Protein AF-A0A6L8G7M4-F1 (afdb_monomer_lite)

Structure (mmCIF, N/CA/C/O backbone):
data_AF-A0A6L8G7M4-F1
#
_entry.id   AF-A0A6L8G7M4-F1
#
loop_
_atom_site.group_PDB
_atom_site.id
_atom_site.type_symbol
_atom_site.label_atom_id
_atom_site.label_alt_id
_atom_site.label_comp_id
_atom_site.label_asym_id
_atom_site.label_entity_id
_atom_site.label_seq_id
_atom_site.pdbx_PDB_ins_code
_atom_site.Cartn_x
_atom_site.Cartn_y
_atom_site.Cartn_z
_atom_site.occupancy
_atom_site.B_iso_or_equiv
_atom_site.auth_seq_id
_atom_site.auth_comp_id
_atom_site.auth_asym_id
_atom_site.auth_atom_id
_atom_site.pdbx_PDB_model_num
ATOM 1 N N . LEU A 1 1 ? 16.186 0.133 -11.805 1.00 83.12 1 LEU A N 1
ATOM 2 C CA . LEU A 1 1 ? 17.099 -0.772 -12.534 1.00 83.12 1 LEU A CA 1
ATOM 3 C C . LEU A 1 1 ? 16.312 -1.887 -13.206 1.00 83.12 1 LEU A C 1
ATOM 5 O O . LEU A 1 1 ? 16.261 -1.854 -14.420 1.00 83.12 1 LEU A O 1
ATOM 9 N N . VAL A 1 2 ? 15.602 -2.746 -12.459 1.00 85.19 2 VAL A N 1
ATOM 10 C CA . VAL A 1 2 ? 14.732 -3.825 -12.994 1.00 85.19 2 VAL A CA 1
ATOM 11 C C . VAL A 1 2 ? 13.832 -3.361 -14.150 1.00 85.19 2 VAL A C 1
ATOM 13 O O . VAL A 1 2 ? 13.965 -3.867 -15.256 1.00 85.19 2 VAL A O 1
ATOM 16 N N . LEU A 1 3 ? 13.004 -2.327 -13.940 1.00 80.12 3 LEU A N 1
ATOM 17 C CA . LEU A 1 3 ? 12.127 -1.789 -14.995 1.00 80.12 3 LEU A CA 1
ATOM 18 C C . LEU A 1 3 ? 12.887 -1.280 -16.229 1.00 80.12 3 LEU A C 1
ATOM 20 O O . LEU A 1 3 ? 12.410 -1.422 -17.345 1.00 80.12 3 LEU A O 1
ATOM 24 N N . GLY A 1 4 ? 14.063 -0.683 -16.028 1.00 84.12 4 GLY A N 1
ATOM 25 C CA . GLY A 1 4 ? 14.881 -0.186 -17.131 1.00 84.12 4 GLY A CA 1
ATOM 26 C C . GLY A 1 4 ? 15.543 -1.317 -17.922 1.00 84.12 4 GLY A C 1
ATOM 27 O O . GLY A 1 4 ? 15.613 -1.246 -19.142 1.00 84.12 4 GLY A O 1
ATOM 28 N N . ALA A 1 5 ? 15.986 -2.375 -17.236 1.00 84.88 5 ALA A N 1
ATOM 29 C CA . ALA A 1 5 ? 16.530 -3.574 -17.867 1.00 84.88 5 ALA A CA 1
ATOM 30 C C . ALA A 1 5 ? 15.451 -4.359 -18.631 1.00 84.88 5 ALA A C 1
ATOM 32 O O . ALA A 1 5 ? 15.732 -4.869 -19.710 1.00 84.88 5 ALA A O 1
ATOM 33 N N . ARG A 1 6 ? 14.209 -4.389 -18.123 1.00 84.44 6 ARG A N 1
ATOM 34 C CA . ARG A 1 6 ? 13.042 -4.882 -18.869 1.00 84.44 6 ARG A CA 1
ATOM 35 C C . ARG A 1 6 ? 12.847 -4.107 -20.161 1.00 84.44 6 ARG A C 1
ATOM 37 O O . ARG A 1 6 ? 12.832 -4.709 -21.227 1.00 84.44 6 ARG A O 1
ATOM 44 N N . GLU A 1 7 ? 12.785 -2.783 -20.064 1.00 81.75 7 GLU A N 1
ATOM 45 C CA . GLU A 1 7 ? 12.610 -1.916 -21.229 1.00 81.75 7 GLU A CA 1
ATOM 46 C C . GLU A 1 7 ? 13.728 -2.118 -22.264 1.00 81.75 7 GLU A C 1
ATOM 48 O O . GLU A 1 7 ? 13.454 -2.078 -23.454 1.00 81.75 7 GLU A O 1
ATOM 53 N N . LEU A 1 8 ? 14.969 -2.408 -21.846 1.00 84.69 8 LEU A N 1
ATOM 54 C CA . LEU A 1 8 ? 16.072 -2.661 -22.783 1.00 84.69 8 LEU A CA 1
ATOM 55 C C . LEU A 1 8 ? 15.804 -3.847 -23.725 1.00 84.69 8 LEU A C 1
ATOM 57 O O . LEU A 1 8 ? 16.229 -3.795 -24.875 1.00 84.69 8 LEU A O 1
ATOM 61 N N . SER A 1 9 ? 15.093 -4.882 -23.264 1.00 80.69 9 SER A N 1
ATOM 62 C CA . SER A 1 9 ? 14.755 -6.044 -24.104 1.00 80.69 9 SER A CA 1
ATOM 63 C C . SER A 1 9 ? 13.750 -5.729 -25.217 1.00 80.69 9 SER A C 1
ATOM 65 O O . SER A 1 9 ? 13.619 -6.501 -26.161 1.00 80.69 9 SER A O 1
ATOM 67 N N . GLU A 1 10 ? 13.069 -4.585 -25.129 1.00 78.12 10 GLU A N 1
ATOM 68 C CA . GLU A 1 10 ? 12.019 -4.169 -26.065 1.00 78.12 10 GLU A CA 1
ATOM 69 C C . GLU A 1 10 ? 12.364 -2.831 -26.761 1.00 78.12 10 GLU A C 1
ATOM 71 O O . GLU A 1 10 ? 11.841 -2.516 -27.829 1.00 78.12 10 GLU A O 1
ATOM 76 N N . ASN A 1 11 ? 13.268 -2.036 -26.180 1.00 78.81 11 ASN A N 1
ATOM 77 C CA . ASN A 1 11 ? 13.715 -0.730 -26.651 1.00 78.81 11 ASN A CA 1
ATOM 78 C C . ASN A 1 11 ? 15.223 -0.551 -26.408 1.00 78.81 11 ASN A C 1
ATOM 80 O O . ASN A 1 11 ? 15.674 -0.244 -25.302 1.00 78.81 11 ASN A O 1
ATOM 84 N N . GLU A 1 12 ? 16.011 -0.614 -27.480 1.00 78.81 12 GLU A N 1
ATOM 85 C CA . GLU A 1 12 ? 17.475 -0.477 -27.436 1.00 78.81 12 GLU A CA 1
ATOM 86 C C . GLU A 1 12 ? 17.962 0.872 -26.869 1.00 78.81 12 GLU A C 1
ATOM 88 O O . GLU A 1 12 ? 19.108 0.996 -26.423 1.00 78.81 12 GLU A O 1
ATOM 93 N N . ARG A 1 13 ? 17.101 1.900 -26.866 1.00 80.00 13 ARG A N 1
ATOM 94 C CA . ARG A 1 13 ? 17.403 3.243 -26.343 1.00 80.00 13 ARG A CA 1
ATOM 95 C C . ARG A 1 13 ? 17.012 3.426 -24.876 1.00 80.00 13 ARG A C 1
ATOM 97 O O . ARG A 1 13 ? 17.133 4.540 -24.360 1.00 80.00 13 ARG A O 1
ATOM 104 N N . ALA A 1 14 ? 16.553 2.374 -24.201 1.00 84.44 14 ALA A N 1
ATOM 105 C CA . ALA A 1 14 ? 16.168 2.436 -22.799 1.00 84.44 14 ALA A CA 1
ATOM 106 C C . ALA A 1 14 ? 17.327 2.953 -21.932 1.00 84.44 14 ALA A C 1
ATOM 108 O O . ALA A 1 14 ? 18.413 2.370 -21.875 1.00 84.44 14 ALA A O 1
ATOM 109 N N . THR A 1 15 ? 17.079 4.045 -21.213 1.00 86.75 15 THR A N 1
ATOM 110 C CA . THR A 1 15 ? 18.022 4.642 -20.263 1.00 86.75 15 THR A CA 1
ATOM 111 C C . THR A 1 15 ? 17.308 4.987 -18.962 1.00 86.75 15 THR A C 1
ATOM 113 O O . THR A 1 15 ? 16.088 5.158 -18.914 1.00 86.75 15 THR A O 1
ATOM 116 N N . THR A 1 16 ? 18.059 5.056 -17.865 1.00 86.56 16 THR A N 1
ATOM 117 C CA . THR A 1 16 ? 17.522 5.459 -16.561 1.00 86.56 16 THR A CA 1
ATOM 118 C C . THR A 1 16 ? 18.347 6.601 -15.995 1.00 86.56 16 THR A C 1
ATOM 120 O O . THR A 1 16 ? 19.563 6.501 -15.869 1.00 86.56 16 THR A O 1
ATOM 123 N N . PHE A 1 17 ? 17.682 7.681 -15.601 1.00 87.00 17 PHE A N 1
ATOM 124 C CA . PHE A 1 17 ? 18.334 8.793 -14.930 1.00 87.00 17 PHE A CA 1
ATOM 125 C C . PHE A 1 17 ? 18.335 8.584 -13.410 1.00 87.00 17 PHE A C 1
ATOM 127 O O . PHE A 1 17 ? 17.284 8.387 -12.799 1.00 87.00 17 PHE A O 1
ATOM 134 N N . LEU A 1 18 ? 19.516 8.615 -12.793 1.00 87.50 18 LEU A N 1
ATOM 135 C CA . LEU A 1 18 ? 19.728 8.344 -11.368 1.00 87.50 18 LEU A CA 1
ATOM 136 C C . LEU A 1 18 ? 19.906 9.618 -10.537 1.00 87.50 18 LEU A C 1
ATOM 138 O O . LEU A 1 18 ? 20.339 9.550 -9.385 1.00 87.50 18 LEU A O 1
ATOM 142 N N . GLY A 1 19 ? 19.497 10.763 -11.084 1.00 86.88 19 GLY A N 1
ATOM 143 C CA . GLY A 1 19 ? 19.554 12.060 -10.422 1.00 86.88 19 GLY A CA 1
ATOM 144 C C . GLY A 1 19 ? 20.856 12.808 -10.687 1.00 86.88 19 GLY A C 1
ATOM 145 O O . GLY A 1 19 ? 21.613 12.486 -11.603 1.00 86.88 19 GLY A O 1
ATOM 146 N N . THR A 1 20 ? 21.095 13.816 -9.858 1.00 89.81 20 THR A N 1
ATOM 147 C CA . THR A 1 20 ? 22.233 14.729 -9.971 1.00 89.81 20 THR A CA 1
ATOM 148 C C . THR A 1 20 ? 23.187 14.533 -8.791 1.00 89.81 20 THR A C 1
ATOM 150 O O . THR A 1 20 ? 22.754 14.185 -7.691 1.00 89.81 20 THR A O 1
ATOM 153 N N . THR A 1 21 ? 24.479 14.744 -9.025 1.00 93.50 21 THR A N 1
ATOM 154 C CA . THR A 1 21 ? 25.525 14.880 -8.004 1.00 93.50 21 THR A CA 1
ATOM 155 C C . THR A 1 21 ? 26.241 16.207 -8.207 1.00 93.50 21 THR A C 1
ATOM 157 O O . THR A 1 21 ? 26.554 16.565 -9.344 1.00 93.50 21 THR A O 1
ATOM 160 N N . ILE A 1 22 ? 26.532 16.912 -7.115 1.00 93.38 22 ILE A N 1
ATOM 161 C CA . ILE A 1 22 ? 27.316 18.150 -7.140 1.00 93.38 22 ILE A CA 1
ATOM 162 C C . ILE A 1 22 ? 28.637 17.865 -6.437 1.00 93.38 22 ILE A C 1
ATOM 164 O O . ILE A 1 22 ? 28.649 17.602 -5.233 1.00 93.38 22 ILE A O 1
ATOM 168 N N . LEU A 1 23 ? 29.735 17.885 -7.189 1.00 93.75 23 LEU A N 1
ATOM 169 C CA . LEU A 1 23 ? 31.075 17.584 -6.687 1.00 93.75 23 LEU A CA 1
ATOM 170 C C . LEU A 1 23 ? 32.015 18.749 -6.984 1.00 93.75 23 LEU A C 1
ATOM 172 O O . LEU A 1 23 ? 32.028 19.243 -8.102 1.00 93.75 23 LEU A O 1
ATOM 176 N N . THR A 1 24 ? 32.848 19.157 -6.034 1.00 91.38 24 THR A N 1
ATOM 177 C CA . THR A 1 24 ? 33.900 20.154 -6.284 1.00 91.38 24 THR A CA 1
ATOM 178 C C . THR A 1 24 ? 35.281 19.567 -6.037 1.00 91.38 24 THR A C 1
ATOM 180 O O . THR A 1 24 ? 35.468 18.712 -5.172 1.00 91.38 24 THR A O 1
ATOM 183 N N . THR A 1 25 ? 36.277 20.004 -6.802 1.00 90.06 25 THR A N 1
ATOM 184 C CA . THR A 1 25 ? 37.656 19.545 -6.605 1.00 90.06 25 THR A CA 1
ATOM 185 C C . THR A 1 25 ? 38.268 20.268 -5.407 1.00 90.06 25 THR A C 1
ATOM 187 O O . THR A 1 25 ? 38.317 21.498 -5.383 1.00 90.06 25 THR A O 1
ATOM 190 N N . ALA A 1 26 ? 38.799 19.516 -4.442 1.00 84.50 26 ALA A N 1
ATOM 191 C CA . ALA A 1 26 ? 39.502 20.087 -3.296 1.00 84.50 26 ALA A CA 1
ATOM 192 C C . ALA A 1 26 ? 40.739 20.885 -3.749 1.00 84.50 26 ALA A C 1
ATOM 194 O O . ALA A 1 26 ? 41.601 20.349 -4.452 1.00 84.50 26 ALA A O 1
ATOM 195 N N . ARG A 1 27 ? 40.843 22.154 -3.330 1.00 78.94 27 ARG A N 1
ATOM 196 C CA . ARG A 1 27 ? 41.989 23.029 -3.651 1.00 78.94 27 ARG A CA 1
ATOM 197 C C . ARG A 1 27 ? 43.221 22.701 -2.821 1.00 78.94 27 ARG A C 1
ATOM 199 O O . ARG A 1 27 ? 44.310 22.579 -3.371 1.00 78.94 27 ARG A O 1
ATOM 206 N N . ASP A 1 28 ? 43.027 22.527 -1.516 1.00 77.31 28 ASP A N 1
ATOM 207 C CA . ASP A 1 28 ? 44.066 22.087 -0.592 1.00 77.31 28 ASP A CA 1
ATOM 208 C C . ASP A 1 28 ? 43.648 20.771 0.064 1.00 77.31 28 ASP A C 1
ATOM 210 O O . ASP A 1 28 ? 42.844 20.727 0.999 1.00 77.31 28 ASP A O 1
ATOM 214 N N . LYS A 1 29 ? 44.210 19.671 -0.437 1.00 70.25 29 LYS A N 1
ATOM 215 C CA . LYS A 1 29 ? 43.916 18.325 0.064 1.00 70.25 29 LYS A CA 1
ATOM 216 C C . LYS A 1 29 ? 44.299 18.154 1.531 1.00 70.25 29 LYS A C 1
ATOM 218 O O . LYS A 1 29 ? 43.595 17.442 2.237 1.00 70.25 29 LYS A O 1
ATOM 223 N N . LYS A 1 30 ? 45.380 18.803 1.988 1.00 66.38 30 LYS A N 1
ATOM 224 C CA . LYS A 1 30 ? 45.889 18.680 3.364 1.00 66.38 30 LYS A CA 1
ATOM 225 C C . LYS A 1 30 ? 44.960 19.360 4.366 1.00 66.38 30 LYS A C 1
ATOM 227 O O . LYS A 1 30 ? 44.840 18.883 5.488 1.00 66.38 30 LYS A O 1
ATOM 232 N N . GLN A 1 31 ? 44.278 20.427 3.950 1.00 64.31 31 GLN A N 1
ATOM 233 C CA . GLN A 1 31 ? 43.250 21.084 4.764 1.00 64.31 31 GLN A CA 1
ATOM 234 C C . GLN A 1 31 ? 41.879 20.403 4.664 1.00 64.31 31 GLN A C 1
ATOM 236 O O . GLN A 1 31 ? 41.101 20.463 5.610 1.00 64.31 31 GLN A O 1
ATOM 241 N N . THR A 1 32 ? 41.585 19.744 3.538 1.00 66.75 32 THR A N 1
ATOM 242 C CA . THR A 1 32 ? 40.260 19.152 3.277 1.00 66.75 32 THR A CA 1
ATOM 243 C C . THR A 1 32 ? 40.084 17.776 3.926 1.00 66.75 32 THR A C 1
ATOM 245 O O . THR A 1 32 ? 39.001 17.462 4.412 1.00 66.75 32 THR A O 1
ATOM 248 N N . VAL A 1 33 ? 41.119 16.927 3.913 1.00 69.50 33 VAL A N 1
ATOM 249 C CA . VAL A 1 33 ? 41.033 15.539 4.392 1.00 69.50 33 VAL A CA 1
ATOM 250 C C . VAL A 1 33 ? 42.323 15.139 5.103 1.00 69.50 33 VAL A C 1
ATOM 252 O O . VAL A 1 33 ? 43.423 15.327 4.578 1.00 69.50 33 VAL A O 1
ATOM 255 N N . LYS A 1 34 ? 42.188 14.529 6.284 1.00 67.88 34 LYS A N 1
ATOM 256 C CA . LYS A 1 34 ? 43.316 13.932 7.004 1.00 67.88 34 LYS A CA 1
ATOM 257 C C . LYS A 1 34 ? 43.754 12.635 6.316 1.00 67.88 34 LYS A C 1
ATOM 259 O O . LYS A 1 34 ? 42.926 11.816 5.932 1.00 67.88 34 LYS A O 1
ATOM 264 N N . ALA A 1 35 ? 45.059 12.448 6.182 1.00 69.06 35 ALA A N 1
ATOM 265 C CA . ALA A 1 35 ? 45.677 11.177 5.820 1.00 69.06 35 ALA A CA 1
ATOM 266 C C . ALA A 1 35 ? 46.759 10.874 6.857 1.00 69.06 35 ALA A C 1
ATOM 268 O O . ALA A 1 35 ? 47.333 11.817 7.411 1.00 69.06 35 ALA A O 1
ATOM 269 N N . ASP A 1 36 ? 47.008 9.595 7.129 1.00 67.50 36 ASP A N 1
ATOM 270 C CA . ASP A 1 36 ? 48.063 9.179 8.063 1.00 67.50 36 ASP A CA 1
ATOM 271 C C . ASP A 1 36 ? 49.447 9.657 7.595 1.00 67.50 36 ASP A C 1
ATOM 273 O O . ASP A 1 36 ? 50.241 10.164 8.384 1.00 67.50 36 ASP A O 1
ATOM 277 N N . GLU A 1 37 ? 49.690 9.595 6.287 1.00 75.00 37 GLU A N 1
ATOM 278 C CA . GLU A 1 37 ? 50.894 10.069 5.625 1.00 75.00 37 GLU A CA 1
ATOM 279 C C . GLU A 1 37 ? 50.580 10.726 4.271 1.00 75.00 37 GLU A C 1
ATOM 281 O O . GLU A 1 37 ? 49.578 10.449 3.610 1.00 75.00 37 GLU A O 1
ATOM 286 N N . GLU A 1 38 ? 51.496 11.563 3.774 1.00 75.12 38 GLU A N 1
ATOM 287 C CA . GLU A 1 38 ? 51.362 12.209 2.457 1.00 75.12 38 GLU A CA 1
ATOM 288 C C . GLU A 1 38 ? 51.259 11.192 1.305 1.00 75.12 38 GLU A C 1
ATOM 290 O O . GLU A 1 38 ? 50.609 11.441 0.283 1.00 75.12 38 GLU A O 1
ATOM 295 N N . ARG A 1 39 ? 51.849 10.002 1.484 1.00 81.19 39 ARG A N 1
ATOM 296 C CA . ARG A 1 39 ? 51.773 8.910 0.509 1.00 81.19 39 ARG A CA 1
ATOM 297 C C . ARG A 1 39 ? 50.372 8.315 0.390 1.00 81.19 39 ARG A C 1
ATOM 299 O O . ARG A 1 39 ? 50.032 7.893 -0.717 1.00 81.19 39 ARG A O 1
ATOM 306 N N . ALA A 1 40 ? 49.570 8.348 1.454 1.00 81.12 40 ALA A N 1
ATOM 307 C CA . ALA A 1 40 ? 48.196 7.848 1.473 1.00 81.12 40 ALA A CA 1
ATOM 308 C C . ALA A 1 40 ? 47.186 8.787 0.798 1.00 81.12 40 ALA A C 1
ATOM 310 O O . ALA A 1 40 ? 46.047 8.396 0.549 1.00 81.12 40 ALA A O 1
ATOM 311 N N . GLN A 1 41 ? 47.582 10.021 0.461 1.00 82.00 41 GLN A N 1
ATOM 312 C CA . GLN A 1 41 ? 46.679 10.963 -0.193 1.00 82.00 41 GLN A CA 1
ATOM 313 C C . GLN A 1 41 ? 46.440 10.632 -1.678 1.00 82.00 41 GLN A C 1
ATOM 315 O O . GLN A 1 41 ? 47.401 10.539 -2.455 1.00 82.00 41 GLN A O 1
ATOM 320 N N . PRO A 1 42 ? 45.168 10.566 -2.124 1.00 85.25 42 PRO A N 1
ATOM 321 C CA . PRO A 1 42 ? 44.824 10.418 -3.534 1.00 85.25 42 PRO A CA 1
ATOM 322 C C . PRO A 1 42 ? 45.299 11.565 -4.439 1.00 85.25 42 PRO A C 1
ATOM 324 O O . PRO A 1 42 ? 45.458 12.728 -4.042 1.00 85.25 42 PRO A O 1
ATOM 327 N N . THR A 1 43 ? 45.440 11.261 -5.732 1.00 83.38 43 THR A N 1
ATOM 328 C CA . THR A 1 43 ? 45.841 12.230 -6.769 1.00 83.38 43 THR A CA 1
ATOM 329 C C . THR A 1 43 ? 44.825 13.353 -6.969 1.00 83.38 43 THR A C 1
ATOM 331 O O . THR A 1 43 ? 45.219 14.476 -7.276 1.00 83.38 43 THR A O 1
ATOM 334 N N . ALA A 1 44 ? 43.542 13.103 -6.734 1.00 86.31 44 ALA A N 1
ATOM 335 C CA . ALA A 1 44 ? 42.504 14.125 -6.728 1.00 86.31 44 ALA A CA 1
ATOM 336 C C . ALA A 1 44 ? 41.458 13.761 -5.675 1.00 86.31 44 ALA A C 1
ATOM 338 O O . ALA A 1 44 ? 41.120 12.588 -5.528 1.00 86.31 44 ALA A O 1
ATOM 339 N N . VAL A 1 45 ? 40.950 14.764 -4.963 1.00 88.62 45 VAL A N 1
ATOM 340 C CA . VAL A 1 45 ? 39.868 14.596 -3.990 1.00 88.62 45 VAL A CA 1
ATOM 341 C C . VAL A 1 45 ? 38.687 15.423 -4.473 1.00 88.62 45 VAL A C 1
ATOM 343 O O . VAL A 1 45 ? 38.839 16.607 -4.776 1.00 88.62 45 VAL A O 1
ATOM 346 N N . GLN A 1 46 ? 37.534 14.773 -4.592 1.00 91.06 46 GLN A N 1
ATOM 347 C CA . GLN A 1 46 ? 36.265 15.412 -4.920 1.00 91.06 46 GLN A CA 1
ATOM 348 C C . GLN A 1 46 ? 35.446 15.527 -3.634 1.00 91.06 46 GLN A C 1
ATOM 350 O O . GLN A 1 46 ? 35.181 14.520 -2.979 1.00 91.06 46 GLN A O 1
ATOM 355 N N . ILE A 1 47 ? 35.069 16.747 -3.273 1.00 90.25 47 ILE A N 1
ATOM 356 C CA . ILE A 1 47 ? 34.174 17.049 -2.160 1.00 90.25 47 ILE A CA 1
ATOM 357 C C . ILE A 1 47 ? 32.746 16.909 -2.674 1.00 90.25 47 ILE A C 1
ATOM 359 O O . ILE A 1 47 ? 32.386 17.510 -3.687 1.00 90.25 47 ILE A O 1
ATOM 363 N N . VAL A 1 48 ? 31.937 16.108 -1.985 1.00 92.12 48 VAL A N 1
ATOM 364 C CA . VAL A 1 48 ? 30.528 15.907 -2.327 1.00 92.12 48 VAL A CA 1
ATOM 365 C C . VAL A 1 48 ? 29.693 16.988 -1.649 1.00 92.12 48 VAL A C 1
ATOM 367 O O . VAL A 1 48 ? 29.555 16.971 -0.430 1.00 92.12 48 VAL A O 1
ATOM 370 N N . ILE A 1 49 ? 29.124 17.900 -2.435 1.00 89.44 49 ILE A N 1
ATOM 371 C CA . ILE A 1 49 ? 28.200 18.936 -1.948 1.00 89.44 49 ILE A CA 1
ATOM 372 C C . ILE A 1 49 ? 26.776 18.372 -1.899 1.00 89.44 49 ILE A C 1
ATOM 374 O O . ILE A 1 49 ? 26.073 18.540 -0.908 1.00 89.44 49 ILE A O 1
ATOM 378 N N . ASP A 1 50 ? 26.373 17.636 -2.941 1.00 91.12 50 ASP A N 1
ATOM 379 C CA . ASP A 1 50 ? 25.086 16.938 -3.002 1.00 91.12 50 ASP A CA 1
ATOM 380 C C . ASP A 1 50 ? 25.199 15.577 -3.705 1.00 91.12 50 ASP A C 1
ATOM 382 O O . ASP A 1 50 ? 26.057 15.351 -4.563 1.00 91.12 50 ASP A O 1
ATOM 386 N N . GLY A 1 51 ? 24.306 14.656 -3.342 1.00 90.31 51 GLY A N 1
ATOM 387 C CA . GLY A 1 51 ? 24.249 13.305 -3.894 1.00 90.31 51 GLY A CA 1
ATOM 388 C C . GLY A 1 51 ? 25.019 12.254 -3.091 1.00 90.31 51 GLY A C 1
ATOM 389 O O . GLY A 1 51 ? 25.138 11.118 -3.548 1.00 90.31 51 GLY A O 1
ATOM 390 N N . GLN A 1 52 ? 25.475 12.575 -1.874 1.00 90.00 52 GLN A N 1
ATOM 391 C CA . GLN A 1 52 ? 26.210 11.657 -0.985 1.00 90.00 52 GLN A CA 1
ATOM 392 C C . GLN A 1 52 ? 25.539 10.279 -0.843 1.00 90.00 52 GLN A C 1
ATOM 394 O O . GLN A 1 52 ? 26.166 9.249 -1.079 1.00 90.00 52 GLN A O 1
ATOM 399 N N . GLN A 1 53 ? 24.229 10.247 -0.573 1.00 90.50 53 GLN A N 1
ATOM 400 C CA . GLN A 1 53 ? 23.479 8.999 -0.397 1.00 90.50 53 GLN A CA 1
ATOM 401 C C . GLN A 1 53 ? 23.416 8.182 -1.690 1.00 90.50 53 GLN A C 1
ATOM 403 O O . GLN A 1 53 ? 23.449 6.951 -1.645 1.00 90.50 53 GLN A O 1
ATOM 408 N N . ARG A 1 54 ? 23.354 8.852 -2.851 1.00 91.50 54 ARG A N 1
ATOM 409 C CA . ARG A 1 54 ? 23.364 8.185 -4.156 1.00 91.50 54 ARG A CA 1
ATOM 410 C C . ARG A 1 54 ? 24.705 7.497 -4.348 1.00 91.50 54 ARG A C 1
ATOM 412 O O . ARG A 1 54 ? 24.718 6.293 -4.571 1.00 91.50 54 ARG A O 1
ATOM 419 N N . ILE A 1 55 ? 25.814 8.221 -4.202 1.00 93.50 55 ILE A N 1
ATOM 420 C CA . ILE A 1 55 ? 27.166 7.681 -4.407 1.00 93.50 55 ILE A CA 1
ATOM 421 C C . ILE A 1 55 ? 27.420 6.496 -3.459 1.00 93.50 55 ILE A C 1
ATOM 423 O O . ILE A 1 55 ? 27.820 5.428 -3.921 1.00 93.50 55 ILE A O 1
ATOM 427 N N . SER A 1 56 ? 27.084 6.625 -2.169 1.00 94.69 56 SER A N 1
ATOM 428 C CA . SER A 1 56 ? 27.207 5.521 -1.206 1.00 94.69 56 SER A CA 1
ATOM 429 C C . SER A 1 56 ? 26.371 4.302 -1.602 1.00 94.69 56 SER A C 1
ATOM 431 O O . SER A 1 56 ? 26.869 3.182 -1.562 1.00 94.69 56 SER A O 1
ATOM 433 N N . THR A 1 57 ? 25.124 4.496 -2.043 1.00 94.88 57 THR A N 1
ATOM 434 C CA . THR A 1 57 ? 24.253 3.384 -2.463 1.00 94.88 57 THR A CA 1
ATOM 435 C C . THR A 1 57 ? 24.811 2.650 -3.685 1.00 9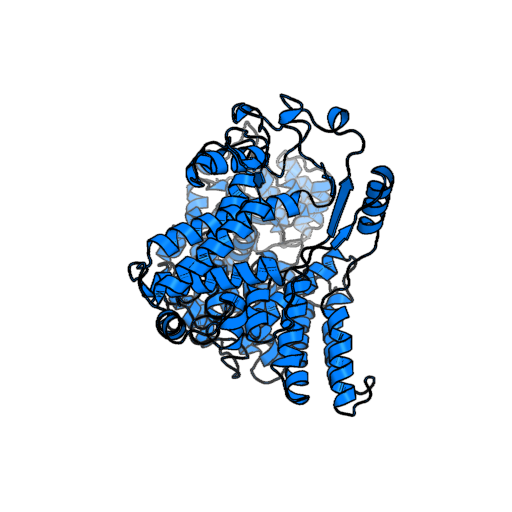4.88 57 THR A C 1
ATOM 437 O O . THR A 1 57 ? 24.740 1.427 -3.731 1.00 94.88 57 THR A O 1
ATOM 440 N N . HIS A 1 58 ? 25.412 3.357 -4.650 1.00 94.06 58 HIS A N 1
ATOM 441 C CA . HIS A 1 58 ? 26.050 2.720 -5.811 1.00 94.06 58 HIS A CA 1
ATOM 442 C C . HIS A 1 58 ? 27.281 1.901 -5.419 1.00 94.06 58 HIS A C 1
ATOM 444 O O . HIS A 1 58 ? 27.477 0.812 -5.954 1.00 94.06 58 HIS A O 1
ATOM 450 N N . ALA A 1 59 ? 28.084 2.392 -4.471 1.00 95.94 59 ALA A N 1
ATOM 451 C CA . ALA A 1 59 ? 29.216 1.638 -3.944 1.00 95.94 59 ALA A CA 1
ATOM 452 C C . ALA A 1 59 ? 28.750 0.347 -3.251 1.00 95.94 59 ALA A C 1
ATOM 454 O O . ALA A 1 59 ? 29.235 -0.731 -3.592 1.00 95.94 59 ALA A O 1
ATOM 455 N N . LEU A 1 60 ? 27.750 0.433 -2.367 1.00 96.94 60 LEU A N 1
ATOM 456 C CA . LEU A 1 60 ? 27.173 -0.740 -1.700 1.00 96.94 60 LEU A CA 1
ATOM 457 C C . LEU A 1 60 ? 26.565 -1.731 -2.703 1.00 96.94 60 LEU A C 1
ATOM 459 O O . LEU A 1 60 ? 26.840 -2.925 -2.624 1.00 96.94 60 LEU A O 1
ATOM 463 N N . LEU A 1 61 ? 25.804 -1.235 -3.685 1.00 97.12 61 LEU A N 1
ATOM 464 C CA . LEU A 1 61 ? 25.231 -2.054 -4.755 1.00 97.12 61 LEU A CA 1
ATOM 465 C C . LEU A 1 61 ? 26.319 -2.780 -5.552 1.00 97.12 61 LEU A C 1
ATOM 467 O O . LEU A 1 61 ? 26.167 -3.961 -5.841 1.00 97.12 61 LEU A O 1
ATOM 471 N N . SER A 1 62 ? 27.426 -2.103 -5.872 1.00 97.19 62 SER A N 1
ATOM 472 C CA . SER A 1 62 ? 28.531 -2.723 -6.609 1.00 97.19 62 SER A CA 1
ATOM 473 C C . SER A 1 62 ? 29.165 -3.890 -5.849 1.00 97.19 62 SER A C 1
ATOM 475 O O . SER A 1 62 ? 29.452 -4.912 -6.463 1.00 97.19 62 SER A O 1
ATOM 477 N N . ILE A 1 63 ? 29.307 -3.774 -4.522 1.00 97.88 63 ILE A N 1
ATOM 478 C CA . ILE A 1 63 ? 29.816 -4.855 -3.668 1.00 97.88 63 ILE A CA 1
ATOM 479 C C . ILE A 1 63 ? 28.850 -6.041 -3.684 1.00 97.88 63 ILE A C 1
ATOM 481 O O . ILE A 1 63 ? 29.280 -7.162 -3.930 1.00 97.88 63 ILE A O 1
ATOM 485 N N . GLN A 1 64 ? 27.547 -5.807 -3.492 1.00 97.75 64 GLN A N 1
ATOM 486 C CA . GLN A 1 64 ? 26.575 -6.909 -3.467 1.00 97.75 64 GLN A CA 1
ATOM 487 C C . GLN A 1 64 ? 26.477 -7.629 -4.819 1.00 97.75 64 GLN A C 1
ATOM 489 O O . GLN A 1 64 ? 26.387 -8.853 -4.855 1.00 97.75 64 GLN A O 1
ATOM 494 N N . ILE A 1 65 ? 26.566 -6.897 -5.937 1.00 98.12 65 ILE A N 1
ATOM 495 C CA . ILE A 1 65 ? 26.619 -7.517 -7.269 1.00 98.12 65 ILE A CA 1
ATOM 496 C C . ILE A 1 65 ? 27.877 -8.384 -7.411 1.00 98.12 65 ILE A C 1
ATOM 498 O O . ILE A 1 65 ? 27.773 -9.503 -7.902 1.00 98.12 65 ILE A O 1
ATOM 502 N N . ILE A 1 66 ? 29.048 -7.906 -6.968 1.00 98.00 66 ILE A N 1
ATOM 503 C CA . ILE A 1 66 ? 30.294 -8.692 -7.005 1.00 98.00 66 ILE A CA 1
ATOM 504 C C . ILE A 1 66 ? 30.145 -9.986 -6.205 1.00 98.00 66 ILE A C 1
ATOM 506 O O . ILE A 1 66 ? 30.522 -11.043 -6.699 1.00 98.00 66 ILE A O 1
ATOM 510 N N . VAL A 1 67 ? 29.582 -9.913 -4.998 1.00 97.00 67 VAL A N 1
ATOM 511 C CA . VAL A 1 67 ? 29.371 -11.082 -4.132 1.00 97.00 67 VAL A CA 1
ATOM 512 C C . VAL A 1 67 ? 28.473 -12.107 -4.821 1.00 97.00 67 VAL A C 1
ATOM 514 O O . VAL A 1 67 ? 28.859 -13.267 -4.940 1.00 97.00 67 VAL A O 1
ATOM 517 N N . LYS A 1 68 ? 27.315 -11.683 -5.344 1.00 96.69 68 LYS A N 1
ATOM 518 C CA . LYS A 1 68 ? 26.388 -12.586 -6.043 1.00 96.69 68 LYS A CA 1
ATOM 519 C C . LYS A 1 68 ? 27.004 -13.169 -7.313 1.00 96.69 68 LYS A C 1
ATOM 521 O O . LYS A 1 68 ? 26.865 -14.364 -7.545 1.00 96.69 68 LYS A O 1
ATOM 526 N N . LEU A 1 69 ? 27.724 -12.366 -8.103 1.00 97.19 69 LEU A N 1
ATOM 527 C CA . LEU A 1 69 ? 28.436 -12.865 -9.281 1.00 97.19 69 LEU A CA 1
ATOM 528 C C . LEU A 1 69 ? 29.477 -13.917 -8.894 1.00 97.19 69 LEU A C 1
ATOM 530 O O . LEU A 1 69 ? 29.501 -14.967 -9.516 1.00 97.19 69 LEU A O 1
ATOM 534 N N . ARG A 1 70 ? 30.299 -13.689 -7.863 1.00 96.31 70 ARG A N 1
ATOM 535 C CA . ARG A 1 70 ? 31.305 -14.672 -7.422 1.00 96.31 70 ARG A CA 1
ATOM 536 C C . ARG A 1 70 ? 30.671 -16.016 -7.065 1.00 96.31 70 ARG A C 1
ATOM 538 O O . ARG A 1 70 ? 31.097 -17.029 -7.604 1.00 96.31 70 ARG A O 1
ATOM 545 N N . VAL A 1 71 ? 29.607 -16.003 -6.260 1.00 95.12 71 VAL A N 1
ATOM 546 C CA . VAL A 1 71 ? 28.873 -17.221 -5.871 1.00 95.12 71 VAL A CA 1
ATOM 547 C C . VAL A 1 71 ? 28.310 -17.955 -7.091 1.00 95.12 71 VAL A C 1
ATOM 549 O O . VAL A 1 71 ? 28.466 -19.166 -7.214 1.00 95.12 71 VAL A O 1
ATOM 552 N N . LEU A 1 72 ? 27.673 -17.232 -8.016 1.00 96.44 72 LEU A N 1
ATOM 553 C CA . LEU A 1 72 ? 27.089 -17.845 -9.211 1.00 96.44 72 LEU A CA 1
ATOM 554 C C . LEU A 1 72 ? 28.156 -18.417 -10.152 1.00 96.44 72 LEU A C 1
ATOM 556 O O . LEU A 1 72 ? 27.966 -19.501 -10.693 1.00 96.44 72 LEU A O 1
ATOM 560 N N . LEU A 1 73 ? 29.283 -17.719 -10.322 1.00 96.38 73 LEU A N 1
ATOM 561 C CA . LEU A 1 73 ? 30.392 -18.169 -11.164 1.00 96.38 73 LEU A CA 1
ATOM 562 C C . LEU A 1 73 ? 31.098 -19.392 -10.562 1.00 96.38 73 LEU A C 1
ATOM 564 O O . LEU A 1 73 ? 31.454 -20.300 -11.304 1.00 96.38 73 LEU A O 1
ATOM 568 N N . GLU A 1 74 ? 31.262 -19.470 -9.238 1.00 94.56 74 GLU A N 1
ATOM 569 C CA . GLU A 1 74 ? 31.768 -20.679 -8.561 1.00 94.56 74 GLU A CA 1
ATOM 570 C C . GLU A 1 74 ? 30.873 -21.902 -8.814 1.00 94.56 74 GLU A C 1
ATOM 572 O O . GLU A 1 74 ? 31.372 -23.020 -8.945 1.00 94.56 74 GLU A O 1
ATOM 577 N N . GLY A 1 75 ? 29.562 -21.686 -8.955 1.00 92.75 75 GLY A N 1
ATOM 578 C CA . GLY A 1 75 ? 28.593 -22.711 -9.343 1.00 92.75 75 GLY A CA 1
ATOM 579 C C . GLY A 1 75 ? 28.639 -23.123 -10.821 1.00 92.75 75 GLY A C 1
ATOM 580 O O . GLY A 1 75 ? 27.858 -23.983 -11.224 1.00 92.75 75 GLY A O 1
ATOM 581 N N . LEU A 1 76 ? 29.511 -22.530 -11.647 1.00 94.81 76 LEU A N 1
ATOM 582 C CA . LEU A 1 76 ? 29.619 -22.820 -13.078 1.00 94.81 76 LEU A CA 1
ATOM 583 C C . LEU A 1 76 ? 30.893 -23.604 -13.431 1.00 94.81 76 LEU A C 1
ATOM 585 O O . LEU A 1 76 ? 31.990 -23.221 -13.018 1.00 94.81 76 LEU A O 1
ATOM 589 N N . PRO A 1 77 ? 30.808 -24.632 -14.300 1.00 94.25 77 PRO A N 1
ATOM 590 C CA . PRO A 1 77 ? 31.993 -25.298 -14.837 1.00 94.25 77 PRO A CA 1
ATOM 591 C C . PRO A 1 77 ? 32.938 -24.326 -15.567 1.00 94.25 77 PRO A C 1
ATOM 593 O O . PRO A 1 77 ? 32.497 -23.435 -16.279 1.00 94.25 77 PRO A O 1
ATOM 596 N N . HIS A 1 78 ? 34.253 -24.551 -15.507 1.00 92.81 78 HIS A N 1
ATOM 597 C CA . HIS A 1 78 ? 35.239 -23.720 -16.229 1.00 92.81 78 HIS A CA 1
ATOM 598 C C . HIS A 1 78 ? 35.393 -24.049 -17.730 1.00 92.81 78 HIS A C 1
ATOM 600 O O . HIS A 1 78 ? 36.296 -23.542 -18.391 1.00 92.81 78 HIS A O 1
ATOM 606 N N . LYS A 1 79 ? 34.547 -24.925 -18.281 1.00 92.69 79 LYS A N 1
ATOM 607 C CA . LYS A 1 79 ? 34.597 -25.371 -19.684 1.00 92.69 79 LYS A CA 1
ATOM 608 C C . LYS A 1 79 ? 33.468 -24.748 -20.501 1.00 92.69 79 LYS A C 1
ATOM 610 O O . LYS A 1 79 ? 32.441 -24.371 -19.942 1.00 92.69 79 LYS A O 1
ATOM 615 N N . ALA A 1 80 ? 33.626 -24.720 -21.822 1.00 88.75 80 ALA A N 1
ATOM 616 C CA . ALA A 1 80 ? 32.564 -24.295 -22.729 1.00 88.75 80 ALA A CA 1
ATOM 617 C C . ALA A 1 80 ? 31.264 -25.100 -22.491 1.00 88.75 80 ALA A C 1
ATOM 619 O O . ALA A 1 80 ? 31.341 -26.307 -22.219 1.00 88.75 80 ALA A O 1
ATOM 620 N N . PRO A 1 81 ? 30.079 -24.469 -22.586 1.00 88.75 81 PRO A N 1
ATOM 621 C CA . PRO A 1 81 ? 29.842 -23.056 -22.932 1.00 88.75 81 PRO A CA 1
ATOM 622 C C . PRO A 1 81 ? 29.892 -22.069 -21.742 1.00 88.75 81 PRO A C 1
ATOM 624 O O . PRO A 1 81 ? 29.635 -20.884 -21.899 1.00 88.75 81 PRO A O 1
ATOM 627 N N . TYR A 1 82 ? 30.221 -22.523 -20.531 1.00 93.62 82 TYR A N 1
ATOM 628 C CA . TYR A 1 82 ? 30.194 -21.690 -19.319 1.00 93.62 82 TYR A CA 1
ATOM 629 C C . TYR A 1 82 ? 31.435 -20.793 -19.150 1.00 93.62 82 TYR A C 1
ATOM 631 O O . TYR A 1 82 ? 31.407 -19.825 -18.389 1.00 93.62 82 TYR A O 1
ATOM 639 N N . SER A 1 83 ? 32.528 -21.095 -19.858 1.00 92.12 83 SER A N 1
ATOM 640 C CA . SER A 1 83 ? 33.778 -20.321 -19.823 1.00 92.12 83 SER A CA 1
ATOM 641 C C . SER A 1 83 ? 33.591 -18.849 -20.198 1.00 92.12 83 SER A C 1
ATOM 643 O O . SER A 1 83 ? 34.259 -17.982 -19.636 1.00 92.12 83 SER A O 1
ATOM 645 N N . ASP A 1 84 ? 32.661 -18.544 -21.099 1.00 91.75 84 ASP A N 1
ATOM 646 C CA . ASP A 1 84 ? 32.405 -17.175 -21.550 1.00 91.75 84 ASP A CA 1
ATOM 647 C C . ASP A 1 84 ? 31.657 -16.349 -20.499 1.00 91.75 84 ASP A C 1
ATOM 649 O O . ASP A 1 84 ? 31.965 -15.172 -20.295 1.00 91.75 84 ASP A O 1
ATOM 653 N N . LEU A 1 85 ? 30.772 -16.990 -19.725 1.00 94.50 85 LEU A N 1
ATOM 654 C CA . LEU A 1 85 ? 30.155 -16.380 -18.544 1.00 94.50 85 LEU A CA 1
ATOM 655 C C . LEU A 1 85 ? 31.195 -16.084 -17.456 1.00 94.50 85 LEU A C 1
ATOM 657 O O . LEU A 1 85 ? 31.141 -15.018 -16.844 1.00 94.50 85 LEU A O 1
ATOM 661 N N . HIS A 1 86 ? 32.174 -16.976 -17.263 1.00 94.81 86 HIS A N 1
ATOM 662 C CA . HIS A 1 86 ? 33.332 -16.740 -16.389 1.00 94.81 86 HIS A CA 1
ATOM 663 C C . HIS A 1 86 ? 34.124 -15.506 -16.813 1.00 94.81 86 HIS A C 1
ATOM 665 O O . HIS A 1 86 ? 34.290 -14.577 -16.020 1.00 94.81 86 HIS A O 1
ATOM 671 N N . ASN A 1 87 ? 34.555 -15.456 -18.072 1.00 92.69 87 ASN A N 1
ATOM 672 C CA . ASN A 1 87 ? 35.345 -14.345 -18.600 1.00 92.69 87 ASN A CA 1
ATOM 673 C C . ASN A 1 87 ? 34.598 -13.008 -18.483 1.00 92.69 87 ASN A C 1
ATOM 675 O O . ASN A 1 87 ? 35.153 -12.016 -17.997 1.00 92.69 87 ASN A O 1
ATOM 679 N N . MET A 1 88 ? 33.323 -12.982 -18.880 1.00 94.00 88 MET A N 1
ATOM 680 C CA . MET A 1 88 ? 32.521 -11.763 -18.824 1.00 94.00 88 MET A CA 1
ATOM 681 C C . MET A 1 88 ? 32.213 -11.347 -17.381 1.00 94.00 88 MET A C 1
ATOM 683 O O . MET A 1 88 ? 32.301 -10.164 -17.043 1.00 94.00 88 MET A O 1
ATOM 687 N N . GLY A 1 89 ? 31.911 -12.311 -16.510 1.00 95.31 89 GLY A N 1
ATOM 688 C CA . GLY A 1 89 ? 31.695 -12.090 -15.084 1.00 95.31 89 GLY A CA 1
ATOM 689 C C . GLY A 1 89 ? 32.893 -11.432 -14.407 1.00 95.31 89 GLY A C 1
ATOM 690 O O . GLY A 1 89 ? 32.727 -10.408 -13.741 1.00 95.31 89 GLY A O 1
ATOM 691 N N . GLN A 1 90 ? 34.105 -11.937 -14.654 1.00 95.25 90 GLN A N 1
ATOM 692 C CA . GLN A 1 90 ? 35.331 -11.332 -14.120 1.00 95.25 90 GLN A CA 1
ATOM 693 C C . GLN A 1 90 ? 35.555 -9.910 -14.653 1.00 95.25 90 GLN A C 1
ATOM 695 O O . GLN A 1 90 ? 35.838 -8.999 -13.872 1.00 95.25 90 GLN A O 1
ATOM 700 N N . ASN A 1 91 ? 35.317 -9.664 -15.947 1.00 94.88 91 ASN A N 1
ATOM 701 C CA . ASN A 1 91 ? 35.406 -8.314 -16.518 1.00 94.88 91 ASN A CA 1
ATOM 702 C C . ASN A 1 91 ? 34.463 -7.317 -15.817 1.00 94.88 91 ASN A C 1
ATOM 704 O O . ASN A 1 91 ? 34.842 -6.181 -15.512 1.00 94.88 91 ASN A O 1
ATOM 708 N N . PHE A 1 92 ? 33.223 -7.728 -15.538 1.00 95.62 92 PHE A N 1
ATOM 709 C CA . PHE A 1 92 ? 32.277 -6.888 -14.807 1.00 95.62 92 PHE A CA 1
ATOM 710 C C . PHE A 1 92 ? 32.681 -6.679 -13.348 1.00 95.62 92 PHE A C 1
ATOM 712 O O . PHE A 1 92 ? 32.555 -5.550 -12.868 1.00 95.62 92 PHE A O 1
ATOM 719 N N . ILE A 1 93 ? 33.203 -7.703 -12.665 1.00 96.44 93 ILE A N 1
ATOM 720 C CA . ILE A 1 93 ? 33.714 -7.589 -11.291 1.00 96.44 93 ILE A CA 1
ATOM 721 C C . ILE A 1 93 ? 34.804 -6.511 -11.212 1.00 96.44 93 ILE A C 1
ATOM 723 O O . ILE A 1 93 ? 34.690 -5.591 -10.400 1.00 96.44 93 ILE A O 1
ATOM 727 N N . GLU A 1 94 ? 35.791 -6.530 -12.111 1.00 95.06 94 GLU A N 1
ATOM 728 C CA . GLU A 1 94 ? 36.856 -5.515 -12.157 1.00 95.06 94 GLU A CA 1
ATOM 729 C C . GLU A 1 94 ? 36.313 -4.095 -12.388 1.00 95.06 94 GLU A C 1
ATOM 731 O O . GLU A 1 94 ? 36.794 -3.107 -11.821 1.00 95.06 94 GLU A O 1
ATOM 736 N N . ARG A 1 95 ? 35.289 -3.957 -13.238 1.00 95.62 95 ARG A N 1
ATOM 737 C CA . ARG A 1 95 ? 34.642 -2.664 -13.508 1.00 95.62 95 ARG A CA 1
ATOM 738 C C . ARG A 1 95 ? 33.839 -2.166 -12.309 1.00 95.62 95 ARG A C 1
ATOM 740 O O . ARG A 1 95 ? 33.876 -0.969 -12.024 1.00 95.62 95 ARG A O 1
ATOM 747 N N . LEU A 1 96 ? 33.132 -3.057 -11.617 1.00 96.62 96 LEU A N 1
ATOM 748 C CA . LEU A 1 96 ? 32.366 -2.752 -10.409 1.00 96.62 96 LEU A CA 1
ATOM 749 C C . LEU A 1 96 ? 33.279 -2.376 -9.241 1.00 96.62 96 LEU A C 1
ATOM 751 O O . LEU A 1 96 ? 32.943 -1.466 -8.484 1.00 96.62 96 LEU A O 1
ATOM 755 N N . GLN A 1 97 ? 34.455 -2.997 -9.132 1.00 95.69 97 GLN A N 1
ATOM 756 C CA . GLN A 1 97 ? 35.428 -2.695 -8.082 1.00 95.69 97 GLN A CA 1
ATOM 757 C C . GLN A 1 97 ? 35.814 -1.208 -8.072 1.00 95.69 97 GLN A C 1
ATOM 759 O O . GLN A 1 97 ? 35.822 -0.559 -7.026 1.00 95.69 97 GLN A O 1
ATOM 764 N N . LYS A 1 98 ? 35.976 -0.613 -9.261 1.00 94.19 98 LYS A N 1
ATOM 765 C CA . LYS A 1 98 ? 36.293 0.816 -9.449 1.00 94.19 98 LYS A CA 1
ATOM 766 C C . LYS A 1 98 ? 35.216 1.778 -8.921 1.00 94.19 98 LYS A C 1
ATOM 768 O O . LYS A 1 98 ? 35.476 2.986 -8.829 1.00 94.19 98 LYS A O 1
ATOM 773 N N . LEU A 1 99 ? 34.005 1.299 -8.618 1.00 94.44 99 LEU A N 1
ATOM 774 C CA . LEU A 1 99 ? 32.929 2.121 -8.057 1.00 94.44 99 LEU A CA 1
ATOM 775 C C . LEU A 1 99 ? 33.088 2.359 -6.554 1.00 94.44 99 LEU A C 1
ATOM 777 O O . LEU A 1 99 ? 32.698 3.427 -6.085 1.00 94.44 99 LEU A O 1
ATOM 781 N N . HIS A 1 100 ? 33.678 1.416 -5.818 1.00 95.44 100 HIS A N 1
ATOM 782 C CA . HIS A 1 100 ? 33.815 1.505 -4.362 1.00 95.44 100 HIS A CA 1
ATOM 783 C C . HIS A 1 100 ? 35.269 1.561 -3.880 1.00 95.44 100 HIS A C 1
ATOM 785 O O . HIS A 1 100 ? 35.494 1.985 -2.746 1.00 95.44 100 HIS A O 1
ATOM 791 N N . THR A 1 101 ? 36.255 1.227 -4.721 1.00 94.75 101 THR A N 1
ATOM 792 C CA . THR A 1 101 ? 37.679 1.304 -4.365 1.00 94.75 101 THR A CA 1
ATOM 793 C C . THR A 1 101 ? 38.447 2.380 -5.133 1.00 94.75 101 THR A C 1
ATOM 795 O O . THR A 1 101 ? 38.067 2.822 -6.223 1.00 94.75 101 THR A O 1
ATOM 798 N N . ILE A 1 102 ? 39.556 2.808 -4.537 1.00 92.12 102 ILE A N 1
ATOM 799 C CA . ILE A 1 102 ? 40.640 3.535 -5.190 1.00 92.12 102 ILE A CA 1
ATOM 800 C C . ILE A 1 102 ? 41.945 2.772 -4.960 1.00 92.12 102 ILE A C 1
ATOM 802 O O . ILE A 1 102 ? 42.205 2.303 -3.857 1.00 92.12 102 ILE A O 1
ATOM 806 N N . GLU A 1 103 ? 42.760 2.640 -6.000 1.00 89.12 103 GLU A N 1
ATOM 807 C CA . GLU A 1 103 ? 44.093 2.050 -5.895 1.00 89.12 103 GLU A CA 1
ATOM 808 C C . GLU A 1 103 ? 45.124 3.152 -5.627 1.00 89.12 103 GLU A C 1
ATOM 810 O O . GLU A 1 103 ? 45.283 4.086 -6.425 1.00 89.12 103 GLU A O 1
ATOM 815 N N . LEU A 1 104 ? 45.850 3.046 -4.514 1.00 83.50 104 LEU A N 1
ATOM 816 C CA . LEU A 1 104 ? 46.985 3.920 -4.241 1.00 83.50 104 LEU A CA 1
ATOM 817 C C . LEU A 1 104 ? 48.220 3.301 -4.907 1.00 83.50 104 LEU A C 1
ATOM 819 O O . LEU A 1 104 ? 48.866 2.413 -4.357 1.00 83.50 104 LEU A O 1
ATOM 823 N N . ARG A 1 105 ? 48.556 3.774 -6.115 1.00 75.06 105 ARG A N 1
ATOM 824 C CA . ARG A 1 105 ? 49.665 3.285 -6.974 1.00 75.06 105 ARG A CA 1
ATOM 825 C C . ARG A 1 105 ? 51.068 3.599 -6.440 1.00 75.06 105 ARG A C 1
ATOM 827 O O . ARG A 1 105 ? 51.918 4.140 -7.144 1.00 75.06 105 ARG A O 1
ATOM 834 N N . ARG A 1 106 ? 51.278 3.362 -5.154 1.00 80.88 106 ARG A N 1
ATOM 835 C CA . ARG A 1 106 ? 52.493 3.695 -4.414 1.00 80.88 106 ARG A CA 1
ATOM 836 C C . ARG A 1 106 ? 53.006 2.520 -3.586 1.00 80.88 106 ARG A C 1
ATOM 838 O O . ARG A 1 106 ? 54.093 2.650 -3.054 1.00 80.88 106 ARG A O 1
ATOM 845 N N . GLY A 1 107 ? 52.292 1.387 -3.562 1.00 78.31 107 GLY A N 1
ATOM 846 C CA . GLY A 1 107 ? 52.671 0.186 -2.809 1.00 78.31 107 GLY A CA 1
ATOM 847 C C . GLY A 1 107 ? 52.065 0.126 -1.406 1.00 78.31 107 GLY A C 1
ATOM 848 O O . GLY A 1 107 ? 52.724 -0.360 -0.496 1.00 78.31 107 GLY A O 1
ATOM 849 N N . SER A 1 108 ? 50.854 0.665 -1.224 1.00 82.38 108 SER A N 1
ATOM 850 C CA . SER A 1 108 ? 50.124 0.619 0.048 1.00 82.38 108 SER A CA 1
ATOM 851 C C . SER A 1 108 ? 49.607 -0.784 0.359 1.00 82.38 108 SER A C 1
ATOM 853 O O . SER A 1 108 ? 49.253 -1.531 -0.558 1.00 82.38 108 SER A O 1
ATOM 855 N N . THR A 1 109 ? 49.437 -1.096 1.641 1.00 83.31 109 THR A N 1
ATOM 856 C CA . THR A 1 109 ? 48.826 -2.346 2.104 1.00 83.31 109 THR A CA 1
ATOM 857 C C . THR A 1 109 ? 47.532 -2.056 2.880 1.00 83.31 109 THR A C 1
ATOM 859 O O . THR A 1 109 ? 47.564 -1.353 3.887 1.00 83.31 109 THR A O 1
ATOM 862 N N . PRO A 1 110 ? 46.355 -2.558 2.453 1.00 86.31 110 PRO A N 1
ATOM 863 C CA . PRO A 1 110 ? 46.069 -3.167 1.149 1.00 86.31 110 PRO A CA 1
ATOM 864 C C . PRO A 1 110 ? 46.243 -2.180 -0.033 1.00 86.31 110 PRO A C 1
ATOM 866 O O . PRO A 1 110 ? 46.180 -0.966 0.171 1.00 86.31 110 PRO A O 1
ATOM 869 N N . PRO A 1 111 ? 46.425 -2.658 -1.282 1.00 86.62 111 PRO A N 1
ATOM 870 C CA . PRO A 1 111 ? 46.583 -1.788 -2.463 1.00 86.62 111 PRO A CA 1
ATOM 871 C C . PRO A 1 111 ? 45.349 -0.930 -2.774 1.00 86.62 111 PRO A C 1
ATOM 873 O O . PRO A 1 111 ? 45.450 0.199 -3.261 1.00 86.62 111 PRO A O 1
ATOM 876 N N . HIS A 1 112 ? 44.172 -1.477 -2.475 1.00 91.19 112 HIS A N 1
ATOM 877 C CA . HIS A 1 112 ? 42.888 -0.814 -2.638 1.00 91.19 112 HIS A CA 1
ATOM 878 C C . HIS A 1 112 ? 42.434 -0.209 -1.314 1.00 91.19 112 HIS A C 1
ATOM 880 O O . HIS A 1 112 ? 42.571 -0.825 -0.261 1.00 91.19 112 HIS A O 1
ATOM 886 N N . LYS A 1 113 ? 41.844 0.983 -1.376 1.00 92.25 113 LYS A N 1
ATOM 887 C CA . LYS A 1 113 ? 41.254 1.682 -0.231 1.00 92.25 113 LYS A CA 1
ATOM 888 C C . LYS A 1 113 ? 39.812 2.091 -0.547 1.00 92.25 113 LYS A C 1
ATOM 890 O O . LYS A 1 113 ? 39.459 2.183 -1.730 1.00 92.25 113 LYS A O 1
ATOM 895 N N . PRO A 1 114 ? 38.968 2.363 0.463 1.00 94.12 114 PRO A N 1
ATOM 896 C CA . PRO A 1 114 ? 37.633 2.905 0.238 1.00 94.12 114 PRO A CA 1
ATOM 897 C C . PRO A 1 114 ? 37.683 4.189 -0.588 1.00 94.12 114 PRO A C 1
ATOM 899 O O . PRO A 1 114 ? 38.412 5.126 -0.270 1.00 94.12 114 PRO A O 1
ATOM 902 N N . LYS A 1 115 ? 36.897 4.253 -1.663 1.00 93.56 115 LYS A N 1
ATOM 903 C CA . LYS A 1 115 ? 36.820 5.441 -2.528 1.00 93.56 115 LYS A CA 1
ATOM 904 C C . LYS A 1 115 ? 36.026 6.583 -1.894 1.00 93.56 115 LYS A C 1
ATOM 906 O O . LYS A 1 115 ? 36.240 7.743 -2.232 1.00 93.56 115 LYS A O 1
ATOM 911 N N . ILE A 1 116 ? 35.084 6.239 -1.018 1.00 92.75 116 ILE A N 1
ATOM 912 C CA . ILE A 1 116 ? 34.165 7.164 -0.357 1.00 92.75 116 ILE A CA 1
ATOM 913 C C . ILE A 1 116 ? 34.490 7.146 1.128 1.00 92.75 116 ILE A C 1
ATOM 915 O O . ILE A 1 116 ? 34.420 6.090 1.754 1.00 92.75 116 ILE A O 1
ATOM 919 N N . ILE A 1 117 ? 34.807 8.316 1.669 1.00 91.88 117 ILE A N 1
ATOM 920 C CA . ILE A 1 117 ? 35.088 8.518 3.087 1.00 91.88 117 ILE A CA 1
ATOM 921 C C . ILE A 1 117 ? 34.387 9.787 3.579 1.00 91.88 117 ILE A C 1
ATOM 923 O O . ILE A 1 117 ? 34.080 10.687 2.791 1.00 91.88 117 ILE A O 1
ATOM 927 N N . ARG A 1 118 ? 34.152 9.880 4.884 1.00 88.81 118 ARG A N 1
ATOM 928 C CA . ARG A 1 118 ? 33.658 11.072 5.568 1.00 88.81 118 ARG A CA 1
ATOM 929 C C . ARG A 1 118 ? 34.817 11.746 6.289 1.00 88.81 118 ARG A C 1
ATOM 931 O O . ARG A 1 118 ? 35.230 11.292 7.342 1.00 88.81 118 ARG A O 1
ATOM 938 N N . ALA A 1 119 ? 35.291 12.874 5.764 1.00 82.25 119 ALA A N 1
ATOM 939 C CA . ALA A 1 119 ? 36.511 13.549 6.232 1.00 82.25 119 ALA A CA 1
ATOM 940 C C . ALA A 1 119 ? 36.565 13.895 7.740 1.00 82.25 119 ALA A C 1
ATOM 942 O O . ALA A 1 119 ? 37.648 14.111 8.276 1.00 82.25 119 ALA A O 1
ATOM 943 N N . GLN A 1 120 ? 35.411 13.980 8.414 1.00 83.69 120 GLN A N 1
ATOM 944 C CA . GLN A 1 120 ? 35.324 14.206 9.864 1.00 83.69 120 GLN A CA 1
ATOM 945 C C . GLN A 1 120 ? 35.676 12.958 10.685 1.00 83.69 120 GLN A C 1
ATOM 947 O O . GLN A 1 120 ? 36.248 13.089 11.764 1.00 83.69 120 GLN A O 1
ATOM 952 N N . ASP A 1 121 ? 35.337 11.780 10.161 1.00 85.69 121 ASP A N 1
ATOM 953 C CA . ASP A 1 121 ? 35.376 10.501 10.877 1.00 85.69 121 ASP A CA 1
ATOM 954 C C . ASP A 1 121 ? 36.446 9.553 10.308 1.00 85.69 121 ASP A C 1
ATOM 956 O O . ASP A 1 121 ? 36.878 8.630 10.992 1.00 85.69 121 ASP A O 1
ATOM 960 N N . ASP A 1 122 ? 36.870 9.781 9.062 1.00 90.50 122 ASP A N 1
ATOM 961 C CA . ASP A 1 122 ? 37.677 8.854 8.277 1.00 90.50 122 ASP A CA 1
ATOM 962 C C . ASP A 1 122 ? 38.959 9.498 7.733 1.00 90.50 122 ASP A C 1
ATOM 964 O O . ASP A 1 122 ? 39.012 10.697 7.440 1.00 90.50 122 ASP A O 1
ATOM 968 N N . SER A 1 123 ? 39.968 8.665 7.482 1.00 88.56 123 SER A N 1
ATOM 969 C CA . SER A 1 123 ? 41.202 9.044 6.790 1.00 88.56 123 SER A CA 1
ATOM 970 C C . SER A 1 123 ? 41.719 7.907 5.912 1.00 88.56 123 SER A C 1
ATOM 972 O O . SER A 1 123 ? 41.572 6.734 6.248 1.00 88.56 123 SER A O 1
ATOM 974 N N . TRP A 1 124 ? 42.332 8.242 4.773 1.00 88.88 124 TRP A N 1
ATOM 975 C CA . TRP A 1 124 ? 43.053 7.235 3.993 1.00 88.88 124 TRP A CA 1
ATOM 976 C C . TRP A 1 124 ? 44.355 6.872 4.688 1.00 88.88 124 TRP A C 1
ATOM 978 O O . TRP A 1 124 ? 45.093 7.762 5.116 1.00 88.88 124 TRP A O 1
ATOM 988 N N . THR A 1 125 ? 44.627 5.571 4.737 1.00 87.50 125 THR A N 1
ATOM 989 C CA . THR A 1 125 ? 45.847 5.022 5.325 1.00 87.50 125 THR A CA 1
ATOM 990 C C . THR A 1 125 ? 46.776 4.444 4.273 1.00 87.50 125 THR A C 1
ATOM 992 O O . THR A 1 125 ? 46.303 3.891 3.277 1.00 87.50 125 THR A O 1
ATOM 995 N N . TYR A 1 126 ? 48.090 4.526 4.481 1.00 84.94 126 TYR A N 1
ATOM 996 C CA . TYR A 1 126 ? 49.066 3.863 3.615 1.00 84.94 126 TYR A CA 1
ATOM 997 C C . TYR A 1 126 ? 49.169 2.374 3.988 1.00 84.94 126 TYR A C 1
ATOM 999 O O . TYR A 1 126 ? 48.692 1.533 3.228 1.00 84.94 126 TYR A O 1
ATOM 1007 N N . ASP A 1 127 ? 49.636 2.065 5.201 1.00 83.88 127 ASP A N 1
ATOM 1008 C CA . ASP A 1 127 ? 49.719 0.700 5.763 1.00 83.88 127 ASP A CA 1
ATOM 1009 C C . ASP A 1 127 ? 48.932 0.550 7.088 1.00 83.88 127 ASP A C 1
ATOM 1011 O O . ASP A 1 127 ? 49.121 -0.407 7.839 1.00 83.88 127 ASP A O 1
ATOM 1015 N N . GLY A 1 128 ? 48.064 1.518 7.406 1.00 71.19 128 GLY A N 1
ATOM 1016 C CA . GLY A 1 128 ? 47.282 1.551 8.649 1.00 71.19 128 GLY A CA 1
ATOM 1017 C C . GLY A 1 128 ? 46.073 0.606 8.675 1.00 71.19 128 GLY A C 1
ATOM 1018 O O . GLY A 1 128 ? 45.613 0.119 7.638 1.00 71.19 128 GLY A O 1
ATOM 1019 N N . ASP A 1 129 ? 45.538 0.365 9.875 1.00 77.50 129 ASP A N 1
ATOM 1020 C CA . ASP A 1 129 ? 44.382 -0.511 10.091 1.00 77.50 129 ASP A CA 1
ATOM 1021 C C . ASP A 1 129 ? 43.030 0.114 9.660 1.00 77.50 129 ASP A C 1
ATOM 1023 O O . ASP A 1 129 ? 42.950 1.280 9.266 1.00 77.50 129 ASP A O 1
ATOM 1027 N N . ASP A 1 130 ? 41.949 -0.676 9.727 1.00 80.88 130 ASP A N 1
ATOM 1028 C CA . ASP A 1 130 ? 40.608 -0.228 9.318 1.00 80.88 130 ASP A CA 1
ATOM 1029 C C . ASP A 1 130 ? 39.923 0.673 10.365 1.00 80.88 130 ASP A C 1
ATOM 1031 O O . ASP A 1 130 ? 38.830 1.176 10.105 1.00 80.88 130 ASP A O 1
ATOM 1035 N N . SER A 1 131 ? 40.542 0.930 11.527 1.00 83.94 131 SER A N 1
ATOM 1036 C CA . SER A 1 131 ? 40.012 1.881 12.519 1.00 83.94 131 SER A CA 1
ATOM 1037 C C . SER A 1 131 ? 40.013 3.319 12.001 1.00 83.94 131 SER A C 1
ATOM 1039 O O . SER A 1 131 ? 39.241 4.148 12.477 1.00 83.94 131 SER A O 1
ATOM 1041 N N . ALA A 1 132 ? 40.815 3.595 10.968 1.00 87.31 132 ALA A N 1
ATOM 1042 C CA . ALA A 1 132 ? 40.819 4.856 10.240 1.00 87.31 132 ALA A CA 1
ATOM 1043 C C . ALA A 1 132 ? 39.548 5.102 9.405 1.00 87.31 132 ALA A C 1
ATOM 1045 O O . ALA A 1 132 ? 39.388 6.202 8.877 1.00 87.31 132 ALA A O 1
ATOM 1046 N N . TYR A 1 133 ? 38.660 4.110 9.278 1.00 91.69 133 TYR A N 1
ATOM 1047 C CA . TYR A 1 133 ? 37.361 4.217 8.614 1.00 91.69 133 TYR A CA 1
ATOM 1048 C C . TYR A 1 133 ? 36.248 3.990 9.644 1.00 91.69 133 TYR A C 1
ATOM 1050 O O . TYR A 1 133 ? 35.721 2.884 9.780 1.00 91.69 133 TYR A O 1
ATOM 1058 N N . GLY A 1 134 ? 35.918 5.035 10.404 1.00 89.00 134 GLY A N 1
ATOM 1059 C CA . GLY A 1 134 ? 34.883 5.004 11.438 1.00 89.00 134 GLY A CA 1
ATOM 1060 C C . GLY A 1 134 ? 33.462 5.174 10.897 1.00 89.00 134 GLY A C 1
ATOM 1061 O O . GLY A 1 134 ? 32.498 4.740 11.531 1.00 89.00 134 GLY A O 1
ATOM 1062 N N . SER A 1 135 ? 33.291 5.785 9.722 1.00 92.44 135 SER A N 1
ATOM 1063 C CA . SER A 1 135 ? 31.968 5.967 9.135 1.00 92.44 135 SER A CA 1
ATOM 1064 C C . SER A 1 135 ? 31.410 4.638 8.602 1.00 92.44 135 SER A C 1
ATOM 1066 O O . SER A 1 135 ? 32.139 3.867 7.972 1.00 92.44 135 SER A O 1
ATOM 1068 N N . PRO A 1 136 ? 30.102 4.351 8.768 1.00 94.00 136 PRO A N 1
ATOM 1069 C CA . PRO A 1 136 ? 29.550 3.031 8.448 1.00 94.00 136 PRO A CA 1
ATOM 1070 C C . PRO A 1 136 ? 29.773 2.559 7.003 1.00 94.00 136 PRO A C 1
ATOM 1072 O O . PRO A 1 136 ? 29.952 1.370 6.757 1.00 94.00 136 PRO A O 1
ATOM 1075 N N . VAL A 1 137 ? 29.754 3.477 6.029 1.00 94.94 137 VAL A N 1
ATOM 1076 C CA . VAL A 1 137 ? 29.969 3.132 4.612 1.00 94.94 137 VAL A CA 1
ATOM 1077 C C . VAL A 1 137 ? 31.445 2.855 4.338 1.00 94.94 137 VAL A C 1
ATOM 1079 O O . VAL A 1 137 ? 31.754 1.846 3.709 1.00 94.94 137 VAL A O 1
ATOM 1082 N N . ALA A 1 138 ? 32.349 3.721 4.807 1.00 94.88 138 ALA A N 1
ATOM 1083 C CA . ALA A 1 138 ? 33.782 3.536 4.602 1.00 94.88 138 ALA A CA 1
ATOM 1084 C C . ALA A 1 138 ? 34.281 2.276 5.318 1.00 94.88 138 ALA A C 1
ATOM 1086 O O . ALA A 1 138 ? 35.011 1.494 4.713 1.00 94.88 138 ALA A O 1
ATOM 1087 N N . HIS A 1 139 ? 33.806 2.034 6.545 1.00 95.25 139 HIS A N 1
ATOM 1088 C CA . HIS A 1 139 ? 34.106 0.835 7.322 1.00 95.25 139 HIS A CA 1
ATOM 1089 C C . HIS A 1 139 ? 33.681 -0.439 6.590 1.00 95.25 139 HIS A C 1
ATOM 1091 O O . HIS A 1 139 ? 34.481 -1.353 6.416 1.00 95.25 139 HIS A O 1
ATOM 1097 N N . TYR A 1 140 ? 32.435 -0.484 6.102 1.00 95.94 140 TYR A N 1
ATOM 1098 C CA . TYR A 1 140 ? 31.926 -1.629 5.349 1.00 95.94 140 TYR A CA 1
ATOM 1099 C C . TYR A 1 140 ? 32.779 -1.923 4.109 1.00 95.94 140 TYR A C 1
ATOM 1101 O O . TYR A 1 140 ? 33.142 -3.070 3.854 1.00 95.94 140 TYR A O 1
ATOM 1109 N N . ILE A 1 141 ? 33.138 -0.879 3.353 1.00 95.94 141 ILE A N 1
ATOM 1110 C CA . ILE A 1 141 ? 33.983 -1.011 2.163 1.00 95.94 141 ILE A CA 1
ATOM 1111 C C . ILE A 1 141 ? 35.391 -1.489 2.545 1.00 95.94 141 ILE A C 1
ATOM 1113 O O . ILE A 1 141 ? 35.910 -2.388 1.892 1.00 95.94 141 ILE A O 1
ATOM 1117 N N . ALA A 1 142 ? 36.009 -0.916 3.581 1.00 94.56 142 ALA A N 1
ATOM 1118 C CA . ALA A 1 142 ? 37.350 -1.290 4.035 1.00 94.56 142 ALA A CA 1
ATOM 1119 C C . ALA A 1 142 ? 37.405 -2.757 4.475 1.00 94.56 142 ALA A C 1
ATOM 1121 O O . ALA A 1 142 ? 38.236 -3.524 3.986 1.00 94.56 142 ALA A O 1
ATOM 1122 N N . MET A 1 143 ? 36.443 -3.166 5.304 1.00 94.44 143 MET A N 1
ATOM 1123 C CA . MET A 1 143 ? 36.321 -4.541 5.773 1.00 94.44 143 MET A CA 1
ATOM 1124 C C . MET A 1 143 ? 36.084 -5.512 4.619 1.00 94.44 143 MET A C 1
ATOM 1126 O O . MET A 1 143 ? 36.699 -6.579 4.588 1.00 94.44 143 MET A O 1
ATOM 1130 N N . PHE A 1 144 ? 35.256 -5.146 3.635 1.00 95.31 144 PHE A N 1
ATOM 1131 C CA . PHE A 1 144 ? 35.071 -5.960 2.435 1.00 95.31 144 PHE A CA 1
ATOM 1132 C C . PHE A 1 144 ? 36.352 -6.053 1.595 1.00 95.31 144 PHE A C 1
ATOM 1134 O O . PHE A 1 144 ? 36.714 -7.147 1.186 1.00 95.31 144 PHE A O 1
ATOM 1141 N N . ILE A 1 145 ? 37.085 -4.952 1.384 1.00 93.38 145 ILE A N 1
ATOM 1142 C CA . ILE A 1 145 ? 38.376 -4.972 0.669 1.00 93.38 145 ILE A CA 1
ATOM 1143 C C . ILE A 1 145 ? 39.370 -5.918 1.353 1.00 93.38 145 ILE A C 1
ATOM 1145 O O . ILE A 1 145 ? 40.117 -6.618 0.677 1.00 93.38 145 ILE A O 1
ATOM 1149 N N . ARG A 1 146 ? 39.397 -5.927 2.689 1.00 90.31 146 ARG A N 1
ATOM 1150 C CA . ARG A 1 146 ? 40.331 -6.740 3.474 1.00 90.31 146 ARG A CA 1
ATOM 1151 C C . ARG A 1 146 ? 39.972 -8.222 3.478 1.00 90.31 146 ARG A C 1
ATOM 1153 O O . ARG A 1 146 ? 40.862 -9.065 3.441 1.00 90.31 146 ARG A O 1
ATOM 1160 N N . THR A 1 147 ? 38.689 -8.529 3.628 1.00 91.75 147 THR A N 1
ATOM 1161 C CA . THR A 1 147 ? 38.217 -9.899 3.886 1.00 91.75 147 THR A CA 1
ATOM 1162 C C . THR A 1 147 ? 37.675 -10.595 2.649 1.00 91.75 147 THR A C 1
ATOM 1164 O O . THR A 1 147 ? 37.543 -11.814 2.662 1.00 91.75 147 THR A O 1
ATOM 1167 N N . GLU A 1 148 ? 37.324 -9.824 1.620 1.00 90.44 148 GLU A N 1
ATOM 1168 C CA . GLU A 1 148 ? 36.534 -10.255 0.467 1.00 90.44 148 GLU A CA 1
ATOM 1169 C C . GLU A 1 148 ? 35.194 -10.919 0.842 1.00 90.44 148 GLU A C 1
ATOM 1171 O O . GLU A 1 148 ? 34.582 -11.613 0.031 1.00 90.44 148 GLU A O 1
ATOM 1176 N N . ASP A 1 149 ? 34.710 -10.661 2.062 1.00 91.94 149 ASP A N 1
ATOM 1177 C CA . ASP A 1 149 ? 33.546 -11.296 2.670 1.00 91.94 149 ASP A CA 1
ATOM 1178 C C . ASP A 1 149 ? 32.552 -10.224 3.139 1.00 91.94 149 ASP A C 1
ATOM 1180 O O . ASP A 1 149 ? 32.772 -9.477 4.099 1.00 91.94 149 ASP A O 1
ATOM 1184 N N . ALA A 1 150 ? 31.434 -10.129 2.421 1.00 92.00 150 ALA A N 1
ATOM 1185 C CA . ALA A 1 150 ? 30.409 -9.128 2.682 1.00 92.00 150 ALA A CA 1
ATOM 1186 C C . ALA A 1 150 ? 29.623 -9.379 3.975 1.00 92.00 150 ALA A C 1
ATOM 1188 O O . ALA A 1 150 ? 29.132 -8.413 4.564 1.00 92.00 150 ALA A O 1
ATOM 1189 N N . GLU A 1 151 ? 29.512 -10.628 4.433 1.00 92.25 151 GLU A N 1
ATOM 1190 C CA . GLU A 1 151 ? 28.822 -10.965 5.679 1.00 92.25 151 GLU A CA 1
ATOM 1191 C C . GLU A 1 151 ? 29.689 -10.588 6.881 1.00 92.25 151 GLU A C 1
ATOM 1193 O O . GLU A 1 151 ? 29.212 -9.932 7.816 1.00 92.25 151 GLU A O 1
ATOM 1198 N N . LYS A 1 152 ? 30.993 -10.887 6.824 1.00 93.38 152 LYS A N 1
ATOM 1199 C CA . LYS A 1 152 ? 31.960 -10.402 7.821 1.00 93.38 152 LYS A CA 1
ATOM 1200 C C . LYS A 1 152 ? 32.001 -8.876 7.869 1.00 93.38 152 LYS A C 1
ATOM 1202 O O . LYS A 1 152 ? 31.972 -8.300 8.953 1.00 93.38 152 LYS A O 1
ATOM 1207 N N . ALA A 1 153 ? 31.982 -8.208 6.715 1.00 92.94 153 ALA A N 1
ATOM 1208 C CA . ALA A 1 153 ? 31.910 -6.748 6.661 1.00 92.94 153 ALA A CA 1
ATOM 1209 C C . ALA A 1 153 ? 30.595 -6.189 7.245 1.00 92.94 153 ALA A C 1
ATOM 1211 O O . ALA A 1 153 ? 30.581 -5.120 7.847 1.00 92.94 153 ALA A O 1
ATOM 1212 N N . LEU A 1 154 ? 29.467 -6.892 7.092 1.00 92.88 154 LEU A N 1
ATOM 1213 C CA . LEU A 1 154 ? 28.164 -6.457 7.616 1.00 92.88 154 LEU A CA 1
ATOM 1214 C C . LEU A 1 154 ? 28.016 -6.701 9.127 1.00 92.88 154 LEU A C 1
ATOM 1216 O O . LEU A 1 154 ? 27.294 -5.968 9.819 1.00 92.88 154 LEU A O 1
ATOM 1220 N N . THR A 1 155 ? 28.648 -7.758 9.634 1.00 93.31 155 THR A N 1
ATOM 1221 C CA . THR A 1 155 ? 28.655 -8.130 11.056 1.00 93.31 155 THR A CA 1
ATOM 1222 C C . THR A 1 155 ? 29.647 -7.314 11.874 1.00 93.31 155 THR A C 1
ATOM 1224 O O . THR A 1 155 ? 29.399 -7.124 13.062 1.00 93.31 155 THR A O 1
ATOM 1227 N N . SER A 1 156 ? 30.689 -6.749 11.254 1.00 91.19 156 SER A N 1
ATOM 1228 C CA . SER A 1 156 ? 31.602 -5.814 11.924 1.00 91.19 156 SER A CA 1
ATOM 1229 C C . SER A 1 156 ? 30.968 -4.452 12.236 1.00 91.19 156 SER A C 1
ATOM 1231 O O . SER A 1 156 ? 31.457 -3.728 13.099 1.00 91.19 156 SER A O 1
ATOM 1233 N N . LEU A 1 157 ? 29.871 -4.093 11.559 1.00 91.38 157 LEU A N 1
ATOM 1234 C CA . LEU A 1 157 ? 29.156 -2.840 11.795 1.00 91.38 157 LEU A CA 1
ATOM 1235 C C . LEU A 1 157 ? 28.349 -2.873 13.097 1.00 91.38 157 LEU A C 1
ATOM 1237 O O . LEU A 1 157 ? 27.538 -3.777 13.317 1.00 91.38 157 LEU A O 1
ATOM 1241 N N . ASP A 1 158 ? 28.463 -1.805 13.889 1.00 87.50 158 ASP A N 1
ATOM 1242 C CA . ASP A 1 158 ? 27.656 -1.617 15.095 1.00 87.50 158 ASP A CA 1
ATOM 1243 C C . ASP A 1 158 ? 26.140 -1.589 14.764 1.00 87.50 158 ASP A C 1
ATOM 1245 O O . ASP A 1 158 ? 25.686 -0.741 13.980 1.00 87.50 158 ASP A O 1
ATOM 1249 N N . PRO A 1 159 ? 25.319 -2.487 15.348 1.00 85.19 159 PRO A N 1
ATOM 1250 C CA . PRO A 1 159 ? 23.900 -2.606 15.013 1.00 85.19 159 PRO A CA 1
ATOM 1251 C C . PRO A 1 159 ? 23.068 -1.343 15.270 1.00 85.19 159 PRO A C 1
ATOM 1253 O O . PRO A 1 159 ? 22.081 -1.120 14.563 1.00 85.19 159 PRO A O 1
ATOM 1256 N N . GLY A 1 160 ? 23.440 -0.532 16.266 1.00 84.56 160 GLY A N 1
ATOM 1257 C CA . GLY A 1 160 ? 22.704 0.672 16.647 1.00 84.56 160 GLY A CA 1
ATOM 1258 C C . GLY A 1 160 ? 22.970 1.831 15.691 1.00 84.56 160 GLY A C 1
ATOM 1259 O O . GLY A 1 160 ? 22.066 2.311 15.001 1.00 84.56 160 GLY A O 1
ATOM 1260 N N . SER A 1 161 ? 24.227 2.256 15.615 1.00 82.44 161 SER A N 1
ATOM 1261 C CA . SER A 1 161 ? 24.677 3.409 14.827 1.00 82.44 161 SER A CA 1
ATOM 1262 C C . SER A 1 161 ? 24.647 3.164 13.314 1.00 82.44 161 SER A C 1
ATOM 1264 O O . SER A 1 161 ? 24.427 4.101 12.545 1.00 82.44 161 SER A O 1
ATOM 1266 N N . SER A 1 162 ? 24.772 1.908 12.864 1.00 89.12 162 SER A N 1
ATOM 1267 C CA . SER A 1 162 ? 24.849 1.551 11.437 1.00 89.12 162 SER A CA 1
ATOM 1268 C C . SER A 1 162 ? 23.564 0.941 10.868 1.00 89.12 162 SER A C 1
ATOM 1270 O O . SER A 1 162 ? 23.567 0.424 9.746 1.00 89.12 162 SER A O 1
ATOM 1272 N N . ARG A 1 163 ? 22.432 1.035 11.586 1.00 90.25 163 ARG A N 1
ATOM 1273 C CA . ARG A 1 163 ? 21.140 0.429 11.197 1.00 90.25 163 ARG A CA 1
ATOM 1274 C C . ARG A 1 163 ? 20.731 0.719 9.747 1.00 90.25 163 ARG A C 1
ATOM 1276 O O . ARG A 1 163 ? 20.208 -0.164 9.072 1.00 90.25 163 ARG A O 1
ATOM 1283 N N . ARG A 1 164 ? 20.979 1.939 9.254 1.00 89.44 164 ARG A N 1
ATOM 1284 C CA . ARG A 1 164 ? 20.628 2.344 7.878 1.00 89.44 164 ARG A CA 1
ATOM 1285 C C . ARG A 1 164 ? 21.462 1.630 6.817 1.00 89.44 164 ARG A C 1
ATOM 1287 O O . ARG A 1 164 ? 20.899 1.158 5.838 1.00 89.44 164 ARG A O 1
ATOM 1294 N N . VAL A 1 165 ? 22.780 1.538 7.006 1.00 93.12 165 VAL A N 1
ATOM 1295 C CA . VAL A 1 165 ? 23.660 0.837 6.057 1.00 93.12 165 VAL A CA 1
ATOM 1296 C C . VAL A 1 165 ? 23.326 -0.648 6.046 1.00 93.12 165 VAL A C 1
ATOM 1298 O O . VAL A 1 165 ? 23.144 -1.206 4.969 1.00 93.12 165 VAL A O 1
ATOM 1301 N N . ARG A 1 166 ? 23.123 -1.255 7.224 1.00 93.62 166 ARG A N 1
ATOM 1302 C CA . ARG A 1 166 ? 22.743 -2.671 7.325 1.00 93.62 166 ARG A CA 1
ATOM 1303 C C . ARG A 1 166 ? 21.423 -2.960 6.613 1.00 93.62 166 ARG A C 1
ATOM 1305 O O . ARG A 1 166 ? 21.370 -3.851 5.771 1.00 93.62 166 ARG A O 1
ATOM 1312 N N . GLY A 1 167 ? 20.395 -2.151 6.879 1.00 92.75 167 GLY A N 1
ATOM 1313 C CA . GLY A 1 167 ? 19.100 -2.277 6.209 1.00 92.75 167 GLY A CA 1
ATOM 1314 C C . GLY A 1 167 ? 19.184 -2.079 4.693 1.00 92.75 167 GLY A C 1
ATOM 1315 O O . GLY A 1 167 ? 18.532 -2.804 3.949 1.00 92.75 167 GLY A O 1
ATOM 1316 N N . ASN A 1 168 ? 20.018 -1.148 4.217 1.00 94.44 168 ASN A N 1
ATOM 1317 C CA . ASN A 1 168 ? 20.221 -0.934 2.783 1.00 94.44 168 ASN A CA 1
ATOM 1318 C C . ASN A 1 168 ? 20.941 -2.109 2.113 1.00 94.44 168 ASN A C 1
ATOM 1320 O O . ASN A 1 168 ? 20.520 -2.516 1.036 1.00 94.44 168 ASN A O 1
ATOM 1324 N N . VAL A 1 169 ? 21.992 -2.660 2.730 1.00 95.94 169 VAL A N 1
ATOM 1325 C CA . VAL A 1 169 ? 22.708 -3.838 2.209 1.00 95.94 169 VAL A CA 1
ATOM 1326 C C . VAL A 1 169 ? 21.758 -5.030 2.107 1.00 95.94 169 VAL A C 1
ATOM 1328 O O . VAL A 1 169 ? 21.640 -5.612 1.036 1.00 95.94 169 VAL A O 1
ATOM 1331 N N . GLN A 1 170 ? 20.995 -5.314 3.166 1.00 94.94 170 GLN A N 1
ATOM 1332 C CA . GLN A 1 170 ? 19.997 -6.392 3.176 1.00 94.94 170 GLN A CA 1
ATOM 1333 C C . GLN A 1 170 ? 18.900 -6.190 2.123 1.00 94.94 170 GLN A C 1
ATOM 1335 O O . GLN A 1 170 ? 18.473 -7.137 1.467 1.00 94.94 170 GLN A O 1
ATOM 1340 N N . LEU A 1 171 ? 18.435 -4.950 1.940 1.00 94.75 171 LEU A N 1
ATOM 1341 C CA . LEU A 1 171 ? 17.435 -4.635 0.924 1.00 94.75 171 LEU A CA 1
ATOM 1342 C C . LEU A 1 171 ? 17.990 -4.814 -0.493 1.00 94.75 171 LEU A C 1
ATOM 1344 O O . LEU A 1 171 ? 17.278 -5.321 -1.356 1.00 94.75 171 LEU A O 1
ATOM 1348 N N . ILE A 1 172 ? 19.233 -4.388 -0.739 1.00 96.81 172 ILE A N 1
ATOM 1349 C CA . ILE A 1 172 ? 19.915 -4.607 -2.018 1.00 96.81 172 ILE A CA 1
ATOM 1350 C C . ILE A 1 172 ? 20.028 -6.106 -2.287 1.00 96.81 172 ILE A C 1
ATOM 1352 O O . ILE A 1 172 ? 19.656 -6.533 -3.376 1.00 96.81 172 ILE A O 1
ATOM 1356 N N . ASP A 1 173 ? 20.477 -6.882 -1.300 1.00 95.75 173 ASP A N 1
ATOM 1357 C CA . ASP A 1 173 ? 20.661 -8.328 -1.431 1.00 95.75 173 ASP A CA 1
ATOM 1358 C C . ASP A 1 173 ? 19.360 -9.025 -1.835 1.00 95.75 173 ASP A C 1
ATOM 1360 O O . ASP A 1 173 ? 19.307 -9.693 -2.865 1.00 95.75 173 ASP A O 1
ATOM 1364 N N . LYS A 1 174 ? 18.264 -8.709 -1.131 1.00 95.81 174 LYS A N 1
ATOM 1365 C CA . LYS A 1 174 ? 16.922 -9.204 -1.458 1.00 95.81 174 LYS A CA 1
ATOM 1366 C C . LYS A 1 174 ? 16.515 -8.898 -2.904 1.00 95.81 174 LYS A C 1
ATOM 1368 O O . LYS A 1 174 ? 15.923 -9.740 -3.572 1.00 95.81 174 LYS A O 1
ATOM 1373 N N . TRP A 1 175 ? 16.785 -7.688 -3.398 1.00 95.38 175 TRP A N 1
ATOM 1374 C CA . TRP A 1 175 ? 16.453 -7.329 -4.781 1.00 95.38 175 TRP A CA 1
ATOM 1375 C C . TRP A 1 175 ? 17.340 -8.040 -5.806 1.00 95.38 175 TRP A C 1
ATOM 1377 O O . TRP A 1 175 ? 16.860 -8.339 -6.898 1.00 95.38 175 TRP A O 1
ATOM 1387 N N . LEU A 1 176 ? 18.611 -8.296 -5.488 1.00 97.38 176 LEU A N 1
ATOM 1388 C CA . LEU A 1 176 ? 19.498 -9.068 -6.357 1.00 97.38 176 LEU A CA 1
ATOM 1389 C C . LEU A 1 176 ? 19.096 -10.543 -6.395 1.00 97.38 176 LEU A C 1
ATOM 1391 O O . LEU A 1 176 ? 19.095 -11.113 -7.482 1.00 97.38 176 LEU A O 1
ATOM 1395 N N . ASP A 1 177 ? 18.667 -11.120 -5.271 1.00 96.06 177 ASP A N 1
ATOM 1396 C CA . ASP A 1 177 ? 18.086 -12.468 -5.230 1.00 96.06 177 ASP A CA 1
ATOM 1397 C C . ASP A 1 177 ? 16.855 -12.554 -6.126 1.00 96.06 177 ASP A C 1
ATOM 1399 O O . ASP A 1 177 ? 16.760 -13.440 -6.969 1.00 96.06 177 ASP A O 1
ATOM 1403 N N . MET A 1 178 ? 15.962 -11.563 -6.038 1.00 95.38 178 MET A N 1
ATOM 1404 C CA . MET A 1 178 ? 14.802 -11.487 -6.923 1.00 95.38 178 MET A CA 1
ATOM 1405 C C . MET A 1 178 ? 15.197 -11.442 -8.407 1.00 95.38 178 MET A C 1
ATOM 1407 O O . MET A 1 178 ? 14.526 -12.058 -9.226 1.00 95.38 178 MET A O 1
ATOM 1411 N N . VAL A 1 179 ? 16.284 -10.744 -8.761 1.00 96.56 179 VAL A N 1
ATOM 1412 C CA . VAL A 1 179 ? 16.804 -10.700 -10.141 1.00 96.56 179 VAL A CA 1
ATOM 1413 C C . VAL A 1 179 ? 17.428 -12.021 -10.568 1.00 96.56 179 VAL A C 1
ATOM 1415 O O . VAL A 1 179 ? 17.221 -12.412 -11.713 1.00 96.56 179 VAL A O 1
ATOM 1418 N N . CYS A 1 180 ? 18.166 -12.709 -9.698 1.00 96.38 180 CYS A N 1
ATOM 1419 C CA . CYS A 1 180 ? 18.741 -14.024 -9.999 1.00 96.38 180 CYS A CA 1
ATOM 1420 C C . CYS A 1 180 ? 17.636 -15.064 -10.226 1.00 96.38 180 CYS A C 1
ATOM 1422 O O . CYS A 1 180 ? 17.681 -15.820 -11.193 1.00 96.38 180 CYS A O 1
ATOM 1424 N N . ASP A 1 181 ? 16.590 -14.998 -9.409 1.00 96.06 181 ASP A N 1
ATOM 1425 C CA . ASP A 1 181 ? 15.439 -15.898 -9.421 1.00 96.06 181 ASP A CA 1
ATOM 1426 C C . ASP A 1 181 ? 14.334 -15.453 -10.399 1.00 96.06 181 ASP A C 1
ATOM 1428 O O . ASP A 1 181 ? 13.236 -15.998 -10.374 1.00 96.06 181 ASP A O 1
ATOM 1432 N N . ALA A 1 182 ? 14.563 -14.454 -11.259 1.00 94.00 182 ALA A N 1
ATOM 1433 C CA . ALA A 1 182 ? 13.495 -13.896 -12.096 1.00 94.00 182 ALA A CA 1
ATOM 1434 C C . ALA A 1 182 ? 12.859 -14.914 -13.066 1.00 94.00 182 ALA A C 1
ATOM 1436 O O . ALA A 1 182 ? 11.719 -14.726 -13.497 1.00 94.00 182 ALA A O 1
ATOM 1437 N N . HIS A 1 183 ? 13.577 -15.984 -13.420 1.00 93.19 183 HIS A N 1
ATOM 1438 C CA . HIS A 1 183 ? 13.062 -17.071 -14.257 1.00 93.19 183 HIS A CA 1
ATOM 1439 C C . HIS A 1 183 ? 12.196 -18.076 -13.478 1.00 93.19 183 HIS A C 1
ATOM 1441 O O . HIS A 1 183 ? 11.476 -18.848 -14.103 1.00 93.19 183 HIS A O 1
ATOM 1447 N N . ILE A 1 184 ? 12.206 -18.030 -12.142 1.00 92.06 184 ILE A N 1
ATOM 1448 C CA . ILE A 1 184 ? 11.414 -18.903 -11.271 1.00 92.06 184 ILE A CA 1
ATOM 1449 C C . ILE A 1 184 ? 9.968 -18.371 -11.188 1.00 92.06 184 ILE A C 1
ATOM 1451 O O . ILE A 1 184 ? 9.792 -17.199 -10.840 1.00 92.06 184 ILE A O 1
ATOM 1455 N N . PRO A 1 185 ? 8.933 -19.182 -11.488 1.00 83.19 185 PRO A N 1
ATOM 1456 C CA . PRO A 1 185 ? 7.532 -18.743 -11.511 1.00 83.19 185 PRO A CA 1
ATOM 1457 C C . PRO A 1 185 ? 7.019 -18.105 -10.213 1.00 83.19 185 PRO A C 1
ATOM 1459 O O . PRO A 1 185 ? 6.251 -17.145 -10.255 1.00 83.19 185 PRO A O 1
ATOM 1462 N N . GLU A 1 186 ? 7.465 -18.592 -9.055 1.00 80.88 186 GLU A N 1
ATOM 1463 C CA . GLU A 1 186 ? 7.048 -18.114 -7.731 1.00 80.88 186 GLU A CA 1
ATOM 1464 C C . GLU A 1 186 ? 7.654 -16.749 -7.363 1.00 80.88 186 GLU A C 1
ATOM 1466 O O . GLU A 1 186 ? 7.320 -16.170 -6.327 1.00 80.88 186 GLU A O 1
ATOM 1471 N N . ASN A 1 187 ? 8.565 -16.224 -8.184 1.00 85.44 187 ASN A N 1
ATOM 1472 C CA . ASN A 1 187 ? 9.258 -14.982 -7.904 1.00 85.44 187 ASN A CA 1
ATOM 1473 C C . ASN A 1 187 ? 8.370 -13.744 -8.134 1.00 85.44 187 ASN A C 1
ATOM 1475 O O . ASN A 1 187 ? 7.708 -13.595 -9.159 1.00 85.44 187 ASN A O 1
ATOM 1479 N N . ASP A 1 188 ? 8.445 -12.773 -7.221 1.00 77.81 188 ASP A N 1
ATOM 1480 C CA . ASP A 1 188 ? 7.682 -11.516 -7.276 1.00 77.81 188 ASP A CA 1
ATOM 1481 C C . ASP A 1 188 ? 7.861 -10.714 -8.582 1.00 77.81 188 ASP A C 1
ATOM 1483 O O . ASP A 1 188 ? 6.958 -9.957 -8.973 1.00 77.81 188 ASP A O 1
ATOM 1487 N N . ILE A 1 189 ? 9.022 -10.833 -9.242 1.00 81.94 189 ILE A N 1
ATOM 1488 C CA . ILE A 1 189 ? 9.326 -10.173 -10.522 1.00 81.94 189 ILE A CA 1
ATOM 1489 C C . ILE A 1 189 ? 9.320 -11.129 -11.719 1.00 81.94 189 ILE A C 1
ATOM 1491 O O . ILE A 1 189 ? 9.716 -10.716 -12.815 1.00 81.94 189 ILE A O 1
ATOM 1495 N N . HIS A 1 190 ? 8.816 -12.355 -11.555 1.00 82.00 190 HIS A N 1
ATOM 1496 C CA . HIS A 1 190 ? 8.558 -13.248 -12.677 1.00 82.00 190 HIS A CA 1
ATOM 1497 C C . HIS A 1 190 ? 7.640 -12.567 -13.703 1.00 82.00 190 HIS A C 1
ATOM 1499 O O . HIS A 1 190 ? 6.696 -11.849 -13.352 1.00 82.00 190 HIS A O 1
ATOM 1505 N N . GLY A 1 191 ? 7.987 -12.697 -14.985 1.00 76.12 191 GLY A N 1
ATOM 1506 C CA . GLY A 1 191 ? 7.322 -11.998 -16.091 1.00 76.12 191 GLY A CA 1
ATOM 1507 C C . GLY A 1 191 ? 7.551 -10.476 -16.151 1.00 76.12 191 GLY A C 1
ATOM 1508 O O . GLY A 1 191 ? 7.182 -9.846 -17.140 1.00 76.12 191 GLY A O 1
ATOM 1509 N N . GLN A 1 192 ? 8.178 -9.862 -15.138 1.00 79.75 192 GLN A N 1
ATOM 1510 C CA . GLN A 1 192 ? 8.497 -8.427 -15.110 1.00 79.75 192 GLN A CA 1
ATOM 1511 C C . GLN A 1 192 ? 9.959 -8.129 -15.445 1.00 79.75 192 GLN A C 1
ATOM 1513 O O . GLN A 1 192 ? 10.263 -7.016 -15.866 1.00 79.75 192 GLN A O 1
ATOM 1518 N N . PHE A 1 193 ? 10.866 -9.080 -15.249 1.00 88.06 193 PHE A N 1
ATOM 1519 C CA . PHE A 1 193 ? 12.246 -8.997 -15.719 1.00 88.06 193 PHE A CA 1
ATOM 1520 C C . PHE A 1 193 ? 12.430 -9.978 -16.888 1.00 88.06 193 PHE A C 1
ATOM 1522 O O . PHE A 1 193 ? 11.863 -11.071 -16.847 1.00 88.06 193 PHE A O 1
ATOM 1529 N N . PRO A 1 194 ? 13.149 -9.601 -17.958 1.00 88.75 194 PRO A N 1
ATOM 1530 C CA . PRO A 1 194 ? 13.285 -10.452 -19.129 1.00 88.75 194 PRO A CA 1
ATOM 1531 C C . PRO A 1 194 ? 14.209 -11.631 -18.797 1.00 88.75 194 PRO A C 1
ATOM 1533 O O . PRO A 1 194 ? 15.222 -11.463 -18.120 1.00 88.75 194 PRO A O 1
ATOM 1536 N N . VAL A 1 195 ? 13.847 -12.827 -19.265 1.00 93.25 195 VAL A N 1
ATOM 1537 C CA . VAL A 1 195 ? 14.539 -14.095 -18.966 1.00 93.25 195 VAL A CA 1
ATOM 1538 C C . VAL A 1 195 ? 14.611 -14.995 -20.200 1.00 93.25 195 VAL A C 1
ATOM 1540 O O . VAL A 1 195 ? 13.909 -14.751 -21.188 1.00 93.25 195 VAL A O 1
ATOM 1543 N N . GLY A 1 196 ? 15.460 -16.027 -20.144 1.00 91.56 196 GLY A N 1
ATOM 1544 C CA . GLY A 1 196 ? 15.609 -17.038 -21.195 1.00 91.56 196 GLY A CA 1
ATOM 1545 C C . GLY A 1 196 ? 15.820 -16.423 -22.581 1.00 91.56 196 GLY A C 1
ATOM 1546 O O . GLY A 1 196 ? 16.637 -15.517 -22.750 1.00 91.56 196 GLY A O 1
ATOM 1547 N N . ALA A 1 197 ? 15.015 -16.852 -23.556 1.00 91.44 197 ALA A N 1
ATOM 1548 C CA . ALA A 1 197 ? 15.127 -16.423 -24.955 1.00 91.44 197 ALA A CA 1
ATOM 1549 C C . ALA A 1 197 ? 15.032 -14.898 -25.162 1.00 91.44 197 ALA A C 1
ATOM 1551 O O . ALA A 1 197 ? 15.579 -14.356 -26.123 1.00 91.44 197 ALA A O 1
ATOM 1552 N N . LYS A 1 198 ? 14.363 -14.172 -24.252 1.00 90.00 198 LYS A N 1
ATOM 1553 C CA . LYS A 1 198 ? 14.223 -12.708 -24.348 1.00 90.00 198 LYS A CA 1
ATOM 1554 C C . LYS A 1 198 ? 15.526 -11.962 -24.063 1.00 90.00 198 LYS A C 1
ATOM 1556 O O . LYS A 1 198 ? 15.673 -10.824 -24.499 1.00 90.00 198 LYS A O 1
ATOM 1561 N N . ILE A 1 199 ? 16.457 -12.569 -23.326 1.00 91.69 199 ILE A N 1
ATOM 1562 C CA . ILE A 1 199 ? 17.741 -11.943 -22.972 1.00 91.69 199 ILE A CA 1
ATOM 1563 C C . ILE A 1 199 ? 18.923 -12.518 -23.751 1.00 91.69 199 ILE A C 1
ATOM 1565 O O . ILE A 1 199 ? 20.012 -11.959 -23.687 1.00 91.69 199 ILE A O 1
ATOM 1569 N N . THR A 1 200 ? 18.712 -13.571 -24.535 1.00 93.12 200 THR A N 1
ATOM 1570 C CA . THR A 1 200 ? 19.732 -14.234 -25.362 1.00 93.12 200 THR A CA 1
ATOM 1571 C C . THR A 1 200 ? 19.570 -13.951 -26.857 1.00 93.12 200 THR A C 1
ATOM 1573 O O . THR A 1 200 ? 20.177 -14.628 -27.691 1.00 93.12 200 THR A O 1
ATOM 1576 N N . THR A 1 201 ? 18.784 -12.940 -27.242 1.00 92.81 201 THR A N 1
ATOM 1577 C CA . THR A 1 201 ? 18.755 -12.475 -28.637 1.00 92.81 201 THR A CA 1
ATOM 1578 C C . THR A 1 201 ? 20.154 -12.008 -29.066 1.00 92.81 201 THR A C 1
ATOM 1580 O O . THR A 1 201 ? 20.919 -11.553 -28.213 1.00 92.81 201 THR A O 1
ATOM 1583 N N . PRO A 1 202 ? 20.518 -12.064 -30.362 1.00 92.81 202 PRO A N 1
ATOM 1584 C CA . PRO A 1 202 ? 21.839 -11.620 -30.817 1.00 92.81 202 PRO A CA 1
ATOM 1585 C C . PRO A 1 202 ? 22.208 -10.207 -30.339 1.00 92.81 202 PRO A C 1
ATOM 1587 O O . PRO A 1 202 ? 23.327 -9.967 -29.901 1.00 92.81 202 PRO A O 1
ATOM 1590 N N . GLN A 1 203 ? 21.237 -9.290 -30.338 1.00 89.31 203 GLN A N 1
ATOM 1591 C CA . GLN A 1 203 ? 21.406 -7.918 -29.848 1.00 89.31 203 GLN A CA 1
ATOM 1592 C C . GLN A 1 203 ? 21.677 -7.868 -28.340 1.00 89.31 203 GLN A C 1
ATOM 1594 O O . GLN A 1 203 ? 22.533 -7.117 -27.878 1.00 89.31 203 GLN A O 1
ATOM 1599 N N . MET A 1 204 ? 20.950 -8.665 -27.555 1.00 90.81 204 MET A N 1
ATOM 1600 C CA . MET A 1 204 ? 21.124 -8.704 -26.105 1.00 90.81 204 MET A CA 1
ATOM 1601 C C . MET A 1 204 ? 22.438 -9.379 -25.714 1.00 90.81 204 MET A C 1
ATOM 1603 O O . MET A 1 204 ? 23.098 -8.911 -24.789 1.00 90.81 204 MET A O 1
ATOM 1607 N N . GLN A 1 205 ? 22.859 -10.410 -26.447 1.00 93.44 205 GLN A N 1
ATOM 1608 C CA . GLN A 1 205 ? 24.183 -11.009 -26.289 1.00 93.44 205 GLN A CA 1
ATOM 1609 C C . GLN A 1 205 ? 25.289 -10.004 -26.617 1.00 93.44 205 GLN A C 1
ATOM 1611 O O . GLN A 1 205 ? 26.209 -9.841 -25.823 1.00 93.44 205 GLN A O 1
ATOM 1616 N N . GLU A 1 206 ? 25.149 -9.216 -27.683 1.00 91.06 206 GLU A N 1
ATOM 1617 C CA . GLU A 1 206 ? 26.084 -8.125 -27.975 1.00 91.06 206 GLU A CA 1
ATOM 1618 C C . GLU A 1 206 ? 26.126 -7.084 -26.840 1.00 91.06 206 GLU A C 1
ATOM 1620 O O . GLU A 1 206 ? 27.189 -6.592 -26.468 1.00 91.06 206 GLU A O 1
ATOM 1625 N N . PHE A 1 207 ? 24.988 -6.768 -26.213 1.00 87.88 207 PHE A N 1
ATOM 1626 C CA . PHE A 1 207 ? 24.979 -5.862 -25.063 1.00 87.88 207 PHE A CA 1
ATOM 1627 C C . PHE A 1 207 ? 25.642 -6.452 -23.818 1.00 87.88 207 PHE A C 1
ATOM 1629 O O . PHE A 1 207 ? 26.297 -5.704 -23.090 1.00 87.88 207 PHE A O 1
ATOM 1636 N N . VAL A 1 208 ? 25.431 -7.736 -23.527 1.00 89.56 208 VAL A N 1
ATOM 1637 C CA . VAL A 1 208 ? 25.869 -8.377 -22.278 1.00 89.56 208 VAL A CA 1
ATOM 1638 C C . VAL A 1 208 ? 27.288 -8.937 -22.389 1.00 89.56 208 VAL A C 1
ATOM 1640 O O . VAL A 1 208 ? 28.100 -8.686 -21.499 1.00 89.56 208 VAL A O 1
ATOM 1643 N N . LEU A 1 209 ? 27.577 -9.662 -23.467 1.00 90.19 209 LEU A N 1
ATOM 1644 C CA . LEU A 1 209 ? 28.832 -10.371 -23.731 1.00 90.19 209 LEU A CA 1
ATOM 1645 C C . LEU A 1 209 ? 29.763 -9.602 -24.683 1.00 90.19 209 LEU A C 1
ATOM 1647 O O . LEU A 1 209 ? 30.978 -9.761 -24.608 1.00 90.19 209 LEU A O 1
ATOM 1651 N N . GLY A 1 210 ? 29.217 -8.754 -25.564 1.00 89.31 210 GLY A N 1
ATOM 1652 C CA . GLY A 1 210 ? 29.986 -8.092 -26.631 1.00 89.31 210 GLY A CA 1
ATOM 1653 C C . GLY A 1 210 ? 30.236 -8.968 -27.863 1.00 89.31 210 GLY A C 1
ATOM 1654 O O . GLY A 1 210 ? 31.104 -8.641 -28.667 1.00 89.31 210 GLY A O 1
ATOM 1655 N N . PHE A 1 211 ? 29.548 -10.108 -27.949 1.00 91.62 211 PHE A N 1
ATOM 1656 C CA . PHE A 1 211 ? 29.534 -11.030 -29.082 1.00 91.62 211 PHE A CA 1
ATOM 1657 C C . PHE A 1 211 ? 28.332 -11.979 -28.955 1.00 91.62 211 PHE A C 1
ATOM 1659 O O . PHE A 1 211 ? 27.661 -12.014 -27.922 1.00 91.62 211 PHE A O 1
ATOM 1666 N N . THR A 1 212 ? 28.069 -12.771 -29.996 1.00 94.06 212 THR A N 1
ATOM 1667 C CA . THR A 1 212 ? 27.042 -13.824 -29.998 1.00 94.06 212 THR A CA 1
ATOM 1668 C C . THR A 1 212 ? 27.643 -15.204 -29.734 1.00 94.06 212 THR A C 1
ATOM 1670 O O . THR A 1 212 ? 28.640 -15.561 -30.362 1.00 94.06 212 THR A O 1
ATOM 1673 N N . ASP A 1 213 ? 26.993 -16.002 -28.890 1.00 93.25 213 ASP A N 1
ATOM 1674 C CA . ASP A 1 213 ? 27.384 -17.355 -28.496 1.00 93.25 213 ASP A CA 1
ATOM 1675 C C . ASP A 1 213 ? 26.151 -18.277 -28.374 1.00 93.25 213 ASP A C 1
ATOM 1677 O O . ASP A 1 213 ? 25.338 -18.175 -27.449 1.00 93.25 213 ASP A O 1
ATOM 1681 N N . ASP A 1 214 ? 26.010 -19.213 -29.318 1.00 93.50 214 ASP A N 1
ATOM 1682 C CA . ASP A 1 214 ? 24.897 -20.171 -29.334 1.00 93.50 214 ASP A CA 1
ATOM 1683 C C . ASP A 1 214 ? 24.955 -21.189 -28.181 1.00 93.50 214 ASP A C 1
ATOM 1685 O O . ASP A 1 214 ? 23.920 -21.709 -27.754 1.00 93.50 214 ASP A O 1
ATOM 1689 N N . GLY A 1 215 ? 26.147 -21.464 -27.647 1.00 93.12 215 GLY A N 1
ATOM 1690 C CA . GLY A 1 215 ? 26.336 -22.335 -26.494 1.00 93.12 215 GLY A CA 1
ATOM 1691 C C . GLY A 1 215 ? 25.802 -21.692 -25.218 1.00 93.12 215 GLY A C 1
ATOM 1692 O O . GLY A 1 215 ? 25.023 -22.323 -24.499 1.00 93.12 215 GLY A O 1
ATOM 1693 N N . VAL A 1 216 ? 26.165 -20.429 -24.965 1.00 93.12 216 VAL A N 1
ATOM 1694 C CA . VAL A 1 216 ? 25.636 -19.637 -23.838 1.00 93.12 216 VAL A CA 1
ATOM 1695 C C . VAL A 1 216 ? 24.129 -19.445 -23.981 1.00 93.12 216 VAL A C 1
ATOM 1697 O O . VAL A 1 216 ? 23.387 -19.641 -23.017 1.00 93.12 216 VAL A O 1
ATOM 1700 N N . LYS A 1 217 ? 23.654 -19.134 -25.192 1.00 95.56 217 LYS A N 1
ATOM 1701 C CA . LYS A 1 217 ? 22.220 -19.058 -25.493 1.00 95.56 217 LYS A CA 1
ATOM 1702 C C . LYS A 1 217 ? 21.494 -20.339 -25.081 1.00 95.56 217 LYS A C 1
ATOM 1704 O O . LYS A 1 217 ? 20.524 -20.266 -24.333 1.00 95.56 217 LYS A O 1
ATOM 1709 N N . GLY A 1 218 ? 21.986 -21.499 -25.515 1.00 94.88 218 GLY A N 1
ATOM 1710 C CA . GLY A 1 218 ? 21.347 -22.787 -25.249 1.00 94.88 218 GLY A CA 1
ATOM 1711 C C . GLY A 1 218 ? 21.246 -23.145 -23.763 1.00 94.88 218 GLY A C 1
ATOM 1712 O O . GLY A 1 218 ? 20.251 -23.739 -23.357 1.00 94.88 218 GLY A O 1
ATOM 1713 N N . ILE A 1 219 ? 22.234 -22.782 -22.936 1.00 95.25 219 ILE A N 1
ATOM 1714 C CA . ILE A 1 219 ? 22.178 -23.038 -21.483 1.00 95.25 219 ILE A CA 1
ATOM 1715 C C . ILE A 1 219 ? 21.284 -22.035 -20.740 1.00 95.25 219 ILE A C 1
ATOM 1717 O O . ILE A 1 219 ? 20.563 -22.434 -19.832 1.00 95.25 219 ILE A O 1
ATOM 1721 N N . VAL A 1 220 ? 21.276 -20.758 -21.138 1.00 94.94 220 VAL A N 1
ATOM 1722 C CA . VAL A 1 220 ? 20.467 -19.711 -20.486 1.00 94.94 220 VAL A CA 1
ATOM 1723 C C . VAL A 1 220 ? 18.984 -19.856 -20.836 1.00 94.94 220 VAL A C 1
ATOM 1725 O O . VAL A 1 220 ? 18.124 -19.628 -19.987 1.00 94.94 220 VAL A O 1
ATOM 1728 N N . GLU A 1 221 ? 18.660 -20.270 -22.065 1.00 95.25 221 GLU A N 1
ATOM 1729 C CA . GLU A 1 221 ? 17.275 -20.461 -22.520 1.00 95.25 221 GLU A CA 1
ATOM 1730 C C . GLU A 1 221 ? 16.539 -21.591 -21.801 1.00 95.25 221 GLU A C 1
ATOM 1732 O O . GLU A 1 221 ? 15.312 -21.546 -21.731 1.00 95.25 221 GLU A O 1
ATOM 1737 N N . LYS A 1 222 ? 17.263 -22.558 -21.222 1.00 91.94 222 LYS A N 1
ATOM 1738 C CA . LYS A 1 222 ? 16.660 -23.620 -20.406 1.00 91.94 222 LYS A CA 1
ATOM 1739 C C . LYS A 1 222 ? 15.940 -23.083 -19.175 1.00 91.94 222 LYS A C 1
ATOM 1741 O O . LYS A 1 222 ? 14.975 -23.708 -18.754 1.00 91.94 222 LYS A O 1
ATOM 1746 N N . ALA A 1 223 ? 16.403 -21.955 -18.624 1.00 88.12 223 ALA A N 1
ATOM 1747 C CA . ALA A 1 223 ? 15.787 -21.298 -17.473 1.00 88.12 223 ALA A CA 1
ATOM 1748 C C . ALA A 1 223 ? 15.490 -22.271 -16.308 1.00 88.12 223 ALA A C 1
ATOM 1750 O O . ALA A 1 223 ? 14.401 -22.254 -15.738 1.00 88.12 223 ALA A O 1
ATOM 1751 N N . GLU A 1 224 ? 16.456 -23.144 -15.996 1.00 92.56 224 GLU A N 1
ATOM 1752 C CA . GLU A 1 224 ? 16.334 -24.163 -14.948 1.00 92.56 224 GLU A CA 1
ATOM 1753 C C . GLU A 1 224 ? 16.023 -23.529 -13.587 1.00 92.56 224 GLU A C 1
ATOM 1755 O O . GLU A 1 224 ? 16.598 -22.506 -13.234 1.00 92.56 224 GLU A O 1
ATOM 1760 N N . THR A 1 225 ? 15.128 -24.152 -12.822 1.00 91.69 225 THR A N 1
ATOM 1761 C CA . THR A 1 225 ? 14.606 -23.627 -11.550 1.00 91.69 225 THR A CA 1
ATOM 1762 C C . THR A 1 225 ? 15.253 -24.273 -10.325 1.00 91.69 225 THR A C 1
ATOM 1764 O O . THR A 1 225 ? 15.244 -23.686 -9.240 1.00 91.69 225 THR A O 1
ATOM 1767 N N . ASP A 1 226 ? 15.852 -25.458 -10.479 1.00 91.44 226 ASP A N 1
ATOM 1768 C CA . ASP A 1 226 ? 16.619 -26.107 -9.417 1.00 91.44 226 ASP A CA 1
ATOM 1769 C C . ASP A 1 226 ? 17.970 -25.403 -9.218 1.00 91.44 226 ASP A C 1
ATOM 1771 O O . ASP A 1 226 ? 18.889 -25.514 -10.033 1.00 91.44 226 ASP A O 1
ATOM 1775 N N . LYS A 1 227 ? 18.106 -24.719 -8.073 1.00 92.19 227 LYS A N 1
ATOM 1776 C CA . LYS A 1 227 ? 19.296 -23.932 -7.714 1.00 92.19 227 LYS A CA 1
ATOM 1777 C C . LYS A 1 227 ? 20.589 -24.740 -7.611 1.00 92.19 227 LYS A C 1
ATOM 1779 O O . LYS A 1 227 ? 21.666 -24.152 -7.552 1.00 92.19 227 LYS A O 1
ATOM 1784 N N . THR A 1 228 ? 20.497 -26.067 -7.551 1.00 89.94 228 THR A N 1
ATOM 1785 C CA . THR A 1 228 ? 21.664 -26.955 -7.506 1.00 89.94 228 THR A CA 1
ATOM 1786 C C . THR A 1 228 ? 22.242 -27.258 -8.890 1.00 89.94 228 THR A C 1
ATOM 1788 O O . THR A 1 228 ? 23.351 -27.783 -8.987 1.00 89.94 228 THR A O 1
ATOM 1791 N N . GLN A 1 229 ? 21.526 -26.912 -9.963 1.00 93.56 229 GLN A N 1
ATOM 1792 C CA . GLN A 1 229 ? 21.943 -27.180 -11.335 1.00 93.56 229 GLN A CA 1
ATOM 1793 C C . GLN A 1 229 ? 22.831 -26.065 -11.897 1.00 93.56 229 GLN A C 1
ATOM 1795 O O . GLN A 1 229 ? 22.590 -24.873 -11.700 1.00 93.56 229 GLN A O 1
ATOM 1800 N N . ASN A 1 230 ? 23.809 -26.447 -12.720 1.00 93.50 230 ASN A N 1
ATOM 1801 C CA . ASN A 1 230 ? 24.681 -25.487 -13.410 1.00 93.50 230 ASN A CA 1
ATOM 1802 C C . ASN A 1 230 ? 23.894 -24.559 -14.354 1.00 93.50 230 ASN A C 1
ATOM 1804 O O . ASN A 1 230 ? 24.262 -23.400 -14.537 1.00 93.50 230 ASN A O 1
ATOM 1808 N N . ASP A 1 231 ? 22.816 -25.062 -14.960 1.00 92.75 231 ASP A N 1
ATOM 1809 C CA . ASP A 1 231 ? 21.996 -24.292 -15.900 1.00 92.75 231 ASP A CA 1
ATOM 1810 C C . ASP A 1 231 ? 21.183 -23.198 -15.181 1.00 92.75 231 ASP A C 1
ATOM 1812 O O . ASP A 1 231 ? 21.006 -22.113 -15.739 1.00 92.75 231 ASP A O 1
ATOM 1816 N N . TYR A 1 232 ? 20.802 -23.414 -13.913 1.00 95.81 232 TYR A N 1
ATOM 1817 C CA . TYR A 1 232 ? 20.250 -22.355 -13.059 1.00 95.81 232 TYR A CA 1
ATOM 1818 C C . TYR A 1 232 ? 21.299 -21.263 -12.833 1.00 95.81 232 TYR A C 1
ATOM 1820 O O . TYR A 1 232 ? 21.043 -20.082 -13.084 1.00 95.81 232 TYR A O 1
ATOM 1828 N N . CYS A 1 233 ? 22.514 -21.653 -12.422 1.00 96.12 233 CYS A N 1
ATOM 1829 C CA . CYS A 1 233 ? 23.614 -20.713 -12.207 1.00 96.12 233 CYS A CA 1
ATOM 1830 C C . CYS A 1 233 ? 23.916 -19.911 -13.480 1.00 96.12 233 CYS A C 1
ATOM 1832 O O . CYS A 1 233 ? 24.204 -18.717 -13.396 1.00 96.12 233 CYS A O 1
ATOM 1834 N N . ALA A 1 234 ? 23.794 -20.521 -14.662 1.00 96.44 234 ALA A N 1
ATOM 1835 C CA . ALA A 1 234 ? 23.999 -19.847 -15.939 1.00 96.44 234 ALA A CA 1
ATOM 1836 C C . ALA A 1 234 ? 22.914 -18.800 -16.219 1.00 96.44 234 ALA A C 1
ATOM 1838 O O . ALA A 1 234 ? 23.244 -17.651 -16.529 1.00 96.44 234 ALA A O 1
ATOM 1839 N N . ALA A 1 235 ? 21.636 -19.162 -16.063 1.00 96.69 235 ALA A N 1
ATOM 1840 C CA . ALA A 1 235 ? 20.513 -18.243 -16.241 1.00 96.69 235 ALA A CA 1
ATOM 1841 C C . ALA A 1 235 ? 20.585 -17.062 -15.256 1.00 96.69 235 ALA A C 1
ATOM 1843 O O . ALA A 1 235 ? 20.547 -15.898 -15.668 1.00 96.69 235 ALA A O 1
ATOM 1844 N N . ALA A 1 236 ? 20.798 -17.350 -13.969 1.00 97.44 236 ALA A N 1
ATOM 1845 C CA . ALA A 1 236 ? 20.957 -16.345 -12.921 1.00 97.44 236 ALA A CA 1
ATOM 1846 C C . ALA A 1 236 ? 22.169 -15.429 -13.172 1.00 97.44 236 ALA A C 1
ATOM 1848 O O . ALA A 1 236 ? 22.052 -14.206 -13.044 1.00 97.44 236 ALA A O 1
ATOM 1849 N N . THR A 1 237 ? 23.311 -15.990 -13.595 1.00 97.62 237 THR A N 1
ATOM 1850 C CA . THR A 1 237 ? 24.504 -15.207 -13.961 1.00 97.62 237 THR A CA 1
ATOM 1851 C C . THR A 1 237 ? 24.171 -14.244 -15.086 1.00 97.62 237 THR A C 1
ATOM 1853 O O . THR A 1 237 ? 24.393 -13.044 -14.950 1.00 97.62 237 THR A O 1
ATOM 1856 N N . TYR A 1 238 ? 23.586 -14.731 -16.180 1.00 97.00 238 TYR A N 1
ATOM 1857 C CA . TYR A 1 238 ? 23.278 -13.898 -17.338 1.00 97.00 238 TYR A CA 1
ATOM 1858 C C . TYR A 1 238 ? 22.276 -12.779 -16.995 1.00 97.00 238 TYR A C 1
ATOM 1860 O O . TYR A 1 238 ? 22.472 -11.626 -17.386 1.00 97.00 238 TYR A O 1
ATOM 1868 N N . GLN A 1 239 ? 21.241 -13.075 -16.202 1.00 96.69 239 GLN A N 1
ATOM 1869 C CA . GLN A 1 239 ? 20.292 -12.074 -15.691 1.00 96.69 239 GLN A CA 1
ATOM 1870 C C . GLN A 1 239 ? 20.997 -10.975 -14.882 1.00 96.69 239 GLN A C 1
ATOM 1872 O O . GLN A 1 239 ? 20.728 -9.781 -15.068 1.00 96.69 239 GLN A O 1
ATOM 1877 N N . LEU A 1 240 ? 21.935 -11.359 -14.014 1.00 97.31 240 LEU A N 1
ATOM 1878 C CA . LEU A 1 240 ? 22.707 -10.416 -13.214 1.00 97.31 240 LEU A CA 1
ATOM 1879 C C . LEU A 1 240 ? 23.696 -9.609 -14.069 1.00 97.31 240 LEU A C 1
ATOM 1881 O O . LEU A 1 240 ? 23.835 -8.400 -13.858 1.00 97.31 240 LEU A O 1
ATOM 1885 N N . LEU A 1 241 ? 24.329 -10.220 -15.075 1.00 96.25 241 LEU A N 1
ATOM 1886 C CA . LEU A 1 241 ? 25.182 -9.526 -16.046 1.00 96.25 241 LEU A CA 1
ATOM 1887 C C . LEU A 1 241 ? 24.388 -8.495 -16.853 1.00 96.25 241 LEU A C 1
ATOM 1889 O O . LEU A 1 241 ? 24.857 -7.370 -17.027 1.00 96.25 241 LEU A O 1
ATOM 1893 N N . LEU A 1 242 ? 23.160 -8.817 -17.266 1.00 95.00 242 LEU A N 1
ATOM 1894 C CA . LEU A 1 242 ? 22.271 -7.874 -17.942 1.00 95.00 242 LEU A CA 1
ATOM 1895 C C . LEU A 1 242 ? 21.966 -6.653 -17.065 1.00 95.00 242 LEU A C 1
ATOM 1897 O O . LEU A 1 242 ? 22.133 -5.511 -17.507 1.00 95.00 242 LEU A O 1
ATOM 1901 N N . LEU A 1 243 ? 21.563 -6.875 -15.810 1.00 95.81 243 LEU A N 1
ATOM 1902 C CA . LEU A 1 243 ? 21.314 -5.796 -14.851 1.00 95.81 243 LEU A CA 1
ATOM 1903 C C . LEU A 1 243 ? 22.570 -4.936 -14.644 1.00 95.81 243 LEU A C 1
ATOM 1905 O O . LEU A 1 243 ? 22.493 -3.704 -14.621 1.00 95.81 243 LEU A O 1
ATOM 1909 N N . THR A 1 244 ? 23.725 -5.586 -14.511 1.00 96.00 244 THR A N 1
ATOM 1910 C CA . THR A 1 244 ? 25.023 -4.946 -14.278 1.00 96.00 244 THR A CA 1
ATOM 1911 C C . THR A 1 244 ? 25.449 -4.101 -15.471 1.00 96.00 244 THR A C 1
ATOM 1913 O O . THR A 1 244 ? 25.848 -2.945 -15.312 1.00 96.00 244 THR A O 1
ATOM 1916 N N . ASN A 1 245 ? 25.309 -4.627 -16.686 1.00 94.19 245 ASN A N 1
ATOM 1917 C CA . ASN A 1 245 ? 25.578 -3.876 -17.900 1.00 94.19 245 ASN A CA 1
ATOM 1918 C C . ASN A 1 245 ? 24.650 -2.664 -18.023 1.00 94.19 245 ASN A C 1
ATOM 1920 O O . ASN A 1 245 ? 25.117 -1.554 -18.288 1.00 94.19 245 ASN A O 1
ATOM 1924 N N . TYR A 1 246 ? 23.355 -2.843 -17.746 1.00 93.81 246 TYR A N 1
ATOM 1925 C CA . TYR A 1 246 ? 22.385 -1.751 -17.742 1.00 93.81 246 TYR A CA 1
ATOM 1926 C C . TYR A 1 246 ? 22.764 -0.655 -16.734 1.00 93.81 246 TYR A C 1
ATOM 1928 O O . TYR A 1 246 ? 22.761 0.531 -17.073 1.00 93.81 246 TYR A O 1
ATOM 1936 N N . LEU A 1 247 ? 23.159 -1.033 -15.514 1.00 94.50 247 LEU A N 1
ATOM 1937 C CA . LEU A 1 247 ? 23.648 -0.100 -14.497 1.00 94.50 247 LEU A CA 1
ATOM 1938 C C . LEU A 1 247 ? 24.864 0.695 -14.993 1.00 94.50 247 LEU A C 1
ATOM 1940 O O . LEU A 1 247 ? 24.897 1.912 -14.851 1.00 94.50 247 LEU A O 1
ATOM 1944 N N . LEU A 1 248 ? 25.855 0.027 -15.586 1.00 93.31 248 LEU A N 1
ATOM 1945 C CA . LEU A 1 248 ? 27.124 0.660 -15.957 1.00 93.31 248 LEU A CA 1
ATOM 1946 C C . LEU A 1 248 ? 27.087 1.432 -17.284 1.00 93.31 248 LEU A C 1
ATOM 1948 O O . LEU A 1 248 ? 27.961 2.269 -17.509 1.00 93.31 248 LEU A O 1
ATOM 1952 N N . LYS A 1 249 ? 26.155 1.117 -18.192 1.00 91.38 249 LYS A N 1
ATOM 1953 C CA . LYS A 1 249 ? 26.134 1.664 -19.564 1.00 91.38 249 LYS A CA 1
ATOM 1954 C C . LYS A 1 249 ? 24.863 2.431 -19.926 1.00 91.38 249 LYS A C 1
ATOM 1956 O O . LYS A 1 249 ? 24.898 3.223 -20.865 1.00 91.38 249 LYS A O 1
ATOM 1961 N N . ARG A 1 250 ? 23.744 2.191 -19.237 1.00 91.25 250 ARG A N 1
ATOM 1962 C CA . ARG A 1 250 ? 22.427 2.776 -19.562 1.00 91.25 250 ARG A CA 1
ATOM 1963 C C . ARG A 1 250 ? 21.850 3.638 -18.444 1.00 91.25 250 ARG A C 1
ATOM 1965 O O . ARG A 1 250 ? 20.841 4.313 -18.655 1.00 91.25 250 ARG A O 1
ATOM 1972 N N . CYS A 1 251 ? 22.483 3.655 -17.275 1.00 92.56 251 CYS A N 1
ATOM 1973 C CA . CYS A 1 251 ? 22.119 4.576 -16.212 1.00 92.56 251 CYS A CA 1
ATOM 1974 C C . CYS A 1 251 ? 22.987 5.837 -16.251 1.00 92.56 251 CYS A C 1
ATOM 1976 O O . CYS A 1 251 ? 24.212 5.757 -16.215 1.00 92.56 251 CYS A O 1
ATOM 1978 N N . GLY A 1 252 ? 22.343 7.002 -16.317 1.00 90.25 252 GLY A N 1
ATOM 1979 C CA . GLY A 1 252 ? 22.998 8.308 -16.325 1.00 90.25 252 GLY A CA 1
ATOM 1980 C C . GLY A 1 252 ? 22.879 9.018 -14.979 1.00 90.25 252 GLY A C 1
ATOM 1981 O O . GLY A 1 252 ? 21.835 8.952 -14.329 1.00 90.25 252 GLY A O 1
ATOM 1982 N N . VAL A 1 253 ? 23.932 9.731 -14.584 1.00 90.12 253 VAL A N 1
ATOM 1983 C CA . VAL A 1 253 ? 23.943 10.667 -13.450 1.00 90.12 253 VAL A CA 1
ATOM 1984 C C . VAL A 1 253 ? 24.367 12.027 -13.991 1.00 90.12 253 VAL A C 1
ATOM 1986 O O . VAL A 1 253 ? 25.379 12.113 -14.686 1.00 90.12 253 VAL A O 1
ATOM 1989 N N . ASN A 1 254 ? 23.618 13.087 -13.680 1.00 90.00 254 ASN A N 1
ATOM 1990 C CA . ASN A 1 254 ? 24.070 14.440 -14.001 1.00 90.00 254 ASN A CA 1
ATOM 1991 C C . ASN A 1 254 ? 25.149 14.833 -13.000 1.00 90.00 254 ASN A C 1
ATOM 1993 O O . ASN A 1 254 ? 24.883 14.952 -11.807 1.00 90.00 254 ASN A O 1
ATOM 1997 N N . HIS A 1 255 ? 26.363 15.038 -13.488 1.00 90.44 255 HIS A N 1
ATOM 1998 C CA . HIS A 1 255 ? 27.486 15.477 -12.674 1.00 90.44 255 HIS A CA 1
ATOM 1999 C C . HIS A 1 255 ? 27.700 16.974 -12.875 1.00 90.44 255 HIS A C 1
ATOM 2001 O O . HIS A 1 255 ? 28.054 17.414 -13.969 1.00 90.44 255 HIS A O 1
ATOM 2007 N N . LEU A 1 256 ? 27.458 17.750 -11.822 1.00 91.75 256 LEU A N 1
ATOM 2008 C CA . LEU A 1 256 ? 27.705 19.185 -11.789 1.00 91.75 256 LEU A CA 1
ATOM 2009 C C . LEU A 1 256 ? 28.999 19.435 -11.022 1.00 91.75 256 LEU A C 1
ATOM 2011 O O . LEU A 1 256 ? 29.121 19.041 -9.861 1.00 91.75 256 LEU A O 1
ATOM 2015 N N . GLN A 1 257 ? 29.952 20.094 -11.678 1.00 92.69 257 GLN A N 1
ATOM 2016 C CA . GLN A 1 257 ? 31.272 20.354 -11.114 1.00 92.69 257 GLN A CA 1
ATOM 2017 C C . GLN A 1 257 ? 31.553 21.854 -11.018 1.00 92.69 257 GLN A C 1
ATOM 2019 O O . GLN A 1 257 ? 32.202 22.414 -11.905 1.00 92.69 257 GLN A O 1
ATOM 2024 N N . PRO A 1 258 ? 31.044 22.534 -9.976 1.00 90.75 258 PRO A N 1
ATOM 2025 C CA . PRO A 1 258 ? 31.364 23.934 -9.747 1.00 90.75 258 PRO A CA 1
ATOM 2026 C C . PRO A 1 258 ? 32.858 24.109 -9.447 1.00 90.75 258 PRO A C 1
ATOM 2028 O O . PRO A 1 258 ? 33.509 23.252 -8.850 1.00 90.75 258 PRO A O 1
ATOM 2031 N N . THR A 1 259 ? 33.409 25.257 -9.842 1.00 87.44 259 THR A N 1
ATOM 2032 C CA . THR A 1 259 ? 34.822 25.602 -9.603 1.00 87.44 259 THR A CA 1
ATOM 2033 C C . THR A 1 259 ? 35.108 25.971 -8.140 1.00 87.44 259 THR A C 1
ATOM 2035 O O . THR A 1 259 ? 36.254 25.891 -7.686 1.00 87.44 259 THR A O 1
ATOM 2038 N N . TYR A 1 260 ? 34.072 26.391 -7.409 1.00 82.94 260 TYR A N 1
ATOM 2039 C CA . TYR A 1 260 ? 34.123 26.815 -6.010 1.00 82.94 260 TYR A CA 1
ATOM 2040 C C . TYR A 1 260 ? 33.020 26.112 -5.220 1.00 82.94 260 TYR A C 1
ATOM 2042 O O . TYR A 1 260 ? 31.948 25.838 -5.757 1.00 82.94 260 TYR A O 1
ATOM 2050 N N . GLU A 1 261 ? 33.284 25.824 -3.949 1.00 82.56 261 GLU A N 1
ATOM 2051 C CA . GLU A 1 261 ? 32.320 25.162 -3.066 1.00 82.56 261 GLU A CA 1
ATOM 2052 C C . GLU A 1 261 ? 31.064 26.018 -2.840 1.00 82.56 261 GLU A C 1
ATOM 2054 O O . GLU A 1 261 ? 29.954 25.513 -2.969 1.00 82.56 261 GLU A O 1
ATOM 2059 N N . GLU A 1 262 ? 31.235 27.328 -2.631 1.00 84.06 262 GLU A N 1
ATOM 2060 C CA . GLU A 1 262 ? 30.142 28.302 -2.469 1.00 84.06 262 GLU A CA 1
ATOM 2061 C C . GLU A 1 262 ? 29.151 28.259 -3.641 1.00 84.06 262 GLU A C 1
ATOM 2063 O O . GLU A 1 262 ? 27.947 28.143 -3.434 1.00 84.06 262 GLU A O 1
ATOM 2068 N N . TRP A 1 263 ? 29.654 28.223 -4.881 1.00 87.50 263 TRP A N 1
ATOM 2069 C CA . TRP A 1 263 ? 28.799 28.105 -6.068 1.00 87.50 263 TRP A CA 1
ATOM 2070 C C . TRP A 1 263 ? 28.038 26.782 -6.094 1.00 87.50 263 TRP A C 1
ATOM 2072 O O . TRP A 1 263 ? 26.907 26.723 -6.566 1.00 87.50 263 TRP A O 1
ATOM 2082 N N . GLY A 1 264 ? 28.644 25.709 -5.586 1.00 85.81 264 GLY A N 1
ATOM 2083 C CA . GLY A 1 264 ? 27.958 24.434 -5.448 1.00 85.81 264 GLY A CA 1
ATOM 2084 C C . GLY A 1 264 ? 26.811 24.482 -4.444 1.00 85.81 264 GLY A C 1
ATOM 2085 O O . GLY A 1 264 ? 25.767 23.886 -4.710 1.00 85.81 264 GLY A O 1
ATOM 2086 N N . PHE A 1 265 ? 26.960 25.217 -3.339 1.00 80.88 265 PHE A N 1
ATOM 2087 C CA . PHE A 1 265 ? 25.870 25.443 -2.387 1.00 80.88 265 PHE A CA 1
ATOM 2088 C C . PHE A 1 265 ? 24.749 26.301 -2.982 1.00 80.88 265 PHE A C 1
ATOM 2090 O O . PHE A 1 265 ? 23.580 25.946 -2.824 1.00 80.88 265 PHE A O 1
ATOM 2097 N N . ASP A 1 266 ? 25.075 27.357 -3.729 1.00 84.31 266 ASP A N 1
ATOM 2098 C CA . ASP A 1 266 ? 24.073 28.174 -4.428 1.00 84.31 266 ASP A CA 1
ATOM 2099 C C . ASP A 1 266 ? 23.295 27.341 -5.460 1.00 84.31 266 ASP A C 1
ATOM 2101 O O . ASP A 1 266 ? 22.063 27.381 -5.521 1.00 84.31 266 ASP A O 1
ATOM 2105 N N . MET A 1 267 ? 24.002 26.509 -6.234 1.00 84.31 267 MET A N 1
ATOM 2106 C CA . MET A 1 267 ? 23.389 25.574 -7.182 1.00 84.31 267 MET A CA 1
ATOM 2107 C C . MET A 1 267 ? 22.495 24.547 -6.478 1.00 84.31 267 MET A C 1
ATOM 2109 O O . MET A 1 267 ? 21.402 24.251 -6.965 1.00 84.31 267 MET A O 1
ATOM 2113 N N . PHE A 1 268 ? 22.927 24.017 -5.330 1.00 81.75 268 PHE A N 1
ATOM 2114 C CA . PHE A 1 268 ? 22.126 23.103 -4.517 1.00 81.75 268 PHE A CA 1
ATOM 2115 C C . PHE A 1 268 ? 20.825 23.759 -4.040 1.00 81.75 268 PHE A C 1
ATOM 2117 O O . PHE A 1 268 ? 19.757 23.152 -4.144 1.00 81.75 268 PHE A O 1
ATOM 2124 N N . GLN A 1 269 ? 20.879 25.000 -3.552 1.00 78.31 269 GLN A N 1
ATOM 2125 C CA . GLN A 1 269 ? 19.682 25.727 -3.124 1.00 78.31 269 GLN A CA 1
ATOM 2126 C C . GLN A 1 269 ? 18.731 25.986 -4.296 1.00 78.31 269 GLN A C 1
ATOM 2128 O O . GLN A 1 269 ? 17.535 25.724 -4.178 1.00 78.31 269 GLN A O 1
ATOM 2133 N N . ALA A 1 270 ? 19.256 26.424 -5.443 1.00 80.31 270 ALA A N 1
ATOM 2134 C CA . ALA A 1 270 ? 18.454 26.694 -6.633 1.00 80.31 270 ALA A CA 1
ATOM 2135 C C . ALA A 1 270 ? 17.723 25.439 -7.144 1.00 80.31 270 ALA A C 1
ATOM 2137 O O . ALA A 1 270 ? 16.519 25.491 -7.385 1.00 80.31 270 ALA A O 1
ATOM 2138 N N . LEU A 1 271 ? 18.416 24.298 -7.244 1.00 76.69 271 LEU A N 1
ATOM 2139 C CA . LEU A 1 271 ? 17.827 23.030 -7.703 1.00 76.69 271 LEU A CA 1
ATOM 2140 C C . LEU A 1 271 ? 16.731 22.500 -6.769 1.00 76.69 271 LEU A C 1
ATOM 2142 O O . LEU A 1 271 ? 15.802 21.841 -7.230 1.00 76.69 271 LEU A O 1
ATOM 2146 N N . ASN A 1 272 ? 16.825 22.790 -5.470 1.00 69.56 272 ASN A N 1
ATOM 2147 C CA . ASN A 1 272 ? 15.804 22.407 -4.494 1.00 69.56 272 ASN A CA 1
ATOM 2148 C C . ASN A 1 272 ? 14.657 23.426 -4.381 1.00 69.56 272 ASN A C 1
ATOM 2150 O O . ASN A 1 272 ? 13.590 23.082 -3.876 1.00 69.56 272 ASN A O 1
ATOM 2154 N N . ALA A 1 273 ? 14.849 24.662 -4.852 1.00 60.91 273 ALA A N 1
ATOM 2155 C CA . ALA A 1 273 ? 13.829 25.710 -4.848 1.00 60.91 273 ALA A CA 1
ATOM 2156 C C . ALA A 1 273 ? 12.895 25.653 -6.073 1.00 60.91 273 ALA A C 1
ATOM 2158 O O . ALA A 1 273 ? 11.780 26.179 -6.029 1.00 60.91 273 ALA A O 1
ATOM 2159 N N . THR A 1 274 ? 13.310 25.014 -7.174 1.00 56.38 274 THR A N 1
ATOM 2160 C CA . THR A 1 274 ? 12.516 24.939 -8.408 1.00 56.38 274 THR A CA 1
ATOM 2161 C C . THR A 1 274 ? 11.394 23.902 -8.326 1.00 56.38 274 THR A C 1
ATOM 2163 O O . THR A 1 274 ? 11.546 22.775 -8.781 1.00 56.38 274 THR A O 1
ATOM 2166 N N . GLY A 1 275 ? 10.237 24.342 -7.831 1.00 54.84 275 GLY A N 1
ATOM 2167 C CA . GLY A 1 275 ? 8.932 24.012 -8.409 1.00 54.84 275 GLY A CA 1
ATOM 2168 C C . GLY A 1 275 ? 8.340 22.627 -8.133 1.00 54.84 275 GLY A C 1
ATOM 2169 O O . GLY A 1 275 ? 9.007 21.607 -8.002 1.00 54.84 275 GLY A O 1
ATOM 2170 N N . THR A 1 276 ? 7.011 22.601 -8.073 1.00 55.41 276 THR A N 1
ATOM 2171 C CA . THR A 1 276 ? 6.234 21.367 -7.948 1.00 55.41 276 THR A CA 1
ATOM 2172 C C . THR A 1 276 ? 6.391 20.526 -9.219 1.00 55.41 276 THR A C 1
ATOM 2174 O O . THR A 1 276 ? 6.112 21.040 -10.303 1.00 55.41 276 THR A O 1
ATOM 2177 N N . PRO A 1 277 ? 6.819 19.255 -9.130 1.00 66.25 277 PRO A N 1
ATOM 2178 C CA . PRO A 1 277 ? 6.915 18.395 -10.301 1.00 66.25 277 PRO A CA 1
ATOM 2179 C C . PRO A 1 277 ? 5.524 18.165 -10.906 1.00 66.25 277 PRO A C 1
ATOM 2181 O O . PRO A 1 277 ? 4.553 17.969 -10.175 1.00 66.25 277 PRO A O 1
ATOM 2184 N N . LEU A 1 278 ? 5.439 18.177 -12.240 1.00 78.06 278 LEU A N 1
ATOM 2185 C CA . LEU A 1 278 ? 4.225 17.779 -12.955 1.00 78.06 278 LEU A CA 1
ATOM 2186 C C . LEU A 1 278 ? 3.833 16.353 -12.558 1.00 78.06 278 LEU A C 1
ATOM 2188 O O . LEU A 1 278 ? 4.682 15.471 -12.411 1.00 78.06 278 LEU A O 1
ATOM 2192 N N . THR A 1 279 ? 2.536 16.121 -12.422 1.00 84.69 279 THR A N 1
ATOM 2193 C CA . THR A 1 279 ? 1.972 14.788 -12.215 1.00 84.69 279 THR A CA 1
ATOM 2194 C C . THR A 1 279 ? 2.051 13.962 -13.492 1.00 84.69 279 THR A C 1
ATOM 2196 O O . THR A 1 279 ? 2.165 14.483 -14.606 1.00 84.69 279 THR A O 1
ATOM 2199 N N . VAL A 1 280 ? 1.948 12.642 -13.346 1.00 88.12 280 VAL A N 1
ATOM 2200 C CA . VAL A 1 280 ? 1.956 11.730 -14.496 1.00 88.12 280 VAL A CA 1
ATOM 2201 C C . VAL A 1 280 ? 0.822 12.067 -15.461 1.00 88.12 280 VAL A C 1
ATOM 2203 O O . VAL A 1 280 ? 1.084 12.154 -16.658 1.00 88.12 280 VAL A O 1
ATOM 2206 N N . MET A 1 281 ? -0.380 12.372 -14.951 1.00 88.38 281 MET A N 1
ATOM 2207 C CA . MET A 1 281 ? -1.519 12.808 -15.772 1.00 88.38 281 MET A CA 1
ATOM 2208 C C . MET A 1 281 ? -1.192 14.022 -16.644 1.00 88.38 281 MET A C 1
ATOM 2210 O O . MET A 1 281 ? -1.498 14.026 -17.834 1.00 88.38 281 MET A O 1
ATOM 2214 N N . GLU A 1 282 ? -0.549 15.044 -16.076 1.00 86.81 282 GLU A N 1
ATOM 2215 C CA . GLU A 1 282 ? -0.199 16.266 -16.810 1.00 86.81 282 GLU A CA 1
ATOM 2216 C C . GLU A 1 282 ? 0.814 15.994 -17.920 1.00 86.81 282 GLU A C 1
ATOM 2218 O O . GLU A 1 282 ? 0.722 16.575 -18.998 1.00 86.81 282 GLU A O 1
ATOM 2223 N N . THR A 1 283 ? 1.754 15.075 -17.688 1.00 88.12 283 THR A N 1
ATOM 2224 C CA . THR A 1 283 ? 2.733 14.686 -18.713 1.00 88.12 283 THR A CA 1
ATOM 2225 C C . THR A 1 283 ? 2.209 13.678 -19.731 1.00 88.12 283 THR A C 1
ATOM 2227 O O . THR A 1 283 ? 2.808 13.542 -20.794 1.00 88.12 283 THR A O 1
ATOM 2230 N N . PHE A 1 284 ? 1.114 12.987 -19.415 1.00 90.56 284 PHE A N 1
ATOM 2231 C CA . PHE A 1 284 ? 0.473 11.998 -20.278 1.00 90.56 284 PHE A CA 1
ATOM 2232 C C . PHE A 1 284 ? -0.511 12.644 -21.263 1.00 90.56 284 PHE A C 1
ATOM 2234 O O . PHE A 1 284 ? -0.621 12.215 -22.409 1.00 90.56 284 PHE A O 1
ATOM 2241 N N . LEU A 1 285 ? -1.170 13.737 -20.863 1.00 89.69 285 LEU A N 1
ATOM 2242 C CA . LEU A 1 285 ? -2.127 14.468 -21.699 1.00 89.69 285 LEU A CA 1
ATOM 2243 C C . LEU A 1 285 ? -1.607 14.800 -23.118 1.00 89.69 285 LEU A C 1
ATOM 2245 O O . LEU A 1 285 ? -2.329 14.518 -24.078 1.00 89.69 285 LEU A O 1
ATOM 2249 N N . PRO A 1 286 ? -0.381 15.331 -23.310 1.00 88.56 286 PRO A N 1
ATOM 2250 C CA . PRO A 1 286 ? 0.136 15.607 -24.649 1.00 88.56 286 PRO A CA 1
ATOM 2251 C C . PRO A 1 286 ? 0.192 14.376 -25.565 1.00 88.56 286 PRO A C 1
ATOM 2253 O O . PRO A 1 286 ? -0.041 14.513 -26.763 1.00 88.56 286 PRO A O 1
ATOM 2256 N N . GLN A 1 287 ? 0.456 13.181 -25.025 1.00 90.94 287 GLN A N 1
ATOM 2257 C CA . GLN A 1 287 ? 0.516 11.939 -25.809 1.00 90.94 287 GLN A CA 1
ATOM 2258 C C . GLN A 1 287 ? -0.872 11.537 -26.314 1.00 90.94 287 GLN A C 1
ATOM 2260 O O . GLN A 1 287 ? -1.033 11.189 -27.483 1.00 90.94 287 GLN A O 1
ATOM 2265 N N . VAL A 1 288 ? -1.895 11.668 -25.465 1.00 94.44 288 VAL A N 1
ATOM 2266 C CA . VAL A 1 288 ? -3.296 11.416 -25.840 1.00 94.44 288 VAL A CA 1
ATOM 2267 C C . VAL A 1 288 ? -3.763 12.405 -26.910 1.00 94.44 288 VAL A C 1
ATOM 2269 O O . VAL A 1 288 ? -4.382 12.014 -27.899 1.00 94.44 288 VAL A O 1
ATOM 2272 N N . MET A 1 289 ? -3.409 13.687 -26.761 1.00 91.44 289 MET A N 1
ATOM 2273 C CA . MET A 1 289 ? -3.706 14.717 -27.762 1.00 91.44 289 MET A CA 1
ATOM 2274 C C . MET A 1 289 ? -3.071 14.396 -29.117 1.00 91.44 289 MET A C 1
ATOM 2276 O O . MET A 1 289 ? -3.736 14.496 -30.146 1.00 91.44 289 MET A O 1
ATOM 2280 N N . GLN A 1 290 ? -1.793 14.008 -29.124 1.00 90.00 290 GLN A N 1
ATOM 2281 C CA . GLN A 1 290 ? -1.074 13.657 -30.348 1.00 90.00 290 GLN A CA 1
ATOM 2282 C C . GLN A 1 290 ? -1.670 12.426 -31.034 1.00 90.00 290 GLN A C 1
ATOM 2284 O O . GLN A 1 290 ? -1.797 12.436 -32.255 1.00 90.00 290 GLN A O 1
ATOM 2289 N N . ALA A 1 291 ? -2.078 11.406 -30.274 1.00 93.06 291 ALA A N 1
ATOM 2290 C CA . ALA A 1 291 ? -2.722 10.217 -30.827 1.00 93.06 291 ALA A CA 1
ATOM 2291 C C . ALA A 1 291 ? -4.053 10.551 -31.525 1.00 93.06 291 ALA A C 1
ATOM 2293 O O . ALA A 1 291 ? -4.287 10.100 -32.644 1.00 93.06 291 ALA A O 1
ATOM 2294 N N . GLU A 1 292 ? -4.896 11.392 -30.917 1.00 93.12 292 GLU A N 1
ATOM 2295 C CA . GLU A 1 292 ? -6.159 11.830 -31.532 1.00 93.12 292 GLU A CA 1
ATOM 2296 C C . GLU A 1 292 ? -5.935 12.699 -32.778 1.00 93.12 292 GLU A C 1
ATOM 2298 O O . GLU A 1 292 ? -6.634 12.526 -33.776 1.00 93.12 292 GLU A O 1
ATOM 2303 N N . ILE A 1 293 ? -4.939 13.593 -32.755 1.00 90.75 293 ILE A N 1
ATOM 2304 C CA . ILE A 1 293 ? -4.566 14.412 -33.922 1.00 90.75 293 ILE A CA 1
ATOM 2305 C C . ILE A 1 293 ? -4.040 13.532 -35.060 1.00 90.75 293 ILE A C 1
ATOM 2307 O O . ILE A 1 293 ? -4.421 13.732 -36.212 1.00 90.75 293 ILE A O 1
ATOM 2311 N N . ALA A 1 294 ? -3.199 12.541 -34.752 1.00 90.00 294 ALA A N 1
ATOM 2312 C CA . ALA A 1 294 ? -2.693 11.586 -35.736 1.00 90.00 294 ALA A CA 1
ATOM 2313 C C . ALA A 1 294 ? -3.821 10.743 -36.355 1.00 90.00 294 ALA A C 1
ATOM 2315 O O . ALA A 1 294 ? -3.761 10.418 -37.537 1.00 90.00 294 ALA A O 1
ATOM 2316 N N . ALA A 1 295 ? -4.878 10.464 -35.588 1.00 92.12 295 ALA A N 1
ATOM 2317 C CA . ALA A 1 295 ? -6.104 9.829 -36.065 1.00 92.12 295 ALA A CA 1
ATOM 2318 C C . ALA A 1 295 ? -7.060 10.790 -36.812 1.00 92.12 295 ALA A C 1
ATOM 2320 O O . ALA A 1 295 ? -8.189 10.413 -37.123 1.00 92.12 295 ALA A O 1
ATOM 2321 N N . GLY A 1 296 ? -6.639 12.029 -37.093 1.00 90.69 296 GLY A N 1
ATOM 2322 C CA . GLY A 1 296 ? -7.400 13.013 -37.867 1.00 90.69 296 GLY A CA 1
ATOM 2323 C C . GLY A 1 296 ? -8.408 13.844 -37.066 1.00 90.69 296 GLY A C 1
ATOM 2324 O O . GLY A 1 296 ? -9.184 14.589 -37.665 1.00 90.69 296 GLY A O 1
ATOM 2325 N N . ASN A 1 297 ? -8.412 13.759 -35.732 1.00 91.56 297 ASN A N 1
ATOM 2326 C CA . ASN A 1 297 ? -9.365 14.479 -34.885 1.00 91.56 297 ASN A CA 1
ATOM 2327 C C . ASN A 1 297 ? -8.812 15.822 -34.396 1.00 91.56 297 ASN A C 1
ATOM 2329 O O . ASN A 1 297 ? -7.642 15.967 -34.044 1.00 91.56 297 ASN A O 1
ATOM 2333 N N . VAL A 1 298 ? -9.694 16.814 -34.276 1.00 90.12 298 VAL A N 1
ATOM 2334 C CA . VAL A 1 298 ? -9.385 18.061 -33.567 1.00 90.12 298 VAL A CA 1
ATOM 2335 C C . VAL A 1 298 ? -9.566 17.827 -32.069 1.00 90.12 298 VAL A C 1
ATOM 2337 O O . VAL A 1 298 ? -10.638 17.417 -31.633 1.00 90.12 298 VAL A O 1
ATOM 2340 N N . TRP A 1 299 ? -8.549 18.136 -31.257 1.00 90.69 299 TRP A N 1
ATOM 2341 C CA . TRP A 1 299 ? -8.556 17.843 -29.814 1.00 90.69 299 TRP A CA 1
ATOM 2342 C C . TRP A 1 299 ? -9.803 18.347 -29.069 1.00 90.69 299 TRP A C 1
ATOM 2344 O O . TRP A 1 299 ? -10.311 17.672 -28.180 1.00 90.69 299 TRP A O 1
ATOM 2354 N N . ASN A 1 300 ? -10.322 19.524 -29.425 1.00 87.19 300 ASN A N 1
ATOM 2355 C CA . ASN A 1 300 ? -11.497 20.101 -28.764 1.00 87.19 300 ASN A CA 1
ATOM 2356 C C . ASN A 1 300 ? -12.771 19.253 -28.923 1.00 87.19 300 ASN A C 1
ATOM 2358 O O . ASN A 1 300 ? -13.650 19.341 -28.072 1.00 87.19 300 ASN A O 1
ATOM 2362 N N . THR A 1 301 ? -12.862 18.440 -29.976 1.00 90.19 301 THR A N 1
ATOM 2363 C CA . THR A 1 301 ? -14.009 17.569 -30.272 1.00 90.19 301 THR A CA 1
ATOM 2364 C C . THR A 1 301 ? -13.646 16.084 -30.221 1.00 90.19 301 THR A C 1
ATOM 2366 O O . THR A 1 301 ? -14.477 15.243 -30.552 1.00 90.19 301 THR A O 1
ATOM 2369 N N . ALA A 1 302 ? -12.410 15.747 -29.842 1.00 92.69 302 ALA A N 1
ATOM 2370 C CA . ALA A 1 302 ? -11.924 14.375 -29.829 1.00 92.69 302 ALA A CA 1
ATOM 2371 C C . ALA A 1 302 ? -12.607 13.549 -28.718 1.00 92.69 302 ALA A C 1
ATOM 2373 O O . ALA A 1 302 ? -12.750 14.056 -27.598 1.00 92.69 302 ALA A O 1
ATOM 2374 N N . PRO A 1 303 ? -12.957 12.270 -28.965 1.00 92.25 303 PRO A N 1
ATOM 2375 C CA . PRO A 1 303 ? -13.588 11.408 -27.962 1.00 92.25 303 PRO A CA 1
ATOM 2376 C C . PRO A 1 303 ? -12.783 11.305 -26.660 1.00 92.25 303 PRO A C 1
ATOM 2378 O O . PRO A 1 303 ? -13.343 11.437 -25.569 1.00 92.25 303 PRO A O 1
ATOM 2381 N N . SER A 1 304 ? -11.455 11.173 -26.761 1.00 94.50 304 SER A N 1
ATOM 2382 C CA . SER A 1 304 ? -10.581 11.073 -25.586 1.00 94.50 304 SER A CA 1
ATOM 2383 C C . SER A 1 304 ? -10.600 12.318 -24.696 1.00 94.50 304 SER A C 1
ATOM 2385 O O . SER A 1 304 ? -10.297 12.216 -23.509 1.00 94.50 304 SER A O 1
ATOM 2387 N N . ARG A 1 305 ? -10.981 13.499 -25.208 1.00 93.94 305 ARG A N 1
ATOM 2388 C CA . ARG A 1 305 ? -10.997 14.719 -24.390 1.00 93.94 305 ARG A CA 1
ATOM 2389 C C . ARG A 1 305 ? -12.030 14.659 -23.274 1.00 93.94 305 ARG A C 1
ATOM 2391 O O . ARG A 1 305 ? -11.734 15.087 -22.161 1.00 93.94 305 ARG A O 1
ATOM 2398 N N . LYS A 1 306 ? -13.217 14.114 -23.551 1.00 93.44 306 LYS A N 1
ATOM 2399 C CA . LYS A 1 306 ? -14.258 13.955 -22.530 1.00 93.44 306 LYS A CA 1
ATOM 2400 C C . LYS A 1 306 ? -13.760 13.058 -21.392 1.00 93.44 306 LYS A C 1
ATOM 2402 O O . LYS A 1 306 ? -13.842 13.447 -20.235 1.00 93.44 306 LYS A O 1
ATOM 2407 N N . LEU A 1 307 ? -13.153 11.924 -21.738 1.00 94.94 307 LEU A N 1
ATOM 2408 C CA . LEU A 1 307 ? -12.618 10.954 -20.778 1.00 94.94 307 LEU A CA 1
ATOM 2409 C C . LEU A 1 307 ? -11.457 11.528 -19.944 1.00 94.94 307 LEU A C 1
ATOM 2411 O O . LEU A 1 307 ? -11.364 11.298 -18.738 1.00 94.94 307 LEU A O 1
ATOM 2415 N N . ILE A 1 308 ? -10.585 12.331 -20.561 1.00 94.19 308 ILE A N 1
ATOM 2416 C CA . ILE A 1 308 ? -9.534 13.056 -19.837 1.00 94.19 308 ILE A CA 1
ATOM 2417 C C . ILE A 1 308 ? -10.131 14.067 -18.858 1.00 94.19 308 ILE A C 1
ATOM 2419 O O . ILE A 1 308 ? -9.668 14.137 -17.722 1.00 94.19 308 ILE A O 1
ATOM 2423 N N . ASN A 1 309 ? -11.146 14.832 -19.266 1.00 92.06 309 ASN A N 1
ATOM 2424 C CA . ASN A 1 309 ? -11.801 15.786 -18.373 1.00 92.06 309 ASN A CA 1
ATOM 2425 C C . ASN A 1 309 ? -12.452 15.065 -17.179 1.00 92.06 309 ASN A C 1
ATOM 2427 O O . ASN A 1 309 ? -12.250 15.494 -16.049 1.00 92.06 309 ASN A O 1
ATOM 2431 N N . GLU A 1 310 ? -13.136 13.937 -17.412 1.00 91.19 310 GLU A N 1
ATOM 2432 C CA . GLU A 1 310 ? -13.688 13.079 -16.346 1.00 91.19 310 GLU A CA 1
ATOM 2433 C C . GLU A 1 310 ? -12.585 12.619 -15.374 1.00 91.19 310 GLU A C 1
ATOM 2435 O O . GLU A 1 310 ? -12.741 12.681 -14.157 1.00 91.19 310 GLU A O 1
ATOM 2440 N N . THR A 1 311 ? -11.416 12.237 -15.896 1.00 93.25 311 THR A N 1
ATOM 2441 C CA . THR A 1 311 ? -10.257 11.867 -15.064 1.00 93.25 311 THR A CA 1
ATOM 2442 C C . THR A 1 311 ? -9.743 13.050 -14.231 1.00 93.25 311 THR A C 1
ATOM 2444 O O . THR A 1 311 ? -9.273 12.870 -13.107 1.00 93.25 311 THR A O 1
ATOM 2447 N N . GLN A 1 312 ? -9.816 14.271 -14.768 1.00 91.06 312 GLN A N 1
ATOM 2448 C CA . GLN A 1 312 ? -9.342 15.486 -14.102 1.00 91.06 312 GLN A CA 1
ATOM 2449 C C . GLN A 1 312 ? -10.230 15.929 -12.932 1.00 91.06 312 GLN A C 1
ATOM 2451 O O . GLN A 1 312 ? -9.718 16.577 -12.016 1.00 91.06 312 GLN A O 1
ATOM 2456 N N . GLU A 1 313 ? -11.508 15.538 -12.895 1.00 90.12 313 GLU A N 1
ATOM 2457 C CA . GLU A 1 313 ? -12.419 15.841 -11.778 1.00 90.12 313 GLU A CA 1
ATOM 2458 C C . GLU A 1 313 ? -11.890 15.307 -10.441 1.00 90.12 313 GLU A C 1
ATOM 2460 O O . GLU A 1 313 ? -11.971 15.995 -9.420 1.00 90.12 313 GLU A O 1
ATOM 2465 N N . LEU A 1 314 ? -11.226 14.143 -10.460 1.00 90.75 314 LEU A N 1
ATOM 2466 C CA . LEU A 1 314 ? -10.562 13.579 -9.284 1.00 90.75 314 LEU A CA 1
ATOM 2467 C C . LEU A 1 314 ? -9.527 14.539 -8.681 1.00 90.75 314 LEU A C 1
ATOM 2469 O O . LEU A 1 314 ? -9.292 14.512 -7.476 1.00 90.75 314 LEU A O 1
ATOM 2473 N N . PHE A 1 315 ? -8.888 15.384 -9.486 1.00 89.69 315 PHE A N 1
ATOM 2474 C CA . PHE A 1 315 ? -7.860 16.316 -9.020 1.00 89.69 315 PHE A CA 1
ATOM 2475 C C . PHE A 1 315 ? -8.406 17.721 -8.760 1.00 89.69 315 PHE A C 1
ATOM 2477 O O . PHE A 1 315 ? -7.789 18.470 -8.003 1.00 89.69 315 PHE A O 1
ATOM 2484 N N . ALA A 1 316 ? -9.560 18.073 -9.331 1.00 84.75 316 ALA A N 1
ATOM 2485 C CA . ALA A 1 316 ? -10.149 19.408 -9.229 1.00 84.75 316 ALA A CA 1
ATOM 2486 C C . ALA A 1 316 ? -10.469 19.826 -7.784 1.00 84.75 316 ALA A C 1
ATOM 2488 O O . ALA A 1 316 ? -10.429 21.011 -7.469 1.00 84.75 316 ALA A O 1
ATOM 2489 N N . VAL A 1 317 ? -10.744 18.863 -6.898 1.00 80.19 317 VAL A N 1
ATOM 2490 C CA . VAL A 1 317 ? -11.046 19.125 -5.478 1.00 80.19 317 VAL A CA 1
ATOM 2491 C C . VAL A 1 317 ? -9.808 19.093 -4.566 1.00 80.19 317 VAL A C 1
ATOM 2493 O O . VAL A 1 317 ? -9.924 19.299 -3.361 1.00 80.19 317 VAL A O 1
ATOM 2496 N N . THR A 1 318 ? -8.609 18.842 -5.111 1.00 84.19 318 THR A N 1
ATOM 2497 C CA . THR A 1 318 ? -7.368 18.850 -4.315 1.00 84.19 318 THR A CA 1
ATOM 2498 C C . THR A 1 318 ? -6.912 20.275 -4.005 1.00 84.19 318 THR A C 1
ATOM 2500 O O . THR A 1 318 ? -6.969 21.159 -4.855 1.00 84.19 318 THR A O 1
ATOM 2503 N N . THR A 1 319 ? -6.432 20.501 -2.781 1.00 81.12 319 THR A N 1
ATOM 2504 C CA . THR A 1 319 ? -5.991 21.831 -2.312 1.00 81.12 319 THR A CA 1
ATOM 2505 C C . THR A 1 319 ? -4.474 21.963 -2.235 1.00 81.12 319 THR A C 1
ATOM 2507 O O . THR A 1 319 ? -3.946 23.073 -2.256 1.00 81.12 319 THR A O 1
ATOM 2510 N N . THR A 1 320 ? -3.754 20.838 -2.171 1.00 84.56 320 THR A N 1
ATOM 2511 C CA . THR A 1 320 ? -2.291 20.809 -2.072 1.00 84.56 320 THR A CA 1
ATOM 2512 C C . THR A 1 320 ? -1.664 19.878 -3.107 1.00 84.56 320 THR A C 1
ATOM 2514 O O . THR A 1 320 ? -2.259 18.895 -3.555 1.00 84.56 320 THR A O 1
ATOM 2517 N N . ASN A 1 321 ? -0.404 20.147 -3.448 1.00 81.69 321 ASN A N 1
ATOM 2518 C CA . ASN A 1 321 ? 0.370 19.293 -4.352 1.00 81.69 321 ASN A CA 1
ATOM 2519 C C . ASN A 1 321 ? 0.615 17.894 -3.781 1.00 81.69 321 ASN A C 1
ATOM 2521 O O . ASN A 1 321 ? 0.706 16.924 -4.529 1.00 81.69 321 ASN A O 1
ATOM 2525 N N . GLU A 1 322 ? 0.697 17.776 -2.457 1.00 84.62 322 GLU A N 1
ATOM 2526 C CA . GLU A 1 322 ? 0.827 16.488 -1.782 1.00 84.62 322 GLU A CA 1
ATOM 2527 C C . GLU A 1 322 ? -0.430 15.631 -1.972 1.00 84.62 322 GLU A C 1
ATOM 2529 O O . GLU A 1 322 ? -0.315 14.476 -2.378 1.00 84.62 322 GLU A O 1
ATOM 2534 N N . GLN A 1 323 ? -1.624 16.216 -1.810 1.00 87.75 323 GLN A N 1
ATOM 2535 C CA . GLN A 1 323 ? -2.895 15.539 -2.099 1.00 87.75 323 GLN A CA 1
ATOM 2536 C C . GLN A 1 323 ? -2.983 15.110 -3.567 1.00 87.75 323 GLN A C 1
ATOM 2538 O O . GLN A 1 323 ? -3.341 13.970 -3.869 1.00 87.75 323 GLN A O 1
ATOM 2543 N N . LYS A 1 324 ? -2.608 16.002 -4.492 1.00 87.94 324 LYS A N 1
ATOM 2544 C CA . LYS A 1 324 ? -2.606 15.711 -5.930 1.00 87.94 324 LYS A CA 1
ATOM 2545 C C . LYS A 1 324 ? -1.655 14.559 -6.281 1.00 87.94 324 LYS A C 1
ATOM 2547 O O . LYS A 1 324 ? -2.028 13.655 -7.033 1.00 87.94 324 LYS A O 1
ATOM 2552 N N . ASN A 1 325 ? -0.456 14.544 -5.695 1.00 87.75 325 ASN A N 1
ATOM 2553 C CA . ASN A 1 325 ? 0.514 13.459 -5.860 1.00 87.75 325 ASN A CA 1
ATOM 2554 C C . ASN A 1 325 ? 0.021 12.147 -5.244 1.00 87.75 325 ASN A C 1
ATOM 2556 O O . ASN A 1 325 ? 0.159 11.095 -5.867 1.00 87.75 325 ASN A O 1
ATOM 2560 N N . GLN A 1 326 ? -0.590 12.190 -4.058 1.00 89.88 326 GLN A N 1
ATOM 2561 C CA . GLN A 1 326 ? -1.174 11.008 -3.429 1.00 89.88 326 GLN A CA 1
ATOM 2562 C C . GLN A 1 326 ? -2.250 10.381 -4.323 1.00 89.88 326 GLN A C 1
ATOM 2564 O O . GLN A 1 326 ? -2.177 9.186 -4.604 1.00 89.88 326 GLN A O 1
ATOM 2569 N N . ARG A 1 327 ? -3.200 11.177 -4.829 1.00 91.44 327 ARG A N 1
ATOM 2570 C CA . ARG A 1 327 ? -4.256 10.680 -5.727 1.00 91.44 327 ARG A CA 1
ATOM 2571 C C . ARG A 1 327 ? -3.718 10.151 -7.036 1.00 91.44 327 ARG A C 1
ATOM 2573 O O . ARG A 1 327 ? -4.211 9.143 -7.523 1.00 91.44 327 ARG A O 1
ATOM 2580 N N . THR A 1 328 ? -2.692 10.799 -7.583 1.00 92.94 328 THR A N 1
ATOM 2581 C CA . THR A 1 328 ? -2.013 10.301 -8.782 1.00 92.94 328 THR A CA 1
ATOM 2582 C C . THR A 1 328 ? -1.442 8.911 -8.498 1.00 92.94 328 THR A C 1
ATOM 2584 O O . THR A 1 328 ? -1.717 7.971 -9.234 1.00 92.94 328 THR A O 1
ATOM 2587 N N . ASN A 1 329 ? -0.735 8.733 -7.380 1.00 93.12 329 ASN A N 1
ATOM 2588 C CA . ASN A 1 329 ? -0.172 7.434 -7.017 1.00 93.12 329 ASN A CA 1
ATOM 2589 C C . ASN A 1 329 ? -1.241 6.351 -6.817 1.00 93.12 329 ASN A C 1
ATOM 2591 O O . ASN A 1 329 ? -1.071 5.232 -7.297 1.00 93.12 329 ASN A O 1
ATOM 2595 N N . GLU A 1 330 ? -2.339 6.675 -6.135 1.00 94.50 330 GLU A N 1
ATOM 2596 C CA . GLU A 1 330 ? -3.437 5.733 -5.894 1.00 94.50 330 GLU A CA 1
ATOM 2597 C C . GLU A 1 330 ? -4.186 5.368 -7.180 1.00 94.50 330 GLU A C 1
ATOM 2599 O O . GLU A 1 330 ? -4.426 4.181 -7.415 1.00 94.50 330 GLU A O 1
ATOM 2604 N N . LEU A 1 331 ? -4.481 6.348 -8.042 1.00 96.06 331 LEU A N 1
ATOM 2605 C CA . LEU A 1 331 ? -5.132 6.129 -9.334 1.00 96.06 331 LEU A CA 1
ATOM 2606 C C . LEU A 1 331 ? -4.293 5.209 -10.219 1.00 96.06 331 LEU A C 1
ATOM 2608 O O . LEU A 1 331 ? -4.786 4.184 -10.676 1.00 96.06 331 LEU A O 1
ATOM 2612 N N . PHE A 1 332 ? -3.020 5.542 -10.439 1.00 95.88 332 PHE A N 1
ATOM 2613 C CA . PHE A 1 332 ? -2.156 4.771 -11.334 1.00 95.88 332 PHE A CA 1
ATOM 2614 C C . PHE A 1 332 ? -1.797 3.401 -10.765 1.00 95.88 332 PHE A C 1
ATOM 2616 O O . PHE A 1 332 ? -1.767 2.424 -11.509 1.00 95.88 332 PHE A O 1
ATOM 2623 N N . GLY A 1 333 ? -1.557 3.306 -9.454 1.00 95.12 333 GLY A N 1
ATOM 2624 C CA . GLY A 1 333 ? -1.333 2.023 -8.791 1.00 95.12 333 GLY A CA 1
ATOM 2625 C C . GLY A 1 333 ? -2.539 1.094 -8.918 1.00 95.12 333 GLY A C 1
ATOM 2626 O O . GLY A 1 333 ? -2.377 -0.094 -9.193 1.00 95.12 333 GLY A O 1
ATOM 2627 N N . THR A 1 334 ? -3.745 1.645 -8.774 1.00 96.81 334 THR A N 1
ATOM 2628 C CA . THR A 1 334 ? -4.999 0.904 -8.941 1.00 96.81 334 THR A CA 1
ATOM 2629 C C . THR A 1 334 ? -5.239 0.517 -10.390 1.00 96.81 334 THR A C 1
ATOM 2631 O O . THR A 1 334 ? -5.536 -0.641 -10.678 1.00 96.81 334 THR A O 1
ATOM 2634 N N . PHE A 1 335 ? -5.067 1.466 -11.306 1.00 97.44 335 PHE A N 1
ATOM 2635 C CA . PHE A 1 335 ? -5.302 1.259 -12.724 1.00 97.44 335 PHE A CA 1
ATOM 2636 C C . PHE A 1 335 ? -4.351 0.209 -13.307 1.00 97.44 335 PHE A C 1
ATOM 2638 O O . PHE A 1 335 ? -4.806 -0.697 -13.995 1.00 97.44 335 PHE A O 1
ATOM 2645 N N . ALA A 1 336 ? -3.061 0.247 -12.959 1.00 95.69 336 ALA A N 1
ATOM 2646 C CA . ALA A 1 336 ? -2.094 -0.761 -13.396 1.00 95.69 336 ALA A CA 1
ATOM 2647 C C . ALA A 1 336 ? -2.417 -2.169 -12.882 1.00 95.69 336 ALA A C 1
ATOM 2649 O O . ALA A 1 336 ? -2.254 -3.152 -13.609 1.00 95.69 336 ALA A O 1
ATOM 2650 N N . LEU A 1 337 ? -2.924 -2.269 -11.650 1.00 94.62 337 LEU A N 1
ATOM 2651 C CA . LEU A 1 337 ? -3.355 -3.544 -11.093 1.00 94.62 337 LEU A CA 1
ATOM 2652 C C . LEU A 1 337 ? -4.608 -4.073 -11.809 1.00 94.62 337 LEU A C 1
ATOM 2654 O O . LEU A 1 337 ? -4.630 -5.234 -12.202 1.00 94.62 337 LEU A O 1
ATOM 2658 N N . CYS A 1 338 ? -5.610 -3.220 -12.046 1.00 95.19 338 CYS A N 1
ATOM 2659 C CA . CYS A 1 338 ? -6.828 -3.599 -12.770 1.00 95.19 338 CYS A CA 1
ATOM 2660 C C . CYS A 1 338 ? -6.553 -3.954 -14.234 1.00 95.19 338 CYS A C 1
ATOM 2662 O O . CYS A 1 338 ? -7.214 -4.831 -14.790 1.00 95.19 338 CYS A O 1
ATOM 2664 N N . TYR A 1 339 ? -5.594 -3.270 -14.860 1.00 94.94 339 TYR A N 1
ATOM 2665 C CA . TYR A 1 339 ? -5.285 -3.433 -16.272 1.00 94.94 339 TYR A CA 1
ATOM 2666 C C . TYR A 1 339 ? -4.494 -4.700 -16.560 1.00 94.94 339 TYR A C 1
ATOM 2668 O O . TYR A 1 339 ? -4.907 -5.464 -17.423 1.00 94.94 339 TYR A O 1
ATOM 2676 N N . GLU A 1 340 ? -3.417 -4.969 -15.822 1.00 92.12 340 GLU A N 1
ATOM 2677 C CA . GLU A 1 340 ? -2.548 -6.122 -16.110 1.00 92.12 340 GLU A CA 1
ATOM 2678 C C . GLU A 1 340 ? -1.993 -6.833 -14.863 1.00 92.12 340 GLU A C 1
ATOM 2680 O O . GLU A 1 340 ? -1.035 -7.597 -14.951 1.00 92.12 340 GLU A O 1
ATOM 2685 N N . GLY A 1 341 ? -2.548 -6.579 -13.673 1.00 89.94 341 GLY A N 1
ATOM 2686 C CA . GLY A 1 341 ? -2.072 -7.203 -12.433 1.00 89.94 341 GLY A CA 1
ATOM 2687 C C . GLY A 1 341 ? -0.716 -6.673 -11.944 1.00 89.94 341 GLY A C 1
ATOM 2688 O O . GLY A 1 341 ? -0.055 -7.307 -11.114 1.00 89.94 341 GLY A O 1
ATOM 2689 N N . LEU A 1 342 ? -0.284 -5.499 -12.421 1.00 89.50 342 LEU A N 1
ATOM 2690 C CA . LEU A 1 342 ? 1.027 -4.932 -12.104 1.00 89.50 342 LEU A CA 1
ATOM 2691 C C . LEU A 1 342 ? 1.033 -4.156 -10.777 1.00 89.50 342 LEU A C 1
ATOM 2693 O O . LEU A 1 342 ? 0.246 -3.238 -10.546 1.00 89.50 342 LEU A O 1
ATOM 2697 N N . LYS A 1 343 ? 2.024 -4.445 -9.922 1.00 89.81 343 LYS A N 1
ATOM 2698 C CA . LYS A 1 343 ? 2.379 -3.595 -8.775 1.00 89.81 343 LYS A CA 1
ATOM 2699 C C . LYS A 1 343 ? 3.208 -2.402 -9.251 1.00 89.81 343 LYS A C 1
ATOM 2701 O O . LYS A 1 343 ? 4.436 -2.456 -9.270 1.00 89.81 343 LYS A O 1
ATOM 2706 N N . LEU A 1 344 ? 2.535 -1.316 -9.608 1.00 89.56 344 LEU A N 1
ATOM 2707 C CA . LEU A 1 344 ? 3.210 -0.100 -10.047 1.00 89.56 344 LEU A CA 1
ATOM 2708 C C . LEU A 1 344 ? 3.837 0.663 -8.866 1.00 89.56 344 LEU A C 1
ATOM 2710 O O . LEU A 1 344 ? 3.246 0.779 -7.792 1.00 89.56 344 LEU A O 1
ATOM 2714 N N . GLY A 1 345 ? 5.056 1.172 -9.057 1.00 82.38 345 GLY A N 1
ATOM 2715 C CA . GLY A 1 345 ? 5.746 1.994 -8.062 1.00 82.38 345 GLY A CA 1
ATOM 2716 C C . GLY A 1 345 ? 5.146 3.400 -7.934 1.00 82.38 345 GLY A C 1
ATOM 2717 O O . GLY A 1 345 ? 4.581 3.933 -8.881 1.00 82.38 345 GLY A O 1
ATOM 2718 N N . ASN A 1 346 ? 5.332 4.048 -6.780 1.00 86.00 346 ASN A N 1
ATOM 2719 C CA . ASN A 1 346 ? 4.843 5.419 -6.535 1.00 86.00 346 ASN A CA 1
ATOM 2720 C C . ASN A 1 346 ? 5.745 6.518 -7.125 1.00 86.00 346 ASN A C 1
ATOM 2722 O O . ASN A 1 346 ? 5.517 7.705 -6.903 1.00 86.00 346 ASN A O 1
ATOM 2726 N N . LYS A 1 347 ? 6.833 6.153 -7.811 1.00 81.56 347 LYS A N 1
ATOM 2727 C CA . LYS A 1 347 ? 7.728 7.139 -8.417 1.00 81.56 347 LYS A CA 1
ATOM 2728 C C . LYS A 1 347 ? 7.126 7.610 -9.731 1.00 81.56 347 LYS A C 1
ATOM 2730 O O . LYS A 1 347 ? 6.790 6.787 -10.579 1.00 81.56 347 LYS A O 1
ATOM 2735 N N . PHE A 1 348 ? 7.123 8.925 -9.937 1.00 82.44 348 PHE A N 1
ATOM 2736 C CA . PHE A 1 348 ? 6.714 9.549 -11.196 1.00 82.44 348 PHE A CA 1
ATOM 2737 C C . PHE A 1 348 ? 7.353 8.876 -12.422 1.00 82.44 348 PHE A C 1
ATOM 2739 O O . PHE A 1 348 ? 6.664 8.582 -13.392 1.00 82.44 348 PHE A O 1
ATOM 2746 N N . SER A 1 349 ? 8.657 8.572 -12.367 1.00 76.38 349 SER A N 1
ATOM 2747 C CA . SER A 1 349 ? 9.370 7.914 -13.469 1.00 76.38 349 SER A CA 1
ATOM 2748 C C . SER A 1 349 ? 8.816 6.532 -13.806 1.00 76.38 349 SER A C 1
ATOM 2750 O O . SER A 1 349 ? 8.745 6.183 -14.978 1.00 76.38 349 SER A O 1
ATOM 2752 N N . ASP A 1 350 ? 8.438 5.751 -12.793 1.00 78.44 350 ASP A N 1
ATOM 2753 C CA . ASP A 1 350 ? 7.954 4.383 -12.975 1.00 78.44 350 ASP A CA 1
ATOM 2754 C C . ASP A 1 350 ? 6.538 4.405 -13.562 1.00 78.44 350 ASP A C 1
ATOM 2756 O O . ASP A 1 350 ? 6.261 3.712 -14.537 1.00 78.44 350 ASP A O 1
ATOM 2760 N N . GLN A 1 351 ? 5.675 5.273 -13.031 1.00 88.81 351 GLN A N 1
ATOM 2761 C CA . GLN A 1 351 ? 4.305 5.462 -13.510 1.00 88.81 351 GLN A CA 1
ATOM 2762 C C . GLN A 1 351 ? 4.247 6.034 -14.923 1.00 88.81 351 GLN A C 1
ATOM 2764 O O . GLN A 1 351 ? 3.537 5.500 -15.772 1.00 88.81 351 GLN A O 1
ATOM 2769 N N . ARG A 1 352 ? 5.019 7.095 -15.195 1.00 86.56 352 ARG A N 1
ATOM 2770 C CA . ARG A 1 352 ? 5.096 7.710 -16.524 1.00 86.56 352 ARG A CA 1
ATOM 2771 C C . ARG A 1 352 ? 5.627 6.726 -17.554 1.00 86.56 352 ARG A C 1
ATOM 2773 O O . ARG A 1 352 ? 5.062 6.648 -18.642 1.00 86.56 352 ARG A O 1
ATOM 2780 N N . ARG A 1 353 ? 6.684 5.977 -17.212 1.00 81.62 353 ARG A N 1
ATOM 2781 C CA . ARG A 1 353 ? 7.232 4.929 -18.082 1.00 81.62 353 ARG A CA 1
ATOM 2782 C C . ARG A 1 353 ? 6.156 3.899 -18.409 1.00 81.62 353 ARG A C 1
ATOM 2784 O O . ARG A 1 353 ? 5.938 3.633 -19.581 1.00 81.62 353 ARG A O 1
ATOM 2791 N N . TRP A 1 354 ? 5.473 3.371 -17.395 1.00 90.62 354 TRP A N 1
ATOM 2792 C CA . TRP A 1 354 ? 4.443 2.352 -17.580 1.00 90.62 354 TRP A CA 1
ATOM 2793 C C . TRP A 1 354 ? 3.285 2.827 -18.465 1.00 90.62 354 TRP A C 1
ATOM 2795 O O . TRP A 1 354 ? 3.000 2.187 -19.473 1.00 90.62 354 TRP A O 1
ATOM 2805 N N . ILE A 1 355 ? 2.655 3.964 -18.145 1.00 93.69 355 ILE A N 1
ATOM 2806 C CA . ILE A 1 355 ? 1.487 4.409 -18.918 1.00 93.69 355 ILE A CA 1
ATOM 2807 C C . ILE A 1 355 ? 1.860 4.768 -20.360 1.00 93.69 355 ILE A C 1
ATOM 2809 O O . ILE A 1 355 ? 1.117 4.441 -21.279 1.00 93.69 355 ILE A O 1
ATOM 2813 N N . THR A 1 356 ? 3.032 5.382 -20.564 1.00 88.75 356 THR A N 1
ATOM 2814 C CA . THR A 1 356 ? 3.545 5.683 -21.909 1.00 88.75 356 THR A CA 1
ATOM 2815 C C . THR A 1 356 ? 3.790 4.395 -22.685 1.00 88.75 356 THR A C 1
ATOM 2817 O O . THR A 1 356 ? 3.412 4.302 -23.846 1.00 88.75 356 THR A O 1
ATOM 2820 N N . TRP A 1 357 ? 4.410 3.401 -22.042 1.00 87.06 357 TRP A N 1
ATOM 2821 C CA . TRP A 1 357 ? 4.711 2.114 -22.656 1.00 87.06 357 TRP A CA 1
ATOM 2822 C C . TRP A 1 357 ? 3.443 1.427 -23.155 1.00 87.06 357 TRP A C 1
ATOM 2824 O O . TRP A 1 357 ? 3.328 1.153 -24.346 1.00 87.06 357 TRP A O 1
ATOM 2834 N N . VAL A 1 358 ? 2.466 1.222 -22.269 1.00 90.50 358 VAL A N 1
ATOM 2835 C CA . VAL A 1 358 ? 1.202 0.579 -22.641 1.00 90.50 358 VAL A CA 1
ATOM 2836 C C . VAL A 1 358 ? 0.521 1.375 -23.756 1.00 90.50 358 VAL A C 1
ATOM 2838 O O . VAL A 1 358 ? 0.232 0.830 -24.816 1.00 90.50 358 VAL A O 1
ATOM 2841 N N . TYR A 1 359 ? 0.354 2.687 -23.572 1.00 93.81 359 TYR A N 1
ATOM 2842 C CA . TYR A 1 359 ? -0.409 3.523 -24.498 1.00 93.81 359 TYR A CA 1
ATOM 2843 C C . TYR A 1 359 ? 0.228 3.694 -25.884 1.00 93.81 359 TYR A C 1
ATOM 2845 O O . TYR A 1 359 ? -0.484 3.778 -26.882 1.00 93.81 359 TYR A O 1
ATOM 2853 N N . GLU A 1 360 ? 1.556 3.798 -25.974 1.00 87.69 360 GLU A N 1
ATOM 2854 C CA . GLU A 1 360 ? 2.246 4.041 -27.246 1.00 87.69 360 GLU A CA 1
ATOM 2855 C C . GLU A 1 360 ? 2.745 2.766 -27.928 1.00 87.69 360 GLU A C 1
ATOM 2857 O O . GLU A 1 360 ? 2.881 2.770 -29.152 1.00 87.69 360 GLU A O 1
ATOM 2862 N N . LYS A 1 361 ? 3.083 1.719 -27.165 1.00 84.75 361 LYS A N 1
ATOM 2863 C CA . LYS A 1 361 ? 3.760 0.520 -27.688 1.00 84.75 361 LYS A CA 1
ATOM 2864 C C . LYS A 1 361 ? 2.872 -0.706 -27.745 1.00 84.75 361 LYS A C 1
ATOM 2866 O O . LYS A 1 361 ? 3.024 -1.487 -28.677 1.00 84.75 361 LYS A O 1
ATOM 2871 N N . GLU A 1 362 ? 1.973 -0.880 -26.781 1.00 86.81 362 GLU A N 1
ATOM 2872 C CA . GLU A 1 362 ? 1.104 -2.062 -26.741 1.00 86.81 362 GLU A CA 1
ATOM 2873 C C . GLU A 1 362 ? -0.231 -1.849 -27.460 1.00 86.81 362 GLU A C 1
ATOM 2875 O O . GLU A 1 362 ? -0.845 -2.827 -27.870 1.00 86.81 362 GLU A O 1
ATOM 2880 N N . LEU A 1 363 ? -0.668 -0.596 -27.626 1.00 92.50 363 LEU A N 1
ATOM 2881 C CA . LEU A 1 363 ? -1.941 -0.246 -28.262 1.00 92.50 363 LEU A CA 1
ATOM 2882 C C . LEU A 1 363 ? -1.698 0.343 -29.664 1.00 92.50 363 LEU A C 1
ATOM 2884 O O . LEU A 1 363 ? -1.376 1.535 -29.769 1.00 92.50 363 LEU A O 1
ATOM 2888 N N . PRO A 1 364 ? -1.795 -0.455 -30.744 1.00 87.75 364 PRO A N 1
ATOM 2889 C CA . PRO A 1 364 ? -1.613 0.039 -32.107 1.00 87.75 364 PRO A CA 1
ATOM 2890 C C . PRO A 1 364 ? -2.731 0.989 -32.552 1.00 87.75 364 PRO A C 1
ATOM 2892 O O . PRO A 1 364 ? -2.434 2.035 -33.136 1.00 87.75 364 PRO A O 1
ATOM 2895 N N . GLU A 1 365 ? -3.993 0.675 -32.242 1.00 93.12 365 GLU A N 1
ATOM 2896 C CA . GLU A 1 365 ? -5.146 1.375 -32.815 1.00 93.12 365 GLU A CA 1
ATOM 2897 C C . GLU A 1 365 ? -5.701 2.479 -31.905 1.00 93.12 365 GLU A C 1
ATOM 2899 O O . GLU A 1 365 ? -5.660 2.410 -30.673 1.00 93.12 365 GLU A O 1
ATOM 2904 N N . ILE A 1 366 ? -6.268 3.529 -32.514 1.00 94.50 366 ILE A N 1
ATOM 2905 C CA . ILE A 1 366 ? -6.844 4.655 -31.759 1.00 94.50 366 ILE A CA 1
ATOM 2906 C C . ILE A 1 366 ? -8.029 4.226 -30.885 1.00 94.50 366 ILE A C 1
ATOM 2908 O O . ILE A 1 366 ? -8.215 4.774 -29.800 1.00 94.50 366 ILE A O 1
ATOM 2912 N N . ASP A 1 367 ? -8.807 3.235 -31.314 1.00 95.25 367 ASP A N 1
ATOM 2913 C CA . ASP A 1 367 ? -9.958 2.759 -30.546 1.00 95.25 367 ASP A CA 1
ATOM 2914 C C . ASP A 1 367 ? -9.529 1.956 -29.312 1.00 95.25 367 ASP A C 1
ATOM 2916 O O . ASP A 1 367 ? -10.091 2.150 -28.236 1.00 95.25 367 ASP A O 1
ATOM 2920 N N . GLU A 1 368 ? -8.452 1.172 -29.401 1.00 95.00 368 GLU A N 1
ATOM 2921 C CA . GLU A 1 368 ? -7.845 0.514 -28.236 1.00 95.00 368 GLU A CA 1
ATOM 2922 C C . GLU A 1 368 ? -7.265 1.540 -27.254 1.00 95.00 368 GLU A C 1
ATOM 2924 O O . GLU A 1 368 ? -7.423 1.427 -26.036 1.00 95.00 368 GLU A O 1
ATOM 2929 N N . LYS A 1 369 ? -6.643 2.604 -27.777 1.00 96.25 369 LYS A N 1
ATOM 2930 C CA . LYS A 1 369 ? -6.182 3.741 -26.970 1.00 96.25 369 LYS A CA 1
ATOM 2931 C C . LYS A 1 369 ? -7.339 4.438 -26.266 1.00 96.25 369 LYS A C 1
ATOM 2933 O O . LYS A 1 369 ? -7.228 4.737 -25.080 1.00 96.25 369 LYS A O 1
ATOM 2938 N N . ARG A 1 370 ? -8.452 4.695 -26.955 1.00 96.44 370 ARG A N 1
ATOM 2939 C CA . ARG A 1 370 ? -9.659 5.292 -26.357 1.00 96.44 370 ARG A CA 1
ATOM 2940 C C . ARG A 1 370 ? -10.235 4.403 -25.266 1.00 96.44 370 ARG A C 1
ATOM 2942 O O . ARG A 1 370 ? -10.583 4.909 -24.204 1.00 96.44 370 ARG A O 1
ATOM 2949 N N . GLU A 1 371 ? -10.265 3.098 -25.496 1.00 95.12 371 GLU A N 1
ATOM 2950 C CA . GLU A 1 371 ? -10.710 2.103 -24.527 1.00 95.12 371 GLU A CA 1
ATOM 2951 C C . GLU A 1 371 ? -9.832 2.087 -23.264 1.00 95.12 371 GLU A C 1
ATOM 2953 O O . GLU A 1 371 ? -10.332 2.074 -22.138 1.00 95.12 371 GLU A O 1
ATOM 2958 N N . PHE A 1 372 ? -8.513 2.195 -23.425 1.00 96.44 372 PHE A N 1
ATOM 2959 C CA . PHE A 1 372 ? -7.580 2.344 -22.309 1.00 96.44 372 PHE A CA 1
ATOM 2960 C C . PHE A 1 372 ? -7.843 3.617 -21.490 1.00 96.44 372 PHE A C 1
ATOM 2962 O O . PHE A 1 372 ? -7.906 3.566 -20.258 1.00 96.44 372 PHE A O 1
ATOM 2969 N N . ILE A 1 373 ? -8.059 4.757 -22.158 1.00 97.12 373 ILE A N 1
ATOM 2970 C CA . ILE A 1 373 ? -8.407 6.020 -21.489 1.00 97.12 373 ILE A CA 1
ATOM 2971 C C . ILE A 1 373 ? -9.785 5.934 -20.824 1.00 97.12 373 ILE A C 1
ATOM 2973 O O . ILE A 1 373 ? -9.962 6.489 -19.741 1.00 97.12 373 ILE A O 1
ATOM 2977 N N . ARG A 1 374 ? -10.747 5.214 -21.413 1.00 96.56 374 ARG A N 1
ATOM 2978 C CA . ARG A 1 374 ? -12.067 4.977 -20.813 1.00 96.56 374 ARG A CA 1
ATOM 2979 C C . ARG A 1 374 ? -11.923 4.249 -19.482 1.00 96.56 374 ARG A C 1
ATOM 2981 O O . ARG A 1 374 ? -12.410 4.746 -18.472 1.00 96.56 374 ARG A O 1
ATOM 2988 N N . LYS A 1 375 ? -11.175 3.144 -19.446 1.00 95.94 375 LYS A N 1
ATOM 2989 C CA . LYS A 1 375 ? -10.904 2.382 -18.213 1.00 95.94 375 LYS A CA 1
ATOM 2990 C C . LYS A 1 375 ? -10.177 3.219 -17.150 1.00 95.94 375 LYS A C 1
ATOM 2992 O O . LYS A 1 375 ? -10.514 3.143 -15.964 1.00 95.94 375 LYS A O 1
ATOM 2997 N N . LEU A 1 376 ? -9.228 4.068 -17.558 1.00 97.19 376 LEU A N 1
ATOM 2998 C CA . LEU A 1 376 ? -8.571 5.029 -16.661 1.00 97.19 376 LEU A CA 1
ATOM 2999 C C . LEU A 1 376 ? -9.576 6.036 -16.080 1.00 97.19 376 LEU A C 1
ATOM 3001 O O . LEU A 1 376 ? -9.599 6.249 -14.867 1.00 97.19 376 LEU A O 1
ATOM 3005 N N . ALA A 1 377 ? -10.429 6.613 -16.927 1.00 96.69 377 ALA A N 1
ATOM 3006 C CA . ALA A 1 377 ? -11.452 7.573 -16.526 1.00 96.69 377 ALA A CA 1
ATOM 3007 C C . ALA A 1 377 ? -12.474 6.953 -15.566 1.00 96.69 377 ALA A C 1
ATOM 3009 O O . ALA A 1 377 ? -12.823 7.573 -14.566 1.00 96.69 377 ALA A O 1
ATOM 3010 N N . ARG A 1 378 ? -12.896 5.705 -15.796 1.00 95.12 378 ARG A N 1
ATOM 3011 C CA . ARG A 1 378 ? -13.790 4.969 -14.885 1.00 95.12 378 ARG A CA 1
ATOM 3012 C C . ARG A 1 378 ? -13.155 4.682 -13.537 1.00 95.12 378 ARG A C 1
ATOM 3014 O O . ARG A 1 378 ? -13.791 4.896 -12.507 1.00 95.12 378 ARG A O 1
ATOM 3021 N N . THR A 1 379 ? -11.883 4.295 -13.537 1.00 96.56 379 THR A N 1
ATOM 3022 C CA . THR A 1 379 ? -11.113 4.131 -12.299 1.00 96.56 379 THR A CA 1
ATOM 3023 C C . THR A 1 379 ? -11.056 5.454 -11.528 1.00 96.56 379 THR A C 1
ATOM 3025 O O . THR A 1 379 ? -11.345 5.490 -10.334 1.00 96.56 379 THR A O 1
ATOM 3028 N N . ALA A 1 380 ? -10.748 6.564 -12.205 1.00 95.75 380 ALA A N 1
ATOM 3029 C CA . ALA A 1 380 ? -10.720 7.888 -11.587 1.00 95.75 380 ALA A CA 1
ATOM 3030 C C . ALA A 1 380 ? -12.098 8.332 -11.080 1.00 95.75 380 ALA A C 1
ATOM 3032 O O . ALA A 1 380 ? -12.192 8.897 -9.990 1.00 95.75 380 ALA A O 1
ATOM 3033 N N . ASN A 1 381 ? -13.162 8.024 -11.823 1.00 93.69 381 ASN A N 1
ATOM 3034 C CA . ASN A 1 381 ? -14.531 8.310 -11.424 1.00 93.69 381 ASN A CA 1
ATOM 3035 C C . ASN A 1 381 ? -14.914 7.545 -10.150 1.00 93.69 381 ASN A C 1
ATOM 3037 O O . ASN A 1 381 ? -15.403 8.177 -9.221 1.00 93.69 381 ASN A O 1
ATOM 3041 N N . PHE A 1 382 ? -14.600 6.246 -10.040 1.00 94.75 382 PHE A N 1
ATOM 3042 C CA . PHE A 1 382 ? -14.787 5.485 -8.796 1.00 94.75 382 PHE A CA 1
ATOM 3043 C C . PHE A 1 382 ? -14.074 6.146 -7.610 1.00 94.75 382 PHE A C 1
ATOM 3045 O O . PHE A 1 382 ? -14.657 6.310 -6.535 1.00 94.75 382 PHE A O 1
ATOM 3052 N N . PHE A 1 383 ? -12.817 6.562 -7.800 1.00 94.19 383 PHE A N 1
ATOM 3053 C CA . PHE A 1 383 ? -12.097 7.283 -6.756 1.00 94.19 383 PHE A CA 1
ATOM 3054 C C . PHE A 1 383 ? -12.798 8.584 -6.384 1.00 94.19 383 PHE A C 1
ATOM 3056 O O . PHE A 1 383 ? -12.866 8.910 -5.206 1.00 94.19 383 PHE A O 1
ATOM 3063 N N . TYR A 1 384 ? -13.327 9.316 -7.357 1.00 90.94 384 TYR A N 1
ATOM 3064 C CA . TYR A 1 384 ? -13.981 10.593 -7.122 1.00 90.94 384 TYR A CA 1
ATOM 3065 C C . TYR A 1 384 ? -15.329 10.449 -6.397 1.00 90.94 384 TYR A C 1
ATOM 3067 O O . TYR A 1 384 ? -15.551 11.121 -5.392 1.00 90.94 384 TYR A O 1
ATOM 3075 N N . VAL A 1 385 ? -16.212 9.564 -6.868 1.00 88.44 385 VAL A N 1
ATOM 3076 C CA . VAL A 1 385 ? -17.597 9.458 -6.366 1.00 88.44 385 VAL A CA 1
ATOM 3077 C C . VAL A 1 385 ? -17.771 8.437 -5.242 1.00 88.44 385 VAL A C 1
ATOM 3079 O O . VAL A 1 385 ? -18.712 8.544 -4.463 1.00 88.44 385 VAL A O 1
ATOM 3082 N N . GLY A 1 386 ? -16.877 7.451 -5.150 1.00 90.19 386 GLY A N 1
ATOM 3083 C CA . GLY A 1 386 ? -16.908 6.396 -4.141 1.00 90.19 386 GLY A CA 1
ATOM 3084 C C . GLY A 1 386 ? -15.806 6.573 -3.108 1.00 90.19 386 GLY A C 1
ATOM 3085 O O . GLY A 1 386 ? -16.070 6.872 -1.947 1.00 90.19 386 GLY A O 1
ATOM 3086 N N . TRP A 1 387 ? -14.546 6.421 -3.513 1.00 93.06 387 TRP A N 1
ATOM 3087 C CA . TRP A 1 387 ? -13.438 6.399 -2.553 1.00 93.06 387 TRP A CA 1
ATOM 3088 C C . TRP A 1 387 ? -13.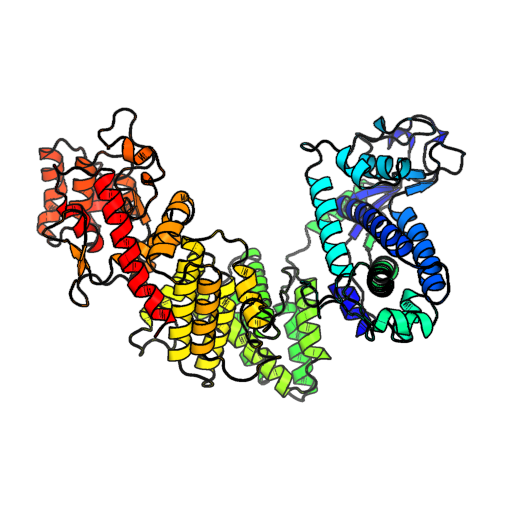308 7.734 -1.796 1.00 93.06 387 TRP A C 1
ATOM 3090 O O . TRP A 1 387 ? -13.319 7.747 -0.570 1.00 93.06 387 TRP A O 1
ATOM 3100 N N . TYR A 1 388 ? -13.291 8.874 -2.486 1.00 90.00 388 TYR A N 1
ATOM 3101 C CA . TYR A 1 388 ? -13.147 10.228 -1.929 1.00 90.00 388 TYR A CA 1
ATOM 3102 C C . TYR A 1 388 ? -14.480 10.954 -1.655 1.00 90.00 388 TYR A C 1
ATOM 3104 O O . TYR A 1 388 ? -14.501 12.175 -1.514 1.00 90.00 388 TYR A O 1
ATOM 3112 N N . MET A 1 389 ? -15.581 10.210 -1.491 1.00 84.12 389 MET A N 1
ATOM 3113 C CA . MET A 1 389 ? -16.946 10.751 -1.344 1.00 84.12 389 MET A CA 1
ATOM 3114 C C . MET A 1 389 ? -17.126 11.843 -0.266 1.00 84.12 389 MET A C 1
ATOM 3116 O O . MET A 1 389 ? -17.954 12.726 -0.423 1.00 84.12 389 MET A O 1
ATOM 3120 N N . GLU A 1 390 ? -16.353 11.825 0.825 1.00 76.75 390 GLU A N 1
ATOM 3121 C CA . GLU A 1 390 ? -16.499 12.770 1.955 1.00 76.75 390 GLU A CA 1
ATOM 3122 C C . GLU A 1 390 ? -16.162 14.222 1.617 1.00 76.75 390 GLU A C 1
ATOM 3124 O O . GLU A 1 390 ? -16.559 15.144 2.326 1.00 76.75 390 GLU A O 1
ATOM 3129 N N . GLU A 1 391 ? -15.371 14.418 0.568 1.00 74.75 391 GLU A N 1
ATOM 3130 C CA . GLU A 1 391 ? -14.968 15.744 0.119 1.00 74.75 391 GLU A CA 1
ATOM 3131 C C . GLU A 1 391 ? -16.071 16.409 -0.706 1.00 74.75 391 GLU A C 1
ATOM 3133 O O . GLU A 1 391 ? -15.949 17.563 -1.118 1.00 74.75 391 GLU A O 1
ATOM 3138 N N . ARG A 1 392 ? -17.176 15.685 -0.903 1.00 69.50 392 ARG A N 1
ATOM 3139 C CA . ARG A 1 392 ? -18.407 16.168 -1.490 1.00 69.50 392 ARG A CA 1
ATOM 3140 C C . ARG A 1 392 ? -19.469 16.316 -0.419 1.00 69.50 392 ARG A C 1
ATOM 3142 O O . ARG A 1 392 ? -19.935 15.351 0.174 1.00 69.50 392 ARG A O 1
ATOM 3149 N N . SER A 1 393 ? -19.877 17.559 -0.194 1.00 59.34 393 SER A N 1
ATOM 3150 C CA . SER A 1 393 ? -20.942 17.888 0.755 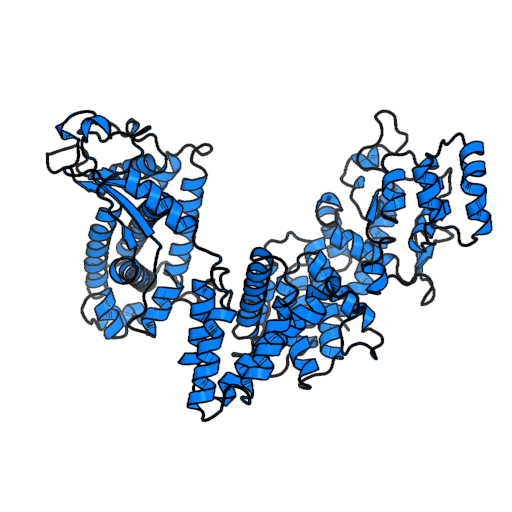1.00 59.34 393 SER A CA 1
ATOM 3151 C C . SER A 1 393 ? -22.317 17.364 0.337 1.00 59.34 393 SER A C 1
ATOM 3153 O O . SER A 1 393 ? -23.227 17.354 1.159 1.00 59.34 393 SER A O 1
ATOM 3155 N N . ASP A 1 394 ? -22.481 16.981 -0.929 1.00 64.19 394 ASP A N 1
ATOM 3156 C CA . ASP A 1 394 ? -23.760 16.655 -1.557 1.00 64.19 394 ASP A CA 1
ATOM 3157 C C . ASP A 1 394 ? -23.967 15.160 -1.851 1.00 64.19 394 ASP A C 1
ATOM 3159 O O . ASP A 1 394 ? -25.040 14.783 -2.314 1.00 64.19 394 ASP A O 1
ATOM 3163 N N . LEU A 1 395 ? -22.983 14.300 -1.563 1.00 65.06 395 LEU A N 1
ATOM 3164 C CA . LEU A 1 395 ? -23.109 12.851 -1.740 1.00 65.06 395 LEU A CA 1
ATOM 3165 C C . LEU A 1 395 ? -23.354 12.150 -0.401 1.00 65.06 395 LEU A C 1
ATOM 3167 O O . LEU A 1 395 ? -22.557 12.242 0.533 1.00 65.06 395 LEU A O 1
ATOM 3171 N N . HIS A 1 396 ? -24.462 11.414 -0.323 1.00 69.94 396 HIS A N 1
ATOM 3172 C CA . HIS A 1 396 ? -24.833 10.594 0.838 1.00 69.94 396 HIS A CA 1
ATOM 3173 C C . HIS A 1 396 ? -24.797 9.084 0.552 1.00 69.94 396 HIS A C 1
ATOM 3175 O O . HIS A 1 396 ? -25.028 8.286 1.461 1.00 69.94 396 HIS A O 1
ATOM 3181 N N . HIS A 1 397 ? -24.464 8.706 -0.684 1.00 77.81 397 HIS A N 1
ATOM 3182 C CA . HIS A 1 397 ? -24.249 7.351 -1.198 1.00 77.81 397 HIS A CA 1
ATOM 3183 C C . HIS A 1 397 ? -23.548 7.445 -2.568 1.00 77.81 397 HIS A C 1
ATOM 3185 O O . HIS A 1 397 ? -23.345 8.540 -3.096 1.00 77.81 397 HIS A O 1
ATOM 3191 N N . ILE A 1 398 ? -23.137 6.307 -3.130 1.00 84.88 398 ILE A N 1
ATOM 3192 C CA . ILE A 1 398 ? -22.498 6.234 -4.452 1.00 84.88 398 ILE A CA 1
ATOM 3193 C C . ILE A 1 398 ? -23.567 6.376 -5.544 1.00 84.88 398 ILE A C 1
ATOM 3195 O O . ILE A 1 398 ? -24.518 5.596 -5.581 1.00 84.88 398 ILE A O 1
ATOM 3199 N N . ASN A 1 399 ? -23.395 7.349 -6.444 1.00 74.00 399 ASN A N 1
ATOM 3200 C CA . ASN A 1 399 ? -24.306 7.577 -7.571 1.00 74.00 399 ASN A CA 1
ATOM 3201 C C . ASN A 1 399 ? -24.526 6.297 -8.392 1.00 74.00 399 ASN A C 1
ATOM 3203 O O . ASN A 1 399 ? -23.565 5.606 -8.731 1.00 74.00 399 ASN A O 1
ATOM 3207 N N . GLY A 1 400 ? -25.784 6.013 -8.737 1.00 77.06 400 GLY A N 1
ATOM 3208 C CA . GLY A 1 400 ? -26.179 4.781 -9.433 1.00 77.06 400 GLY A CA 1
ATOM 3209 C C . GLY A 1 400 ? -26.706 3.691 -8.497 1.00 77.06 400 GLY A C 1
ATOM 3210 O O . GLY A 1 400 ? -27.329 2.744 -8.964 1.00 77.06 400 GLY A O 1
ATOM 3211 N N . LEU A 1 401 ? -26.540 3.860 -7.179 1.00 86.00 401 LEU A N 1
ATOM 3212 C CA . LEU A 1 401 ? -27.103 2.970 -6.160 1.00 86.00 401 LEU A CA 1
ATOM 3213 C C . LEU A 1 401 ? -28.402 3.488 -5.525 1.00 86.00 401 LEU A C 1
ATOM 3215 O O . LEU A 1 401 ? -28.955 2.821 -4.655 1.00 86.00 401 LEU A O 1
ATOM 3219 N N . ASP A 1 402 ? -28.891 4.659 -5.940 1.00 82.06 402 ASP A N 1
ATOM 3220 C CA . ASP A 1 402 ? -30.038 5.364 -5.347 1.00 82.06 402 ASP A CA 1
ATOM 3221 C C . ASP A 1 402 ? -31.301 4.502 -5.210 1.00 82.06 402 ASP A C 1
ATOM 3223 O O . ASP A 1 402 ? -32.032 4.607 -4.227 1.00 82.06 402 ASP A O 1
ATOM 3227 N N . ALA A 1 403 ? -31.567 3.676 -6.222 1.00 79.88 403 ALA A N 1
ATOM 3228 C CA . ALA A 1 403 ? -32.785 2.881 -6.336 1.00 79.88 403 ALA A CA 1
ATOM 3229 C C . ALA A 1 403 ? -32.643 1.453 -5.783 1.00 79.88 403 ALA A C 1
ATOM 3231 O O . ALA A 1 403 ? -33.621 0.710 -5.800 1.00 79.88 403 ALA A O 1
ATOM 3232 N N . HIS A 1 404 ? -31.449 1.057 -5.331 1.00 89.00 404 HIS A N 1
ATOM 3233 C CA . HIS A 1 404 ? -31.187 -0.297 -4.850 1.00 89.00 404 HIS A CA 1
ATOM 3234 C C . HIS A 1 404 ? -31.295 -0.366 -3.320 1.00 89.00 404 HIS A C 1
ATOM 3236 O O . HIS A 1 404 ? -30.708 0.460 -2.618 1.00 89.00 404 HIS A O 1
ATOM 3242 N N . ASP A 1 405 ? -31.968 -1.393 -2.792 1.00 87.31 405 ASP A N 1
ATOM 3243 C CA . ASP A 1 405 ? -32.214 -1.565 -1.349 1.00 87.31 405 ASP A CA 1
ATOM 3244 C C . ASP A 1 405 ? -30.913 -1.563 -0.521 1.00 87.31 405 ASP A C 1
ATOM 3246 O O . ASP A 1 405 ? -30.798 -0.859 0.483 1.00 87.31 405 ASP A O 1
ATOM 3250 N N . ASP A 1 406 ? -29.886 -2.270 -0.998 1.00 92.00 406 ASP A N 1
ATOM 3251 C CA . ASP A 1 406 ? -28.551 -2.307 -0.378 1.00 92.00 406 ASP A CA 1
ATOM 3252 C C . ASP A 1 406 ? -27.604 -1.167 -0.803 1.00 92.00 406 ASP A C 1
ATOM 3254 O O . ASP A 1 406 ? -26.425 -1.165 -0.437 1.00 92.00 406 ASP A O 1
ATOM 3258 N N . GLY A 1 407 ? -28.076 -0.164 -1.549 1.00 91.69 407 GLY A N 1
ATOM 3259 C CA . GLY A 1 407 ? -27.221 0.912 -2.060 1.00 91.69 407 GLY A CA 1
ATOM 3260 C C . GLY A 1 407 ? -26.530 1.723 -0.955 1.00 91.69 407 GLY A C 1
ATOM 3261 O O . GLY A 1 407 ? -25.340 2.060 -1.040 1.00 91.69 407 GLY A O 1
ATOM 3262 N N . LYS A 1 408 ? -27.250 1.971 0.145 1.00 91.56 408 LYS A N 1
ATOM 3263 C CA . LYS A 1 408 ? -26.705 2.631 1.342 1.00 91.56 408 LYS A CA 1
ATOM 3264 C C . LYS A 1 408 ? -25.684 1.766 2.078 1.00 91.56 408 LYS A C 1
ATOM 3266 O O . LYS A 1 408 ? -24.683 2.301 2.561 1.00 91.56 408 LYS A O 1
ATOM 3271 N N . LEU A 1 409 ? -25.934 0.456 2.154 1.00 94.69 409 LEU A N 1
ATOM 3272 C CA . LEU A 1 409 ? -25.020 -0.508 2.762 1.00 94.69 409 LEU A CA 1
ATOM 3273 C C . LEU A 1 409 ? -23.718 -0.551 1.962 1.00 94.69 409 LEU A C 1
ATOM 3275 O O . LEU A 1 409 ? -22.661 -0.300 2.528 1.00 94.69 409 LEU A O 1
ATOM 3279 N N . ALA A 1 410 ? -23.775 -0.762 0.647 1.00 95.94 410 ALA A N 1
ATOM 3280 C CA . ALA A 1 410 ? -22.584 -0.793 -0.203 1.00 95.94 410 ALA A CA 1
ATOM 3281 C C . ALA A 1 410 ? -21.752 0.496 -0.082 1.00 95.94 410 ALA A C 1
ATOM 3283 O O . ALA A 1 410 ? -20.530 0.443 0.057 1.00 95.94 410 ALA A O 1
ATOM 3284 N N . SER A 1 411 ? -22.414 1.655 -0.024 1.00 94.75 411 SER A N 1
ATOM 3285 C CA . SER A 1 411 ? -21.747 2.944 0.195 1.00 94.75 411 SER A CA 1
ATOM 3286 C C . SER A 1 411 ? -21.040 3.021 1.558 1.00 94.75 411 SER A C 1
ATOM 3288 O O . SER A 1 411 ? -19.904 3.497 1.637 1.00 94.75 411 SER A O 1
ATOM 3290 N N . LEU A 1 412 ? -21.664 2.506 2.627 1.00 95.38 412 LEU A N 1
ATOM 3291 C CA . LEU A 1 412 ? -21.022 2.349 3.937 1.00 95.38 412 LEU A CA 1
ATOM 3292 C C . LEU A 1 412 ? -19.814 1.418 3.854 1.00 95.38 412 LEU A C 1
ATOM 3294 O O . LEU A 1 412 ? -18.779 1.738 4.430 1.00 95.38 412 LEU A O 1
ATOM 3298 N N . LEU A 1 413 ? -19.917 0.287 3.156 1.00 97.69 413 LEU A N 1
ATOM 3299 C CA . LEU A 1 413 ? -18.849 -0.711 3.082 1.00 97.69 413 LEU A CA 1
ATOM 3300 C C . LEU A 1 413 ? -17.614 -0.179 2.349 1.00 97.69 413 LEU A C 1
ATOM 3302 O O . LEU A 1 413 ? -16.498 -0.321 2.850 1.00 97.69 413 LEU A O 1
ATOM 3306 N N . VAL A 1 414 ? -17.804 0.513 1.222 1.00 96.81 414 VAL A N 1
ATOM 3307 C CA . VAL A 1 414 ? -16.715 1.211 0.514 1.00 96.81 414 VAL A CA 1
ATOM 3308 C C . VAL A 1 414 ? -16.054 2.232 1.438 1.00 96.81 414 VAL A C 1
ATOM 3310 O O . VAL A 1 414 ? -14.825 2.307 1.526 1.00 96.81 414 VAL A O 1
ATOM 3313 N N . ARG A 1 415 ? -16.863 2.985 2.190 1.00 94.56 415 ARG A N 1
ATOM 3314 C CA . ARG A 1 415 ? -16.356 3.959 3.152 1.00 94.56 415 ARG A CA 1
ATOM 3315 C C . ARG A 1 415 ? -15.572 3.306 4.294 1.00 94.56 415 ARG A C 1
ATOM 3317 O O . ARG A 1 415 ? -14.490 3.781 4.639 1.00 94.56 415 ARG A O 1
ATOM 3324 N N . TYR A 1 416 ? -16.100 2.230 4.866 1.00 97.06 416 TYR A N 1
ATOM 3325 C CA . TYR A 1 416 ? -15.459 1.448 5.917 1.00 97.06 416 TYR A CA 1
ATOM 3326 C C . TYR A 1 416 ? -14.088 0.943 5.461 1.00 97.06 416 TYR A C 1
ATOM 3328 O O . TYR A 1 416 ? -13.096 1.149 6.161 1.00 97.06 416 TYR A O 1
ATOM 3336 N N . LEU A 1 417 ? -14.011 0.347 4.270 1.00 97.56 417 LEU A N 1
ATOM 3337 C CA . LEU A 1 417 ? -12.767 -0.173 3.704 1.00 97.56 417 LEU A CA 1
ATOM 3338 C C . LEU A 1 417 ? -11.708 0.921 3.552 1.00 97.56 417 LEU A C 1
ATOM 3340 O O . LEU A 1 417 ? -10.539 0.700 3.884 1.00 97.56 417 LEU A O 1
ATOM 3344 N N . ARG A 1 418 ? -12.108 2.123 3.127 1.00 95.25 418 ARG A N 1
ATOM 3345 C CA . ARG A 1 418 ? -11.208 3.279 3.075 1.00 95.25 418 ARG A CA 1
ATOM 3346 C C . ARG A 1 418 ? -10.749 3.725 4.462 1.00 95.25 418 ARG A C 1
ATOM 3348 O O . ARG A 1 418 ? -9.547 3.882 4.669 1.00 95.25 418 ARG A O 1
ATOM 3355 N N . ASP A 1 419 ? -11.670 3.904 5.408 1.00 94.94 419 ASP A N 1
ATOM 3356 C CA . ASP A 1 419 ? -11.353 4.324 6.783 1.00 94.94 419 ASP A CA 1
ATOM 3357 C C . ASP A 1 419 ? -10.473 3.300 7.518 1.00 94.94 419 ASP A C 1
ATOM 3359 O O . ASP A 1 419 ? -9.706 3.653 8.416 1.00 94.94 419 ASP A O 1
ATOM 3363 N N . ALA A 1 420 ? -10.568 2.024 7.140 1.00 95.25 420 ALA A N 1
ATOM 3364 C CA . ALA A 1 420 ? -9.729 0.944 7.645 1.00 95.25 420 ALA A CA 1
ATOM 3365 C C . ALA A 1 420 ? -8.410 0.778 6.864 1.00 95.25 420 ALA A C 1
ATOM 3367 O O . ALA A 1 420 ? -7.643 -0.145 7.139 1.00 95.25 420 ALA A O 1
ATOM 3368 N N . ASN A 1 421 ? -8.124 1.675 5.912 1.00 93.19 421 ASN A N 1
ATOM 3369 C CA . ASN A 1 421 ? -6.922 1.682 5.078 1.00 93.19 421 ASN A CA 1
ATOM 3370 C C . ASN A 1 421 ? -6.741 0.394 4.240 1.00 93.19 421 ASN A C 1
ATOM 3372 O O . ASN A 1 421 ? -5.616 -0.031 3.967 1.00 93.19 421 ASN A O 1
ATOM 3376 N N . SER A 1 422 ? -7.844 -0.219 3.794 1.00 94.00 422 SER A N 1
ATOM 3377 C CA . SER A 1 422 ? -7.863 -1.382 2.895 1.00 94.00 422 SER A CA 1
ATOM 3378 C C . SER A 1 422 ? -7.586 -0.970 1.444 1.00 94.00 422 SER A C 1
ATOM 3380 O O . SER A 1 422 ? -8.439 -1.068 0.561 1.00 94.00 422 SER A O 1
ATOM 3382 N N . LYS A 1 423 ? -6.381 -0.460 1.170 1.00 91.81 423 LYS A N 1
ATOM 3383 C CA . LYS A 1 423 ? -6.049 0.156 -0.129 1.00 91.81 423 LYS A CA 1
ATOM 3384 C C . LYS A 1 423 ? -6.244 -0.776 -1.327 1.00 91.81 423 LYS A C 1
ATOM 3386 O O . LYS A 1 423 ? -6.608 -0.302 -2.394 1.00 91.81 423 LYS A O 1
ATOM 3391 N N . LEU A 1 424 ? -6.013 -2.080 -1.161 1.00 93.81 424 LEU A N 1
ATOM 3392 C CA . LEU A 1 424 ? -6.130 -3.058 -2.248 1.00 93.81 424 LEU A CA 1
ATOM 3393 C C . LEU A 1 424 ? -7.534 -3.646 -2.438 1.00 93.81 424 LEU A C 1
ATOM 3395 O O . LEU A 1 424 ? -7.737 -4.389 -3.394 1.00 93.81 424 LEU A O 1
ATOM 3399 N N . SER A 1 425 ? -8.514 -3.233 -1.630 1.00 96.19 425 SER A N 1
ATOM 3400 C CA . SER A 1 425 ? -9.925 -3.410 -1.996 1.00 96.19 425 SER A CA 1
ATOM 3401 C C . SER A 1 425 ? -10.363 -2.426 -3.091 1.00 96.19 425 SER A C 1
ATOM 3403 O O . SER A 1 425 ? -11.190 -2.778 -3.927 1.00 96.19 425 SER A O 1
ATOM 3405 N N . ALA A 1 426 ? -9.760 -1.228 -3.157 1.00 96.25 426 ALA A N 1
ATOM 3406 C CA . ALA A 1 426 ? -10.118 -0.203 -4.141 1.00 96.25 426 ALA A CA 1
ATOM 3407 C C . ALA A 1 426 ? -9.989 -0.668 -5.605 1.00 96.25 426 ALA A C 1
ATOM 3409 O O . ALA A 1 426 ? -10.906 -0.391 -6.369 1.00 96.25 426 ALA A O 1
ATOM 3410 N N . PRO A 1 427 ? -8.937 -1.401 -6.024 1.00 96.62 427 PRO A N 1
ATOM 3411 C CA . PRO A 1 427 ? -8.864 -1.962 -7.371 1.00 96.62 427 PRO A CA 1
ATOM 3412 C C . PRO A 1 427 ? -9.998 -2.921 -7.720 1.00 96.62 427 PRO A C 1
ATOM 3414 O O . PRO A 1 427 ? -10.537 -2.847 -8.820 1.00 96.62 427 PRO A O 1
ATOM 3417 N N . ILE A 1 428 ? -10.390 -3.800 -6.795 1.00 97.06 428 ILE A N 1
ATOM 3418 C CA . ILE A 1 428 ? -11.498 -4.725 -7.050 1.00 97.06 428 ILE A CA 1
ATOM 3419 C C . ILE A 1 428 ? -12.791 -3.921 -7.211 1.00 97.06 428 ILE A C 1
ATOM 3421 O O . ILE A 1 428 ? -13.459 -4.028 -8.236 1.00 97.06 428 ILE A O 1
ATOM 3425 N N . LEU A 1 429 ? -13.079 -3.031 -6.260 1.00 97.31 429 LEU A N 1
ATOM 3426 C CA . LEU A 1 429 ? -14.257 -2.166 -6.299 1.00 97.31 429 LEU A CA 1
ATOM 3427 C C . LEU A 1 429 ? -14.304 -1.298 -7.564 1.00 97.31 429 LEU A C 1
ATOM 3429 O O . LEU A 1 429 ? -15.353 -1.192 -8.189 1.00 97.31 429 LEU A O 1
ATOM 3433 N N . ALA A 1 430 ? -13.174 -0.718 -7.978 1.00 96.06 430 ALA A N 1
ATOM 3434 C CA . ALA A 1 430 ? -13.077 0.102 -9.182 1.00 96.06 430 ALA A CA 1
ATOM 3435 C C . ALA A 1 430 ? -13.395 -0.696 -10.453 1.00 96.06 430 ALA A C 1
ATOM 3437 O O . ALA A 1 430 ? -14.069 -0.177 -11.342 1.00 96.06 430 ALA A O 1
ATOM 3438 N N . ARG A 1 431 ? -12.944 -1.956 -10.536 1.00 94.88 431 ARG A N 1
ATOM 3439 C CA . ARG A 1 431 ? -13.233 -2.843 -11.672 1.00 94.88 431 ARG A CA 1
ATOM 3440 C C . ARG A 1 431 ? -14.729 -3.140 -11.777 1.00 94.88 431 ARG A C 1
ATOM 3442 O O . ARG A 1 431 ? -15.299 -2.933 -12.844 1.00 94.88 431 ARG A O 1
ATOM 3449 N N . PHE A 1 432 ? -15.358 -3.567 -10.682 1.00 95.69 432 PHE A N 1
ATOM 3450 C CA . PHE A 1 432 ? -16.794 -3.874 -10.656 1.00 95.69 432 PHE A CA 1
ATOM 3451 C C . PHE A 1 432 ? -17.657 -2.624 -10.876 1.00 95.69 432 PHE A C 1
ATOM 3453 O O . PHE A 1 432 ? -18.620 -2.662 -11.636 1.00 95.69 432 PHE A O 1
ATOM 3460 N N . TYR A 1 433 ? -17.275 -1.489 -10.284 1.00 95.25 433 TYR A N 1
ATOM 3461 C CA . TYR A 1 433 ? -17.949 -0.212 -10.518 1.00 95.25 433 TYR A CA 1
ATOM 3462 C C . TYR A 1 433 ? -17.865 0.218 -11.989 1.00 95.25 433 TYR A C 1
ATOM 3464 O O . TYR A 1 433 ? -18.866 0.646 -12.557 1.00 95.25 433 TYR A O 1
ATOM 3472 N N . SER A 1 434 ? -16.693 0.082 -12.624 1.00 93.94 434 SER A N 1
ATOM 3473 C CA . SER A 1 434 ? -16.527 0.390 -14.051 1.00 93.94 434 SER A CA 1
ATOM 3474 C C . SER A 1 434 ? -17.486 -0.430 -14.911 1.00 93.94 434 SER A C 1
ATOM 3476 O O . SER A 1 434 ? -18.147 0.138 -15.772 1.00 93.94 434 SER A O 1
ATOM 3478 N N . GLN A 1 435 ? -17.593 -1.735 -14.648 1.00 94.00 435 GLN A N 1
ATOM 3479 C CA . GLN A 1 435 ? -18.469 -2.637 -15.402 1.00 94.00 435 GLN A CA 1
ATOM 3480 C C . GLN A 1 435 ? -19.945 -2.248 -15.256 1.00 94.00 435 GLN A C 1
ATOM 3482 O O . GLN A 1 435 ? -20.655 -2.175 -16.258 1.00 94.00 435 GLN A O 1
ATOM 3487 N N . ALA A 1 436 ? -20.380 -1.908 -14.040 1.00 93.56 436 ALA A N 1
ATOM 3488 C CA . ALA A 1 436 ? -21.751 -1.473 -13.786 1.00 93.56 436 ALA A CA 1
ATOM 3489 C C . ALA A 1 436 ? -22.081 -0.144 -14.492 1.00 93.56 436 ALA A C 1
ATOM 3491 O O . ALA A 1 436 ? -23.114 -0.018 -15.147 1.00 93.56 436 ALA A O 1
ATOM 3492 N N . VAL A 1 437 ? -21.185 0.847 -14.411 1.00 92.25 437 VAL A N 1
ATOM 3493 C CA . VAL A 1 437 ? -21.379 2.164 -15.048 1.00 92.25 437 VAL A CA 1
ATOM 3494 C C . VAL A 1 437 ? -21.382 2.076 -16.571 1.00 92.25 437 VAL A C 1
ATOM 3496 O O . VAL A 1 437 ? -22.104 2.823 -17.231 1.00 92.25 437 VAL A O 1
ATOM 3499 N N . ASP A 1 438 ? -20.579 1.180 -17.134 1.00 91.69 438 ASP A N 1
ATOM 3500 C CA . ASP A 1 438 ? -20.506 0.975 -18.578 1.00 91.69 438 ASP A CA 1
ATOM 3501 C C . ASP A 1 438 ? -21.622 0.066 -19.120 1.00 91.69 438 ASP A C 1
ATOM 3503 O O . ASP A 1 438 ? -21.737 -0.101 -20.334 1.00 91.69 438 ASP A O 1
ATOM 3507 N N . GLY A 1 439 ? -22.474 -0.482 -18.245 1.00 91.81 439 GLY A N 1
ATOM 3508 C CA . GLY A 1 439 ? -23.552 -1.401 -18.614 1.00 91.81 439 GLY A CA 1
ATOM 3509 C C . GLY A 1 439 ? -23.062 -2.793 -19.024 1.00 91.81 439 GLY A C 1
ATOM 3510 O O . GLY A 1 439 ? -23.811 -3.548 -19.639 1.00 91.81 439 GLY A O 1
ATOM 3511 N N . GLU A 1 440 ? -21.810 -3.129 -18.703 1.00 91.12 440 GLU A N 1
ATOM 3512 C CA . GLU A 1 440 ? -21.212 -4.454 -18.902 1.00 91.12 440 GLU A CA 1
ATOM 3513 C C . GLU A 1 440 ? -21.675 -5.450 -17.818 1.00 91.12 440 GLU A C 1
ATOM 3515 O O . GLU A 1 440 ? -21.652 -6.660 -18.040 1.00 91.12 440 GLU A O 1
ATOM 3520 N N . SER A 1 441 ? -22.115 -4.946 -16.659 1.00 92.00 441 SER A N 1
ATOM 3521 C CA . SER A 1 441 ? -22.732 -5.704 -15.562 1.00 92.00 441 SER A CA 1
ATOM 3522 C C . SER A 1 441 ? -23.811 -4.875 -14.845 1.00 92.00 441 SER A C 1
ATOM 3524 O O . SER A 1 441 ? -24.071 -3.725 -15.207 1.00 92.00 441 SER A O 1
ATOM 3526 N N . THR A 1 442 ? -24.473 -5.454 -13.838 1.00 91.88 442 THR A N 1
ATOM 3527 C CA . THR A 1 442 ? -25.433 -4.730 -12.988 1.00 91.88 442 THR A CA 1
ATOM 3528 C C . THR A 1 442 ? -24.746 -4.118 -11.768 1.00 91.88 442 THR A C 1
ATOM 3530 O O . THR A 1 442 ? -23.651 -4.519 -11.367 1.00 91.88 442 THR A O 1
ATOM 3533 N N . PHE A 1 443 ? -25.408 -3.152 -11.126 1.00 93.31 443 PHE A N 1
ATOM 3534 C CA . PHE A 1 443 ? -24.947 -2.639 -9.835 1.00 93.31 443 PHE A CA 1
ATOM 3535 C C . PHE A 1 443 ? -25.023 -3.687 -8.712 1.00 93.31 443 PHE A C 1
ATOM 3537 O O . PHE A 1 443 ? -24.304 -3.533 -7.726 1.00 93.31 443 PHE A O 1
ATOM 3544 N N . ASP A 1 444 ? -25.797 -4.764 -8.874 1.00 94.38 444 ASP A N 1
ATOM 3545 C CA . ASP A 1 444 ? -25.855 -5.874 -7.913 1.00 94.38 444 ASP A CA 1
ATOM 3546 C C . ASP A 1 444 ? -24.478 -6.535 -7.767 1.00 94.38 444 ASP A C 1
ATOM 3548 O O . ASP A 1 444 ? -24.008 -6.745 -6.653 1.00 94.38 444 ASP A O 1
ATOM 3552 N N . GLU A 1 445 ? -23.762 -6.740 -8.881 1.00 95.38 445 GLU A N 1
ATOM 3553 C CA . GLU A 1 445 ? -22.391 -7.271 -8.878 1.00 95.38 445 GLU A CA 1
ATOM 3554 C C . GLU A 1 445 ? -21.423 -6.357 -8.111 1.00 95.38 445 GLU A C 1
ATOM 3556 O O . GLU A 1 445 ? -20.550 -6.823 -7.376 1.00 95.38 445 GLU A O 1
ATOM 3561 N N . PHE A 1 446 ? -21.581 -5.035 -8.236 1.00 96.00 446 PHE A N 1
ATOM 3562 C CA . PHE A 1 446 ? -20.779 -4.077 -7.472 1.00 96.00 446 PHE A CA 1
ATOM 3563 C C . PHE A 1 446 ? -21.120 -4.095 -5.976 1.00 96.00 446 PHE A C 1
ATOM 3565 O O . PHE A 1 446 ? -20.217 -4.042 -5.137 1.00 96.00 446 PHE A O 1
ATOM 3572 N N . ILE A 1 447 ? -22.404 -4.189 -5.629 1.00 96.44 447 ILE A N 1
ATOM 3573 C CA . ILE A 1 447 ? -22.869 -4.280 -4.240 1.00 96.44 447 ILE A CA 1
ATOM 3574 C C . ILE A 1 447 ? -22.332 -5.551 -3.584 1.00 96.44 447 ILE A C 1
ATOM 3576 O O . ILE A 1 447 ? -21.777 -5.492 -2.484 1.00 96.44 447 ILE A O 1
ATOM 3580 N N . ASP A 1 448 ? -22.434 -6.681 -4.271 1.00 97.38 448 ASP A N 1
ATOM 3581 C CA . ASP A 1 448 ? -21.947 -7.964 -3.784 1.00 97.38 448 ASP A CA 1
ATOM 3582 C C . ASP A 1 448 ? -20.425 -8.002 -3.693 1.00 97.38 448 ASP A C 1
ATOM 3584 O O . ASP A 1 448 ? -19.873 -8.524 -2.724 1.00 97.38 448 ASP A O 1
ATOM 3588 N N . CYS A 1 449 ? -19.725 -7.346 -4.618 1.00 96.94 449 CYS A N 1
ATOM 3589 C CA . CYS A 1 449 ? -18.292 -7.111 -4.502 1.00 96.94 449 CYS A CA 1
ATOM 3590 C C . CYS A 1 449 ? -17.937 -6.278 -3.255 1.00 96.94 449 CYS A C 1
ATOM 3592 O O . CYS A 1 449 ? -16.987 -6.612 -2.540 1.00 96.94 449 CYS A O 1
ATOM 3594 N N . ALA A 1 450 ? -18.698 -5.221 -2.946 1.00 97.75 450 ALA A N 1
ATOM 3595 C CA . ALA A 1 450 ? -18.478 -4.398 -1.755 1.00 97.75 450 ALA A CA 1
ATOM 3596 C C . ALA A 1 450 ? -18.700 -5.187 -0.458 1.00 97.75 450 ALA A C 1
ATOM 3598 O O . ALA A 1 450 ? -17.877 -5.104 0.461 1.00 97.75 450 ALA A O 1
ATOM 3599 N N . LYS A 1 451 ? -19.761 -6.000 -0.413 1.00 98.50 451 LYS A N 1
ATOM 3600 C CA . LYS A 1 451 ? -20.044 -6.961 0.662 1.00 98.50 451 LYS A CA 1
ATOM 3601 C C . LYS A 1 451 ? -18.914 -7.974 0.827 1.00 98.50 451 LYS A C 1
ATOM 3603 O O . LYS A 1 451 ? -18.388 -8.109 1.931 1.00 98.50 451 LYS A O 1
ATOM 3608 N N . ALA A 1 452 ? -18.470 -8.602 -0.260 1.00 98.44 452 ALA A N 1
ATOM 3609 C CA . ALA A 1 452 ? -17.392 -9.586 -0.244 1.00 98.44 452 ALA A CA 1
ATOM 3610 C C . ALA A 1 452 ? -16.059 -8.982 0.228 1.00 98.44 452 ALA A C 1
ATOM 3612 O O . ALA A 1 452 ? -15.402 -9.539 1.108 1.00 98.44 452 ALA A O 1
ATOM 3613 N N . CYS A 1 453 ? -15.679 -7.806 -0.286 1.00 98.38 453 CYS A N 1
ATOM 3614 C CA . CYS A 1 453 ? -14.466 -7.101 0.136 1.00 98.38 453 CYS A CA 1
ATOM 3615 C C . CYS A 1 453 ? -14.501 -6.742 1.626 1.00 98.38 453 CYS A C 1
ATOM 3617 O O . CYS A 1 453 ? -13.505 -6.932 2.327 1.00 98.38 453 CYS A O 1
ATOM 3619 N N . ALA A 1 454 ? -15.631 -6.224 2.120 1.00 98.50 454 ALA A N 1
ATOM 3620 C CA . ALA A 1 454 ? -15.786 -5.883 3.528 1.00 98.50 454 ALA A CA 1
ATOM 3621 C C . ALA A 1 454 ? -15.747 -7.127 4.419 1.00 98.50 454 ALA A C 1
ATOM 3623 O O . ALA A 1 454 ? -14.988 -7.142 5.386 1.00 98.50 454 ALA A O 1
ATOM 3624 N N . ALA A 1 455 ? -16.484 -8.181 4.058 1.00 98.38 455 ALA A N 1
ATOM 3625 C CA . ALA A 1 455 ? -16.486 -9.449 4.778 1.00 98.38 455 ALA A CA 1
ATOM 3626 C C . ALA A 1 455 ? -15.080 -10.043 4.874 1.00 98.38 455 ALA A C 1
ATOM 3628 O O . ALA A 1 455 ? -14.575 -10.252 5.977 1.00 98.38 455 ALA A O 1
ATOM 3629 N N . PHE A 1 456 ? -14.413 -10.243 3.736 1.00 98.06 456 PHE A N 1
ATOM 3630 C CA . PHE A 1 456 ? -13.072 -10.816 3.690 1.00 98.06 456 PHE A CA 1
ATOM 3631 C C . PHE A 1 456 ? -12.065 -9.978 4.485 1.00 98.06 456 PHE A C 1
ATOM 3633 O O . PHE A 1 456 ? -11.321 -10.512 5.309 1.00 98.06 456 PHE A O 1
ATOM 3640 N N . PHE A 1 457 ? -12.062 -8.655 4.295 1.00 97.88 457 PHE A N 1
ATOM 3641 C CA . PHE A 1 457 ? -11.153 -7.765 5.013 1.00 97.88 457 PHE A CA 1
ATOM 3642 C C . PHE A 1 457 ? -11.383 -7.803 6.527 1.00 97.88 457 PHE A C 1
ATOM 3644 O O . PHE A 1 457 ? -10.414 -7.896 7.289 1.00 97.88 457 PHE A O 1
ATOM 3651 N N . THR A 1 458 ? -12.641 -7.739 6.977 1.00 97.69 458 THR A N 1
ATOM 3652 C CA . THR A 1 458 ? -12.978 -7.811 8.400 1.00 97.69 458 THR A CA 1
ATOM 3653 C C . THR A 1 458 ? -12.581 -9.168 8.970 1.00 97.69 458 THR A C 1
ATOM 3655 O O . THR A 1 458 ? -11.872 -9.193 9.976 1.00 97.69 458 THR A O 1
ATOM 3658 N N . LEU A 1 459 ? -12.953 -10.276 8.323 1.00 97.31 459 LEU A N 1
ATOM 3659 C CA . LEU A 1 459 ? -12.618 -11.632 8.763 1.00 97.31 459 LEU A CA 1
ATOM 3660 C C . LEU A 1 459 ? -11.105 -11.830 8.882 1.00 97.31 459 LEU A C 1
ATOM 3662 O O . LEU A 1 459 ? -10.618 -12.199 9.952 1.00 97.31 459 LEU A O 1
ATOM 3666 N N . TRP A 1 460 ? -10.355 -11.480 7.834 1.00 96.50 460 TRP A N 1
ATOM 3667 C CA . TRP A 1 460 ? -8.901 -11.595 7.810 1.00 96.50 460 TRP A CA 1
ATOM 3668 C C . TRP A 1 460 ? -8.242 -10.754 8.897 1.00 96.50 460 TRP A C 1
ATOM 3670 O O . TRP A 1 460 ? -7.498 -11.279 9.722 1.00 96.50 460 TRP A O 1
ATOM 3680 N N . ARG A 1 461 ? -8.488 -9.437 8.914 1.00 95.81 461 ARG A N 1
ATOM 3681 C CA . ARG A 1 461 ? -7.791 -8.523 9.833 1.00 95.81 461 ARG A CA 1
ATOM 3682 C C . ARG A 1 461 ? -8.141 -8.793 11.281 1.00 95.81 461 ARG A C 1
ATOM 3684 O O . ARG A 1 461 ? -7.290 -8.585 12.134 1.00 95.81 461 ARG A O 1
ATOM 3691 N N . SER A 1 462 ? -9.350 -9.276 11.542 1.00 95.44 462 SER A N 1
ATOM 3692 C CA . SER A 1 462 ? -9.776 -9.618 12.894 1.00 95.44 462 SER A CA 1
ATOM 3693 C C . SER A 1 462 ? -9.175 -10.925 13.383 1.00 95.44 462 SER A C 1
ATOM 3695 O O . SER A 1 462 ? -9.315 -11.179 14.559 1.00 95.44 462 SER A O 1
ATOM 3697 N N . ALA A 1 463 ? -8.513 -11.725 12.544 1.00 95.06 463 ALA A N 1
ATOM 3698 C CA . ALA A 1 463 ? -7.895 -12.998 12.929 1.00 95.06 463 ALA A CA 1
ATOM 3699 C C . ALA A 1 463 ? -6.393 -13.082 12.591 1.00 95.06 463 ALA A C 1
ATOM 3701 O O . ALA A 1 463 ? -5.724 -14.031 12.989 1.00 95.06 463 ALA A O 1
ATOM 3702 N N . ASN A 1 464 ? -5.853 -12.101 11.861 1.00 90.62 464 ASN A N 1
ATOM 3703 C CA . ASN A 1 464 ? -4.479 -12.087 11.369 1.00 90.62 464 ASN A CA 1
ATOM 3704 C C . ASN A 1 464 ? -3.882 -10.675 11.347 1.00 90.62 464 ASN A C 1
ATOM 3706 O O . ASN A 1 464 ? -4.576 -9.653 11.301 1.00 90.62 464 ASN A O 1
ATOM 3710 N N . SER A 1 465 ? -2.551 -10.614 11.280 1.00 86.31 465 SER A N 1
ATOM 3711 C CA . SER A 1 465 ? -1.834 -9.369 11.001 1.00 86.31 465 SER A CA 1
ATOM 3712 C C . SER A 1 465 ? -2.094 -8.862 9.570 1.00 86.31 465 SER A C 1
ATOM 3714 O O . SER A 1 465 ? -2.724 -9.519 8.738 1.00 86.31 465 SER A O 1
ATOM 3716 N N . THR A 1 466 ? -1.613 -7.656 9.266 1.00 81.75 466 THR A N 1
ATOM 3717 C CA . THR A 1 466 ? -1.657 -7.091 7.906 1.00 81.75 466 THR A CA 1
ATOM 3718 C C . THR A 1 466 ? -0.739 -7.826 6.926 1.00 81.75 466 THR A C 1
ATOM 3720 O O . THR A 1 466 ? -0.874 -7.652 5.715 1.00 81.75 466 THR A O 1
ATOM 3723 N N . SER A 1 467 ? 0.200 -8.635 7.425 1.00 78.06 467 SER A N 1
ATOM 3724 C CA . SER A 1 467 ? 1.183 -9.336 6.605 1.00 78.06 467 SER A CA 1
ATOM 3725 C C . SER A 1 467 ? 0.510 -10.315 5.646 1.00 78.06 467 SER A C 1
ATOM 3727 O O . SER A 1 467 ? -0.297 -11.147 6.048 1.00 78.06 467 SER A O 1
ATOM 3729 N N . GLY A 1 468 ? 0.862 -10.223 4.363 1.00 83.31 468 GLY A N 1
ATOM 3730 C CA . GLY A 1 468 ? 0.348 -11.110 3.316 1.00 83.31 468 GLY A CA 1
ATOM 3731 C C . GLY A 1 468 ? -1.052 -10.769 2.797 1.00 83.31 468 GLY A C 1
ATOM 3732 O O . GLY A 1 468 ? -1.421 -11.283 1.747 1.00 83.31 468 GLY A O 1
ATOM 3733 N N . LEU A 1 469 ? -1.801 -9.865 3.445 1.00 90.81 469 LEU A N 1
ATOM 3734 C CA . LEU A 1 469 ? -3.124 -9.450 2.963 1.00 90.81 469 LEU A CA 1
ATOM 3735 C C . LEU A 1 469 ? -3.035 -8.834 1.563 1.00 90.81 469 LEU A C 1
ATOM 3737 O O . LEU A 1 469 ? -3.778 -9.206 0.660 1.00 90.81 469 LEU A O 1
ATOM 3741 N N . ASP A 1 470 ? -2.070 -7.937 1.367 1.00 90.44 470 ASP A N 1
ATOM 3742 C CA . ASP A 1 470 ? -1.873 -7.261 0.088 1.00 90.44 470 ASP A CA 1
ATOM 3743 C C . ASP A 1 470 ? -1.541 -8.220 -1.062 1.00 90.44 470 ASP A C 1
ATOM 3745 O O . ASP A 1 470 ? -1.877 -7.960 -2.217 1.00 90.44 470 ASP A O 1
ATOM 3749 N N . ASP A 1 471 ? -0.847 -9.310 -0.750 1.00 89.94 471 ASP A N 1
ATOM 3750 C CA . ASP A 1 471 ? -0.435 -10.312 -1.727 1.00 89.94 471 ASP A CA 1
ATOM 3751 C C . ASP A 1 471 ? -1.637 -11.101 -2.264 1.00 89.94 471 ASP A C 1
ATOM 3753 O O . ASP A 1 471 ? -1.712 -11.369 -3.459 1.00 89.94 471 ASP A O 1
ATOM 3757 N N . ILE A 1 472 ? -2.639 -11.366 -1.420 1.00 93.50 472 ILE A N 1
ATOM 3758 C CA . ILE A 1 472 ? -3.875 -12.069 -1.805 1.00 93.50 472 ILE A CA 1
ATOM 3759 C C . ILE A 1 472 ? -4.631 -11.294 -2.883 1.00 93.50 472 ILE A C 1
ATOM 3761 O O . ILE A 1 472 ? -5.006 -11.863 -3.906 1.00 93.50 472 ILE A O 1
ATOM 3765 N N . TYR A 1 473 ? -4.807 -9.984 -2.701 1.00 94.31 473 TYR A N 1
ATOM 3766 C CA . TYR A 1 473 ? -5.445 -9.145 -3.717 1.00 94.31 473 TYR A CA 1
ATOM 3767 C C . TYR A 1 473 ? -4.641 -9.132 -5.022 1.00 94.31 473 TYR A C 1
ATOM 3769 O O . TYR A 1 473 ? -5.207 -9.182 -6.108 1.00 94.31 473 TYR A O 1
ATOM 3777 N N . ARG A 1 474 ? -3.305 -9.084 -4.948 1.00 92.88 474 ARG A N 1
ATOM 3778 C CA . ARG A 1 474 ? -2.450 -9.066 -6.148 1.00 92.88 474 ARG A CA 1
ATOM 3779 C C . ARG A 1 474 ? -2.499 -10.384 -6.911 1.00 92.88 474 ARG A C 1
ATOM 3781 O O . ARG A 1 474 ? -2.544 -10.351 -8.138 1.00 92.88 474 ARG A O 1
ATOM 3788 N N . LYS A 1 475 ? -2.505 -11.512 -6.203 1.00 91.94 475 LYS A N 1
ATOM 3789 C CA . LYS A 1 475 ? -2.621 -12.852 -6.789 1.00 91.94 475 LYS A CA 1
ATOM 3790 C C . LYS A 1 475 ? -3.959 -13.063 -7.486 1.00 91.94 475 LYS A C 1
ATOM 3792 O O . LYS A 1 475 ? -3.949 -13.615 -8.578 1.00 91.94 475 LYS A O 1
ATOM 3797 N N . TYR A 1 476 ? -5.049 -12.517 -6.944 1.00 93.12 476 TYR A N 1
ATOM 3798 C CA . TYR A 1 476 ? -6.356 -12.493 -7.611 1.00 93.12 476 TYR A CA 1
ATOM 3799 C C . TYR A 1 476 ? -6.295 -11.800 -8.982 1.00 93.12 476 TYR A C 1
ATOM 3801 O O . TYR A 1 476 ? -6.722 -12.348 -9.993 1.00 93.12 476 TYR A O 1
ATOM 3809 N N . PHE A 1 477 ? -5.684 -10.612 -9.061 1.00 92.88 477 PHE A N 1
ATOM 3810 C CA . PHE A 1 477 ? -5.534 -9.922 -10.348 1.00 92.88 477 PHE A CA 1
ATOM 3811 C C . PHE A 1 477 ? -4.594 -10.647 -11.316 1.00 92.88 477 PHE A C 1
ATOM 3813 O O . PHE A 1 477 ? -4.789 -10.560 -12.528 1.00 92.88 477 PHE A O 1
ATOM 3820 N N . LYS A 1 478 ? -3.560 -11.323 -10.807 1.00 90.19 478 LYS A N 1
ATOM 3821 C CA . LYS A 1 478 ? -2.573 -12.036 -11.628 1.00 90.19 478 LYS A CA 1
ATOM 3822 C C . LYS A 1 478 ? -3.012 -13.436 -12.058 1.00 90.19 478 LYS A C 1
ATOM 3824 O O . LYS A 1 478 ? -2.454 -13.929 -13.030 1.00 90.19 478 LYS A O 1
ATOM 3829 N N . GLY A 1 479 ? -3.958 -14.060 -11.359 1.00 88.50 479 GLY A N 1
ATOM 3830 C CA . GLY A 1 479 ? -4.310 -15.464 -11.583 1.00 88.50 479 GLY A CA 1
ATOM 3831 C C . GLY A 1 479 ? -3.184 -16.409 -11.170 1.00 88.50 479 GLY A C 1
ATOM 3832 O O . GLY A 1 479 ? -2.851 -17.344 -11.886 1.00 88.50 479 GLY A O 1
ATOM 3833 N N . SER A 1 480 ? -2.484 -16.082 -10.080 1.00 86.06 480 SER A N 1
ATOM 3834 C CA . SER A 1 480 ? -1.227 -16.745 -9.706 1.00 86.06 480 SER A CA 1
ATOM 3835 C C . SER A 1 480 ? -1.200 -17.160 -8.235 1.00 86.06 480 SER A C 1
ATOM 3837 O O . SER A 1 480 ? -0.155 -17.083 -7.580 1.00 86.06 480 SER A O 1
ATOM 3839 N N . ASP A 1 481 ? -2.356 -17.511 -7.670 1.00 84.81 481 ASP A N 1
ATOM 3840 C CA . ASP A 1 481 ? -2.404 -18.033 -6.311 1.00 84.81 481 ASP A CA 1
ATOM 3841 C C . ASP A 1 481 ? -2.154 -19.544 -6.298 1.00 84.81 481 ASP A C 1
ATOM 3843 O O . ASP A 1 481 ? -2.996 -20.329 -6.701 1.00 84.81 481 ASP A O 1
ATOM 3847 N N . ALA A 1 482 ? -0.995 -19.977 -5.804 1.00 80.31 482 ALA A N 1
ATOM 3848 C CA . ALA A 1 482 ? -0.699 -21.406 -5.688 1.00 80.31 482 ALA A CA 1
ATOM 3849 C C . ALA A 1 482 ? -1.585 -22.132 -4.653 1.00 80.31 482 ALA A C 1
ATOM 3851 O O . ALA A 1 482 ? -1.628 -23.360 -4.646 1.00 80.31 482 ALA A O 1
ATOM 3852 N N . ARG A 1 483 ? -2.266 -21.392 -3.763 1.00 80.06 483 ARG A N 1
ATOM 3853 C CA . ARG A 1 483 ? -3.150 -21.961 -2.729 1.00 80.06 483 ARG A CA 1
ATOM 3854 C C . ARG A 1 483 ? -4.515 -22.354 -3.281 1.00 80.06 483 ARG A C 1
ATOM 3856 O O . ARG A 1 483 ? -5.137 -23.273 -2.763 1.00 80.06 483 ARG A O 1
ATOM 3863 N N . VAL A 1 484 ? -4.986 -21.632 -4.296 1.00 81.81 484 VAL A N 1
ATOM 3864 C CA . VAL A 1 484 ? -6.347 -21.735 -4.830 1.00 81.81 484 VAL A CA 1
ATOM 3865 C C . VAL A 1 484 ? -6.282 -21.532 -6.335 1.00 81.81 484 VAL A C 1
ATOM 3867 O O . VAL A 1 484 ? -5.731 -20.534 -6.788 1.00 81.81 484 VAL A O 1
ATOM 3870 N N . ALA A 1 485 ? -6.866 -22.442 -7.114 1.00 79.38 485 ALA A N 1
ATOM 3871 C CA . ALA A 1 485 ? -6.970 -22.250 -8.557 1.00 79.38 485 ALA A CA 1
ATOM 3872 C C . ALA A 1 485 ? -7.766 -20.967 -8.853 1.00 79.38 485 ALA A C 1
ATOM 3874 O O . ALA A 1 485 ? -8.940 -20.872 -8.501 1.00 79.38 485 ALA A O 1
ATOM 3875 N N . VAL A 1 486 ? -7.115 -19.975 -9.462 1.00 83.06 486 VAL A N 1
ATOM 3876 C CA . VAL A 1 486 ? -7.709 -18.668 -9.756 1.00 83.06 486 VAL A CA 1
ATOM 3877 C C . VAL A 1 486 ? -7.192 -18.153 -11.092 1.00 83.06 486 VAL A C 1
ATOM 3879 O O . VAL A 1 486 ? -5.984 -18.136 -11.332 1.00 83.06 486 VAL A O 1
ATOM 3882 N N . ASP A 1 487 ? -8.110 -17.723 -11.951 1.00 85.69 487 ASP A N 1
ATOM 3883 C CA . ASP A 1 487 ? -7.778 -17.092 -13.223 1.00 85.69 487 ASP A CA 1
ATOM 3884 C C . ASP A 1 487 ? -7.383 -15.621 -13.029 1.00 85.69 487 ASP A C 1
ATOM 3886 O O . ASP A 1 487 ? -7.580 -15.005 -11.981 1.00 85.69 487 ASP A O 1
ATOM 3890 N N . ALA A 1 488 ? -6.766 -15.025 -14.046 1.00 87.62 488 ALA A N 1
ATOM 3891 C CA . ALA A 1 488 ? -6.266 -13.661 -13.946 1.00 87.62 488 ALA A CA 1
ATOM 3892 C C . ALA A 1 488 ? -7.391 -12.624 -14.071 1.00 87.62 488 ALA A C 1
ATOM 3894 O O . ALA A 1 488 ? -7.827 -12.324 -15.172 1.00 87.62 488 ALA A O 1
ATOM 3895 N N . HIS A 1 489 ? -7.806 -11.967 -12.986 1.00 89.62 489 HIS A N 1
ATOM 3896 C CA . HIS A 1 489 ? -8.902 -10.982 -13.023 1.00 89.62 489 HIS A CA 1
ATOM 3897 C C . HIS A 1 489 ? -8.468 -9.545 -13.394 1.00 89.62 489 HIS A C 1
ATOM 3899 O O . HIS A 1 489 ? -8.894 -8.566 -12.776 1.00 89.62 489 HIS A O 1
ATOM 3905 N N . ASN A 1 490 ? -7.626 -9.389 -14.422 1.00 92.44 490 ASN A N 1
ATOM 3906 C CA . ASN A 1 490 ? -7.189 -8.093 -14.969 1.00 92.44 490 ASN A CA 1
ATOM 3907 C C . ASN A 1 490 ? -7.680 -7.889 -16.419 1.00 92.44 490 ASN A C 1
ATOM 3909 O O . ASN A 1 490 ? -8.028 -8.850 -17.090 1.00 92.44 490 ASN A O 1
ATOM 3913 N N . TRP A 1 491 ? -7.793 -6.649 -16.912 1.00 92.31 491 TRP A N 1
ATOM 3914 C CA . TRP A 1 491 ? -8.397 -6.373 -18.232 1.00 92.31 491 TRP A CA 1
ATOM 3915 C C . TRP A 1 491 ? -7.605 -6.938 -19.419 1.00 92.31 491 TRP A C 1
ATOM 3917 O O . TRP A 1 491 ? -8.210 -7.209 -20.453 1.00 92.31 491 TRP A O 1
ATOM 3927 N N . LYS A 1 492 ? -6.285 -7.095 -19.290 1.00 88.00 492 LYS A N 1
ATOM 3928 C CA . LYS A 1 492 ? -5.395 -7.603 -20.343 1.00 88.00 492 LYS A CA 1
ATOM 3929 C C . LYS A 1 492 ? -5.443 -9.130 -20.452 1.00 88.00 492 LYS A C 1
ATOM 3931 O O . LYS A 1 492 ? -5.421 -9.655 -21.557 1.00 88.00 492 LYS A O 1
ATOM 3936 N N . GLY A 1 493 ? -5.518 -9.829 -19.320 1.00 78.50 493 GLY A N 1
ATOM 3937 C CA . GLY A 1 493 ? -5.590 -11.291 -19.237 1.00 78.50 493 GLY A CA 1
ATOM 3938 C C . GLY A 1 493 ? -7.015 -11.849 -19.286 1.00 78.50 493 GLY A C 1
ATOM 3939 O O . GLY A 1 493 ? -7.219 -12.934 -19.817 1.00 78.50 493 GLY A O 1
ATOM 3940 N N . HIS A 1 494 ? -8.001 -11.101 -18.782 1.00 81.12 494 HIS A N 1
ATOM 3941 C CA . HIS A 1 494 ? -9.412 -11.488 -18.750 1.00 81.12 494 HIS A CA 1
ATOM 3942 C C . HIS A 1 494 ? -10.304 -10.286 -19.103 1.00 81.12 494 HIS A C 1
ATOM 3944 O O . HIS A 1 494 ? -10.718 -9.513 -18.222 1.00 81.12 494 HIS A O 1
ATOM 3950 N N . PRO A 1 495 ? -10.597 -10.094 -20.402 1.00 76.25 495 PRO A N 1
ATOM 3951 C CA . PRO A 1 495 ? -11.348 -8.939 -20.886 1.00 76.25 495 PRO A CA 1
ATOM 3952 C C . PRO A 1 495 ? -12.844 -9.018 -20.563 1.00 76.25 495 PRO A C 1
ATOM 3954 O O . PRO A 1 495 ? -13.522 -7.998 -20.637 1.00 76.25 495 PRO A O 1
ATOM 3957 N N . MET A 1 496 ? -13.361 -10.198 -20.205 1.00 83.69 496 MET A N 1
ATOM 3958 C CA . MET A 1 496 ? -14.766 -10.368 -19.835 1.00 83.69 496 MET A CA 1
ATOM 3959 C C . MET A 1 496 ? -15.085 -9.711 -18.479 1.00 83.69 496 MET A C 1
ATOM 3961 O O . MET A 1 496 ? -14.182 -9.588 -17.629 1.00 83.69 496 MET A O 1
ATOM 3965 N N . PRO A 1 497 ? -16.355 -9.304 -18.266 1.00 86.62 497 PRO A N 1
ATOM 3966 C CA . PRO A 1 497 ? -16.831 -8.807 -16.980 1.00 86.62 497 PRO A CA 1
ATOM 3967 C C . PRO A 1 497 ? -16.467 -9.761 -15.839 1.00 86.62 497 PRO A C 1
ATOM 3969 O O . PRO A 1 497 ? -16.377 -10.971 -16.032 1.00 86.62 497 PRO A O 1
ATOM 3972 N N . ALA A 1 498 ? -16.183 -9.206 -14.662 1.00 88.81 498 ALA A N 1
ATOM 3973 C CA . ALA A 1 498 ? -15.847 -10.006 -13.495 1.00 88.81 498 ALA A CA 1
ATOM 3974 C C . ALA A 1 498 ? -17.141 -10.350 -12.763 1.00 88.81 498 ALA A C 1
ATOM 3976 O O . ALA A 1 498 ? -18.019 -9.498 -12.653 1.00 88.81 498 ALA A O 1
ATOM 3977 N N . MET A 1 499 ? -17.228 -11.572 -12.247 1.00 93.19 499 MET A N 1
ATOM 3978 C CA . MET A 1 499 ? -18.382 -12.023 -11.481 1.00 93.19 499 MET A CA 1
ATOM 3979 C C . MET A 1 499 ? -18.058 -11.958 -9.992 1.00 93.19 499 MET A C 1
ATOM 3981 O O . MET A 1 499 ? -16.994 -12.400 -9.549 1.00 93.19 499 MET A O 1
ATOM 3985 N N . SER A 1 500 ? -18.970 -11.407 -9.194 1.00 94.94 500 SER A N 1
ATOM 3986 C CA . SER A 1 500 ? -18.809 -11.320 -7.741 1.00 94.94 500 SER A CA 1
ATOM 3987 C C . SER A 1 500 ? -18.755 -12.707 -7.106 1.00 94.94 500 SER A C 1
ATOM 3989 O O . SER A 1 500 ? -18.070 -12.880 -6.102 1.00 94.94 500 SER A O 1
ATOM 3991 N N . GLN A 1 501 ? -19.390 -13.706 -7.726 1.00 94.81 501 GLN A N 1
ATOM 3992 C CA . GLN A 1 501 ? -19.336 -15.095 -7.279 1.00 94.81 501 GLN A CA 1
ATOM 3993 C C . GLN A 1 501 ? -17.914 -15.672 -7.303 1.00 94.81 501 GLN A C 1
ATOM 3995 O O . GLN A 1 501 ? -17.510 -16.316 -6.335 1.00 94.81 501 GLN A O 1
ATOM 4000 N N . ASP A 1 502 ? -17.133 -15.392 -8.350 1.00 93.19 502 ASP A N 1
ATOM 4001 C CA . ASP A 1 502 ? -15.744 -15.862 -8.453 1.00 93.19 502 ASP A CA 1
ATOM 4002 C C . ASP A 1 502 ? -14.881 -15.235 -7.351 1.00 93.19 502 ASP A C 1
ATOM 4004 O O . ASP A 1 502 ? -14.075 -15.903 -6.703 1.00 93.19 502 ASP A O 1
ATOM 4008 N N . LEU A 1 503 ? -15.106 -13.945 -7.076 1.00 95.88 503 LEU A N 1
ATOM 4009 C CA . LEU A 1 503 ? -14.436 -13.225 -5.997 1.00 95.88 503 LEU A CA 1
ATOM 4010 C C . LEU A 1 503 ? -14.800 -13.787 -4.615 1.00 95.88 503 LEU A C 1
ATOM 4012 O O . LEU A 1 503 ? -13.916 -13.989 -3.779 1.00 95.88 503 LEU A O 1
ATOM 4016 N N . LYS A 1 504 ? -16.095 -14.017 -4.365 1.00 96.94 504 LYS A N 1
ATOM 4017 C CA . LYS A 1 504 ? -16.608 -14.604 -3.119 1.00 96.94 504 LYS A CA 1
ATOM 4018 C C . LYS A 1 504 ? -15.985 -15.978 -2.884 1.00 96.94 504 LYS A C 1
ATOM 4020 O O . LYS A 1 504 ? -15.459 -16.220 -1.797 1.00 96.94 504 LYS A O 1
ATOM 4025 N N . GLN A 1 505 ? -15.977 -16.831 -3.910 1.00 95.38 505 GLN A N 1
ATOM 4026 C CA . GLN A 1 505 ? -15.387 -18.165 -3.842 1.00 95.38 505 GLN A CA 1
ATOM 4027 C C . GLN A 1 505 ? -13.885 -18.099 -3.551 1.00 95.38 505 GLN A C 1
ATOM 4029 O O . GLN A 1 505 ? -13.424 -18.722 -2.598 1.00 95.38 505 GLN A O 1
ATOM 4034 N N . TYR A 1 506 ? -13.139 -17.262 -4.279 1.00 96.06 506 TYR A N 1
ATOM 4035 C CA . TYR A 1 506 ? -11.712 -17.060 -4.029 1.00 96.06 506 TYR A CA 1
ATOM 4036 C C . TYR A 1 506 ? -11.431 -16.614 -2.586 1.00 96.06 506 TYR A C 1
ATOM 4038 O O . TYR A 1 506 ? -10.540 -17.147 -1.922 1.00 96.06 506 TYR A O 1
ATOM 4046 N N . PHE A 1 507 ? -12.201 -15.659 -2.057 1.00 96.81 507 PHE A N 1
ATOM 4047 C CA . PHE A 1 507 ? -12.053 -15.226 -0.668 1.00 96.81 507 PHE A CA 1
ATOM 4048 C C . PHE A 1 507 ? -12.393 -16.325 0.339 1.00 96.81 507 PHE A C 1
ATOM 4050 O O . PHE A 1 507 ? -11.667 -16.462 1.324 1.00 96.81 507 PHE A O 1
ATOM 4057 N N . LEU A 1 508 ? -13.440 -17.120 0.109 1.00 96.44 508 LEU A N 1
ATOM 4058 C CA . LEU A 1 508 ? -13.759 -18.271 0.958 1.00 96.44 508 LEU A CA 1
ATOM 4059 C C . LEU A 1 508 ? -12.626 -19.296 0.961 1.00 96.44 508 LEU A C 1
ATOM 4061 O O . LEU A 1 508 ? -12.209 -19.726 2.034 1.00 96.44 508 LEU A O 1
ATOM 4065 N N . ASP A 1 509 ? -12.079 -19.635 -0.201 1.00 95.50 509 ASP A N 1
ATOM 4066 C CA . ASP A 1 509 ? -10.985 -20.599 -0.321 1.00 95.50 509 ASP A CA 1
ATOM 4067 C C . ASP A 1 509 ? -9.725 -20.117 0.405 1.00 95.50 509 ASP A C 1
ATOM 4069 O O . ASP A 1 509 ? -9.090 -20.876 1.137 1.00 95.50 509 ASP A O 1
ATOM 4073 N N . VAL A 1 510 ? -9.412 -18.822 0.311 1.00 95.25 510 VAL A N 1
ATOM 4074 C CA . VAL A 1 510 ? -8.307 -18.209 1.061 1.00 95.25 510 VAL A CA 1
ATOM 4075 C C . VAL A 1 510 ? -8.549 -18.238 2.576 1.00 95.25 510 VAL A C 1
ATOM 4077 O O . VAL A 1 510 ? -7.610 -18.441 3.349 1.00 95.25 510 VAL A O 1
ATOM 4080 N N . LEU A 1 511 ? -9.784 -18.019 3.035 1.00 95.31 511 LEU A N 1
ATOM 4081 C CA . LEU A 1 511 ? -10.129 -18.108 4.460 1.00 95.31 511 LEU A CA 1
ATOM 4082 C C . LEU A 1 511 ? -10.090 -19.560 4.967 1.00 95.31 511 LEU A C 1
ATOM 4084 O O . LEU A 1 511 ? -9.674 -19.788 6.107 1.00 95.31 511 LEU A O 1
ATOM 4088 N N . ASN A 1 512 ? -10.479 -20.523 4.126 1.00 95.00 512 ASN A N 1
ATOM 4089 C CA . ASN A 1 512 ? -10.409 -21.962 4.393 1.00 95.00 512 ASN A CA 1
ATOM 4090 C C . ASN A 1 512 ? -8.956 -22.438 4.513 1.00 95.00 512 ASN A C 1
ATOM 4092 O O . ASN A 1 512 ? -8.613 -23.065 5.511 1.00 95.00 512 ASN A O 1
ATOM 4096 N N . ASP A 1 513 ? -8.085 -22.067 3.568 1.00 92.69 513 ASP A N 1
ATOM 4097 C CA . ASP A 1 513 ? -6.634 -22.332 3.615 1.00 92.69 513 ASP A CA 1
ATOM 4098 C C . ASP A 1 513 ? -6.002 -21.814 4.918 1.00 92.69 513 ASP A C 1
ATOM 4100 O O . ASP A 1 513 ? -5.113 -22.433 5.503 1.00 92.69 513 ASP A O 1
ATOM 4104 N N . ARG A 1 514 ? -6.511 -20.690 5.431 1.00 91.12 514 ARG A N 1
ATOM 4105 C CA . ARG A 1 514 ? -6.075 -20.110 6.707 1.00 91.12 514 ARG A CA 1
ATOM 4106 C C . ARG A 1 514 ? -6.740 -20.688 7.948 1.00 91.12 514 ARG A C 1
ATOM 4108 O O . ARG A 1 514 ? -6.326 -20.319 9.046 1.00 91.12 514 ARG A O 1
ATOM 4115 N N . GLY A 1 515 ? -7.740 -21.552 7.806 1.00 93.50 515 GLY A N 1
ATOM 4116 C CA . GLY A 1 515 ? -8.465 -22.148 8.929 1.00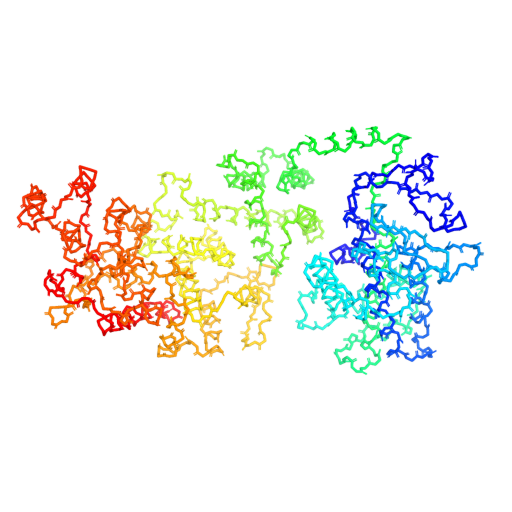 93.50 515 GLY A CA 1
ATOM 4117 C C . GLY A 1 515 ? -9.303 -21.147 9.729 1.00 93.50 515 GLY A C 1
ATOM 4118 O O . GLY A 1 515 ? -9.508 -21.346 10.921 1.00 93.50 515 GLY A O 1
ATOM 4119 N N . ILE A 1 516 ? -9.760 -20.054 9.107 1.00 94.62 516 ILE A N 1
ATOM 4120 C CA . ILE A 1 516 ? -10.584 -19.013 9.759 1.00 94.62 516 ILE A CA 1
ATOM 4121 C C . ILE A 1 516 ? -11.950 -18.819 9.088 1.00 94.62 516 ILE A C 1
ATOM 4123 O O . ILE A 1 516 ? -12.646 -17.846 9.368 1.00 94.62 516 ILE A O 1
ATOM 4127 N N . ALA A 1 517 ? -12.329 -19.732 8.194 1.00 93.81 517 ALA A N 1
ATOM 4128 C CA . ALA A 1 517 ? -13.648 -19.771 7.566 1.00 93.81 517 ALA A CA 1
ATOM 4129 C C . ALA A 1 517 ? -14.731 -20.415 8.456 1.00 93.81 517 ALA A C 1
ATOM 4131 O O . ALA A 1 517 ? -15.913 -20.346 8.128 1.00 93.81 517 ALA A O 1
ATOM 4132 N N . GLU A 1 518 ? -14.355 -20.989 9.602 1.00 95.75 518 GLU A N 1
ATOM 4133 C CA . GLU A 1 518 ? -15.290 -21.530 10.591 1.00 95.75 518 GLU A CA 1
ATOM 4134 C C . GLU A 1 518 ? -15.517 -20.560 11.760 1.00 95.75 518 GLU A C 1
ATOM 4136 O O . GLU A 1 518 ? -14.579 -19.929 12.254 1.00 95.75 518 GLU A O 1
ATOM 4141 N N . LYS A 1 519 ? -16.766 -20.500 12.250 1.00 96.88 519 LYS A N 1
ATOM 4142 C CA . LYS A 1 519 ? -17.217 -19.554 13.290 1.00 96.88 519 LYS A CA 1
ATOM 4143 C C . LYS A 1 519 ? -16.344 -19.594 14.543 1.00 96.88 519 LYS A C 1
ATOM 4145 O O . LYS A 1 519 ? -15.814 -18.565 14.952 1.00 96.88 519 LYS A O 1
ATOM 4150 N N . GLU A 1 520 ? -16.179 -20.772 15.146 1.00 97.00 520 GLU A N 1
ATOM 4151 C CA . GLU A 1 520 ? -15.413 -20.907 16.392 1.00 97.00 520 GLU A CA 1
ATOM 4152 C C . GLU A 1 520 ? -13.926 -20.614 16.179 1.00 97.00 520 GLU A C 1
ATOM 4154 O O . GLU A 1 520 ? -13.328 -19.892 16.974 1.00 97.00 520 GLU A O 1
ATOM 4159 N N . ALA A 1 521 ? -13.346 -21.087 15.071 1.00 96.31 521 ALA A N 1
ATOM 4160 C CA . ALA A 1 521 ? -11.949 -20.823 14.743 1.00 96.31 521 ALA A CA 1
ATOM 4161 C C . ALA A 1 521 ? -11.674 -19.316 14.601 1.00 96.31 521 ALA A C 1
ATOM 4163 O O . ALA A 1 521 ? -10.702 -18.799 15.160 1.00 96.31 521 ALA A O 1
ATOM 4164 N N . TRP A 1 522 ? -12.565 -18.585 13.924 1.00 97.44 522 TRP A N 1
ATOM 4165 C CA . TRP A 1 522 ? -12.460 -17.134 13.800 1.00 97.44 522 TRP A CA 1
ATOM 4166 C C . TRP A 1 522 ? -12.680 -16.407 15.127 1.00 97.44 522 TRP A C 1
ATOM 4168 O O . TRP A 1 522 ? -11.908 -15.503 15.454 1.00 97.44 522 TRP A O 1
ATOM 4178 N N . ILE A 1 523 ? -13.688 -16.795 15.918 1.00 96.75 523 ILE A N 1
ATOM 4179 C CA . ILE A 1 523 ? -13.945 -16.187 17.232 1.00 96.75 523 ILE A CA 1
ATOM 4180 C C . ILE A 1 523 ? -12.707 -16.320 18.117 1.00 96.75 523 ILE A C 1
ATOM 4182 O O . ILE A 1 523 ? -12.250 -15.303 18.646 1.00 96.75 523 ILE A O 1
ATOM 4186 N N . THR A 1 524 ? -12.128 -17.518 18.213 1.00 95.19 524 THR A N 1
ATOM 4187 C CA . THR A 1 524 ? -10.907 -17.770 18.985 1.00 95.19 524 THR A CA 1
ATOM 4188 C C . THR A 1 524 ? -9.733 -16.949 18.460 1.00 95.19 524 THR A C 1
ATOM 4190 O O . THR A 1 524 ? -9.087 -16.243 19.231 1.00 95.19 524 THR A O 1
ATOM 4193 N N . ALA A 1 525 ? -9.476 -16.957 17.148 1.00 94.88 525 ALA A N 1
ATOM 4194 C CA . ALA A 1 525 ? -8.402 -16.148 16.571 1.00 94.88 525 ALA A CA 1
ATOM 4195 C C . ALA A 1 525 ? -8.600 -14.650 16.868 1.00 94.88 525 ALA A C 1
ATOM 4197 O O . ALA A 1 525 ? -7.650 -13.936 17.201 1.00 94.88 525 ALA A O 1
ATOM 4198 N N . SER A 1 526 ? -9.845 -14.174 16.824 1.00 95.00 526 SER A N 1
ATOM 4199 C CA . SER A 1 526 ? -10.163 -12.763 17.014 1.00 95.00 526 SER A CA 1
ATOM 4200 C C . SER A 1 526 ? -9.966 -12.220 18.415 1.00 95.00 526 SER A C 1
ATOM 4202 O O . SER A 1 526 ? -9.888 -11.005 18.581 1.00 95.00 526 SER A O 1
ATOM 4204 N N . GLU A 1 527 ? -9.846 -13.074 19.429 1.00 91.50 527 GLU A N 1
ATOM 4205 C CA . GLU A 1 527 ? -9.495 -12.641 20.786 1.00 91.50 527 GLU A CA 1
ATOM 4206 C C . GLU A 1 527 ? -8.165 -11.895 20.816 1.00 91.50 527 GLU A C 1
ATOM 4208 O O . GLU A 1 527 ? -8.033 -10.919 21.547 1.00 91.50 527 GLU A O 1
ATOM 4213 N N . ARG A 1 528 ? -7.211 -12.284 19.970 1.00 89.94 528 ARG A N 1
ATOM 4214 C CA . ARG A 1 528 ? -5.892 -11.655 19.931 1.00 89.94 528 ARG A CA 1
ATOM 4215 C C . ARG A 1 528 ? -5.817 -10.430 19.022 1.00 89.94 528 ARG A C 1
ATOM 4217 O O . ARG A 1 528 ? -5.004 -9.545 19.267 1.00 89.94 528 ARG A O 1
ATOM 4224 N N . PHE A 1 529 ? -6.595 -10.401 17.942 1.00 92.75 529 PHE A N 1
ATOM 4225 C CA . PHE A 1 529 ? -6.404 -9.413 16.876 1.00 92.75 529 PHE A CA 1
ATOM 4226 C C . PHE A 1 529 ? -7.478 -8.322 16.855 1.00 92.75 529 PHE A C 1
ATOM 4228 O O . PHE A 1 529 ? -7.148 -7.176 16.555 1.00 92.75 529 PHE A O 1
ATOM 4235 N N . LEU A 1 530 ? -8.736 -8.624 17.203 1.00 96.00 530 LEU A N 1
ATOM 4236 C CA . LEU A 1 530 ? -9.837 -7.652 17.217 1.00 96.00 530 LEU A CA 1
ATOM 4237 C C . LEU A 1 530 ? -9.857 -6.836 18.520 1.00 96.00 530 LEU A C 1
ATOM 4239 O O . LEU A 1 530 ? -10.805 -6.879 19.305 1.00 96.00 530 LEU A O 1
ATOM 4243 N N . LEU A 1 531 ? -8.780 -6.086 18.739 1.00 95.69 531 LEU A N 1
ATOM 4244 C CA . LEU A 1 531 ? -8.597 -5.199 19.885 1.00 95.69 531 LEU A CA 1
ATOM 4245 C C . LEU A 1 531 ? -8.717 -3.741 19.451 1.00 95.69 531 LEU A C 1
ATOM 4247 O O . LEU A 1 531 ? -8.215 -3.353 18.396 1.00 95.69 531 LEU A O 1
ATOM 4251 N N . TYR A 1 532 ? -9.330 -2.897 20.283 1.00 96.62 532 TYR A N 1
ATOM 4252 C CA . TYR A 1 532 ? -9.430 -1.460 20.007 1.00 96.62 532 TYR A CA 1
ATOM 4253 C C . TYR A 1 532 ? -8.066 -0.788 19.784 1.00 96.62 532 TYR A C 1
ATOM 4255 O O . TYR A 1 532 ? -7.960 0.091 18.927 1.00 96.62 532 TYR A O 1
ATOM 4263 N N . SER A 1 533 ? -7.046 -1.190 20.548 1.00 93.31 533 SER A N 1
ATOM 4264 C CA . SER A 1 533 ? -5.682 -0.648 20.484 1.00 93.31 533 SER A CA 1
ATOM 4265 C C . SER A 1 533 ? -5.059 -0.773 19.091 1.00 93.31 533 SER A C 1
ATOM 4267 O O . SER A 1 533 ? -4.385 0.150 18.641 1.00 93.31 533 SER A O 1
ATOM 4269 N N . GLU A 1 534 ? -5.355 -1.864 18.384 1.00 90.19 534 GLU A N 1
ATOM 4270 C CA . GLU A 1 534 ? -4.761 -2.194 17.083 1.00 90.19 534 GLU A CA 1
ATOM 4271 C C . GLU A 1 534 ? -5.725 -1.970 15.904 1.00 90.19 534 GLU A C 1
ATOM 4273 O O . GLU A 1 534 ? -5.315 -1.619 14.796 1.00 90.19 534 GLU A O 1
ATOM 4278 N N . LEU A 1 535 ? -7.025 -2.187 16.122 1.00 94.56 535 LEU A N 1
ATOM 4279 C CA . LEU A 1 535 ? -8.045 -2.339 15.080 1.00 94.56 535 LEU A CA 1
ATOM 4280 C C . LEU A 1 535 ? -9.297 -1.490 15.324 1.00 94.56 535 LEU A C 1
ATOM 4282 O O . LEU A 1 535 ? -10.414 -1.893 14.998 1.00 94.56 535 LEU A O 1
ATOM 4286 N N . LYS A 1 536 ? -9.122 -0.265 15.827 1.00 96.19 536 LYS A N 1
ATOM 4287 C CA . LYS A 1 536 ? -10.210 0.682 16.131 1.00 96.19 536 LYS A CA 1
ATOM 4288 C C . LYS A 1 536 ? -11.323 0.748 15.073 1.00 96.19 536 LYS A C 1
ATOM 4290 O O . LYS A 1 536 ? -12.497 0.659 15.431 1.00 96.19 536 LYS A O 1
ATOM 4295 N N . THR A 1 537 ? -10.989 0.905 13.789 1.00 97.12 537 THR A N 1
ATOM 4296 C CA . THR A 1 537 ? -12.000 1.007 12.719 1.00 97.12 537 THR A CA 1
ATOM 4297 C C . THR A 1 537 ? -12.771 -0.302 12.525 1.00 97.12 537 THR A C 1
ATOM 4299 O O . THR A 1 537 ? -13.984 -0.269 12.332 1.00 97.12 537 THR A O 1
ATOM 4302 N N . ASN A 1 538 ? -12.108 -1.457 12.638 1.00 97.38 538 ASN A N 1
ATOM 4303 C CA . ASN A 1 538 ? -12.765 -2.764 12.556 1.00 97.38 538 ASN A CA 1
ATOM 4304 C C . ASN A 1 538 ? -13.652 -3.012 13.778 1.00 97.38 538 ASN A C 1
ATOM 4306 O O . ASN A 1 538 ? -14.784 -3.447 13.607 1.00 97.38 538 ASN A O 1
ATOM 4310 N N . CYS A 1 539 ? -13.196 -2.663 14.986 1.00 98.19 539 CYS A N 1
ATOM 4311 C CA . CYS A 1 539 ? -14.028 -2.727 16.188 1.00 98.19 539 CYS A CA 1
ATOM 4312 C C . CYS A 1 539 ? -15.293 -1.877 16.026 1.00 98.19 539 CYS A C 1
ATOM 4314 O O . CYS A 1 539 ? -16.383 -2.330 16.362 1.00 98.19 539 CYS A O 1
ATOM 4316 N N . ARG A 1 540 ? -15.173 -0.672 15.449 1.00 98.06 540 ARG A N 1
ATOM 4317 C CA . ARG A 1 540 ? -16.332 0.174 15.132 1.00 98.06 540 ARG A CA 1
ATOM 4318 C C . ARG A 1 540 ? -17.308 -0.536 14.200 1.00 98.06 540 ARG A C 1
ATOM 4320 O O . ARG A 1 540 ? -18.500 -0.553 14.474 1.00 98.06 540 ARG A O 1
ATOM 4327 N N . PHE A 1 541 ? -16.808 -1.105 13.108 1.00 98.44 541 PHE A N 1
ATOM 4328 C CA . PHE A 1 541 ? -17.639 -1.791 12.123 1.00 98.44 541 PHE A CA 1
ATOM 4329 C C . PHE A 1 541 ? -18.327 -3.031 12.708 1.00 98.44 541 PHE A C 1
ATOM 4331 O O . PHE A 1 541 ? -19.521 -3.222 12.510 1.00 98.44 541 PHE A O 1
ATOM 4338 N N . VAL A 1 542 ? -17.624 -3.805 13.534 1.00 98.06 542 VAL A N 1
ATOM 4339 C CA . VAL A 1 542 ? -18.197 -4.940 14.270 1.00 98.06 542 VAL A CA 1
ATOM 4340 C C . VAL A 1 542 ? -19.303 -4.498 15.236 1.00 98.06 542 VAL A C 1
ATOM 4342 O O . VAL A 1 542 ? -20.332 -5.161 15.313 1.00 98.06 542 VAL A O 1
ATOM 4345 N N . LEU A 1 543 ? -19.157 -3.354 15.917 1.00 97.56 543 LEU A N 1
ATOM 4346 C CA . LEU A 1 543 ? -20.232 -2.785 16.743 1.00 97.56 543 LEU A CA 1
ATOM 4347 C C . LEU A 1 543 ? -21.441 -2.334 15.909 1.00 97.56 543 LEU A C 1
ATOM 4349 O O . LEU A 1 543 ? -22.573 -2.471 16.362 1.00 97.56 543 LEU A O 1
ATOM 4353 N N . PHE A 1 544 ? -21.217 -1.811 14.700 1.00 97.38 544 PHE A N 1
ATOM 4354 C CA . PHE A 1 544 ? -22.292 -1.478 13.759 1.00 97.38 544 PHE A CA 1
ATOM 4355 C C . PHE A 1 544 ? -23.067 -2.731 13.336 1.00 97.38 544 PHE A C 1
ATOM 4357 O O . PHE A 1 544 ? -24.293 -2.722 13.375 1.00 97.38 544 PHE A O 1
ATOM 4364 N N . LEU A 1 545 ? -22.360 -3.811 12.986 1.00 96.69 545 LEU A N 1
ATOM 4365 C CA . LEU A 1 545 ? -22.960 -5.098 12.623 1.00 96.69 545 LEU A CA 1
ATOM 4366 C C . LEU A 1 545 ? -23.762 -5.687 13.786 1.00 96.69 545 LEU A C 1
ATOM 4368 O O . LEU A 1 545 ? -24.937 -6.002 13.636 1.00 96.69 545 LEU A O 1
ATOM 4372 N N . ALA A 1 546 ? -23.141 -5.783 14.962 1.00 95.38 546 ALA A N 1
ATOM 4373 C CA . ALA A 1 546 ? -23.761 -6.387 16.134 1.00 95.38 546 ALA A CA 1
ATOM 4374 C C . ALA A 1 546 ? -24.885 -5.535 16.740 1.00 95.38 546 ALA A C 1
ATOM 4376 O O . ALA A 1 546 ? -25.694 -6.070 17.482 1.00 95.38 546 ALA A O 1
ATOM 4377 N N . GLY A 1 547 ? -24.937 -4.229 16.468 1.00 94.25 547 GLY A N 1
ATOM 4378 C CA . GLY A 1 547 ? -26.002 -3.346 16.950 1.00 94.25 547 GLY A CA 1
ATOM 4379 C C . GLY A 1 547 ? -27.167 -3.170 15.975 1.00 94.25 547 GLY A C 1
ATOM 4380 O O . GLY A 1 547 ? -28.203 -2.636 16.368 1.00 94.25 547 GLY A O 1
ATOM 4381 N N . HIS A 1 548 ? -27.016 -3.577 14.712 1.00 95.31 548 HIS A N 1
ATOM 4382 C CA . HIS A 1 548 ? -28.050 -3.380 13.702 1.00 95.31 548 HIS A CA 1
ATOM 4383 C C . HIS A 1 548 ? -29.240 -4.317 13.921 1.00 95.31 548 HIS A C 1
ATOM 4385 O O . HIS A 1 548 ? -29.063 -5.528 14.057 1.00 95.31 548 HIS A O 1
ATOM 4391 N N . ASP A 1 549 ? -30.442 -3.738 13.952 1.00 94.12 549 ASP A N 1
ATOM 4392 C CA . ASP A 1 549 ? -31.708 -4.431 14.197 1.00 94.12 549 ASP A CA 1
ATOM 4393 C C . ASP A 1 549 ? -31.667 -5.306 15.460 1.00 94.12 549 ASP A C 1
ATOM 4395 O O . ASP A 1 549 ? -32.143 -6.440 15.491 1.00 94.12 549 ASP A O 1
ATOM 4399 N N . ARG A 1 550 ? -31.070 -4.758 16.527 1.00 92.94 550 ARG A N 1
ATOM 4400 C CA . ARG A 1 550 ? -31.019 -5.363 17.863 1.00 92.94 550 ARG A CA 1
ATOM 4401 C C . ARG A 1 550 ? -31.738 -4.525 18.906 1.00 92.94 550 ARG A C 1
ATOM 4403 O O . ARG A 1 550 ? -31.971 -3.331 18.716 1.00 92.94 550 ARG A O 1
ATOM 4410 N N . VAL A 1 551 ? -32.078 -5.188 20.004 1.00 93.56 551 VAL A N 1
ATOM 4411 C CA . VAL A 1 551 ? -32.667 -4.614 21.221 1.00 93.56 551 VAL A CA 1
ATOM 4412 C C . VAL A 1 551 ? -31.937 -5.166 22.448 1.00 93.56 551 VAL A C 1
ATOM 4414 O O . VAL A 1 551 ? -31.157 -6.111 22.325 1.00 93.56 551 VAL A O 1
ATOM 4417 N N . ALA A 1 552 ? -32.139 -4.569 23.623 1.00 93.88 552 ALA A N 1
ATOM 4418 C CA . ALA A 1 552 ? -31.605 -5.114 24.872 1.00 93.88 552 ALA A CA 1
ATOM 4419 C C . ALA A 1 552 ? -32.249 -6.475 25.205 1.00 93.88 552 ALA A C 1
ATOM 4421 O O . ALA A 1 552 ? -33.440 -6.661 24.972 1.00 93.88 552 ALA A O 1
ATOM 4422 N N . ASP A 1 553 ? -31.468 -7.412 25.748 1.00 93.75 553 ASP A N 1
ATOM 4423 C CA . ASP A 1 553 ? -31.979 -8.696 26.246 1.00 93.75 553 ASP A CA 1
ATOM 4424 C C . ASP A 1 553 ? -32.563 -8.508 27.658 1.00 93.75 553 ASP A C 1
ATOM 4426 O O . ASP A 1 553 ? -31.832 -8.248 28.619 1.00 93.75 553 ASP A O 1
ATOM 4430 N N . ASP A 1 554 ? -33.883 -8.666 27.789 1.00 89.38 554 ASP A N 1
ATOM 4431 C CA . ASP A 1 554 ? -34.612 -8.506 29.056 1.00 89.38 554 ASP A CA 1
ATOM 4432 C C . ASP A 1 554 ? -34.198 -9.528 30.134 1.00 89.38 554 ASP A C 1
ATOM 4434 O O . ASP A 1 554 ? -34.421 -9.313 31.328 1.00 89.38 554 ASP A O 1
ATOM 4438 N N . THR A 1 555 ? -33.598 -10.654 29.735 1.00 91.88 555 THR A N 1
ATOM 4439 C CA . THR A 1 555 ? -33.177 -11.738 30.635 1.00 91.88 555 THR A CA 1
ATOM 4440 C C . THR A 1 555 ? -31.691 -11.698 30.976 1.00 91.88 555 THR A C 1
ATOM 4442 O O . THR A 1 555 ? -31.283 -12.246 32.005 1.00 91.88 555 THR A O 1
ATOM 4445 N N . LYS A 1 556 ? -30.870 -11.051 30.140 1.00 93.88 556 LYS A N 1
ATOM 4446 C CA . LYS A 1 556 ? -29.412 -10.960 30.301 1.00 93.88 556 LYS A CA 1
ATOM 4447 C C . LYS A 1 556 ? -28.944 -9.508 30.157 1.00 93.88 556 LYS A C 1
ATOM 4449 O O . LYS A 1 556 ? -28.475 -9.113 29.086 1.00 93.88 556 LYS A O 1
ATOM 4454 N N . PRO A 1 557 ? -29.005 -8.722 31.246 1.00 94.06 557 PRO A N 1
ATOM 4455 C CA . PRO A 1 557 ? -28.566 -7.334 31.242 1.00 94.06 557 PRO A CA 1
ATOM 4456 C C . PRO A 1 557 ? -27.158 -7.146 30.663 1.00 94.06 557 PRO A C 1
ATOM 4458 O O . PRO A 1 557 ? -26.221 -7.855 31.030 1.00 94.06 557 PRO A O 1
ATOM 4461 N N . GLY A 1 558 ? -27.000 -6.172 29.768 1.00 93.12 558 GLY A N 1
ATOM 4462 C CA . GLY A 1 558 ? -25.752 -5.895 29.048 1.00 93.12 558 GLY A CA 1
ATOM 4463 C C . GLY A 1 558 ? -25.646 -6.567 27.677 1.00 93.12 558 GLY A C 1
ATOM 4464 O O . GLY A 1 558 ? -24.793 -6.166 26.879 1.00 93.12 558 GLY A O 1
ATOM 4465 N N . LEU A 1 559 ? -26.498 -7.552 27.380 1.00 95.75 559 LEU A N 1
ATOM 4466 C CA . LEU A 1 559 ? -26.532 -8.268 26.104 1.00 95.75 559 LEU A CA 1
ATOM 4467 C C . LEU A 1 559 ? -27.669 -7.788 25.196 1.00 95.75 559 LEU A C 1
ATOM 4469 O O . LEU A 1 559 ? -28.515 -6.978 25.579 1.00 95.75 559 LEU A O 1
ATOM 4473 N N . THR A 1 560 ? -27.644 -8.280 23.962 1.00 93.88 560 THR A N 1
ATOM 4474 C CA . THR A 1 560 ? -28.627 -7.974 22.916 1.00 93.88 560 THR A CA 1
ATOM 4475 C C . THR A 1 560 ? -29.448 -9.194 22.520 1.00 93.88 560 THR A C 1
ATOM 4477 O O . THR A 1 560 ? -28.945 -10.316 22.593 1.00 93.88 560 THR A O 1
ATOM 4480 N N . ASP A 1 561 ? -30.666 -8.956 22.034 1.00 92.00 561 ASP A N 1
ATOM 4481 C CA . ASP A 1 561 ? -31.512 -9.939 21.347 1.00 92.00 561 ASP A CA 1
ATOM 4482 C C . ASP A 1 561 ? -31.877 -9.456 19.925 1.00 92.00 561 ASP A C 1
ATOM 4484 O O . ASP A 1 561 ? -31.623 -8.304 19.544 1.00 92.00 561 ASP A O 1
ATOM 4488 N N . VAL A 1 562 ? -32.425 -10.353 19.102 1.00 89.50 562 VAL A N 1
ATOM 4489 C CA . VAL A 1 562 ? -32.912 -10.075 17.745 1.00 89.50 562 VAL A CA 1
ATOM 4490 C C . VAL A 1 562 ? -34.066 -9.073 17.815 1.00 89.50 562 VAL A C 1
ATOM 4492 O O . VAL A 1 562 ? -35.126 -9.354 18.370 1.00 89.50 562 VAL A O 1
ATOM 4495 N N . GLY A 1 563 ? -33.868 -7.897 17.224 1.00 89.19 563 GLY A N 1
ATOM 4496 C CA . GLY A 1 563 ? -34.918 -6.907 17.033 1.00 89.19 563 GLY A CA 1
ATOM 4497 C C . GLY A 1 563 ? -35.678 -7.128 15.726 1.00 89.19 563 GLY A C 1
ATOM 4498 O O . GLY A 1 563 ? -35.255 -7.858 14.830 1.00 89.19 563 GLY A O 1
ATOM 4499 N N . THR A 1 564 ? -36.823 -6.464 15.592 1.00 90.06 564 THR A N 1
ATOM 4500 C CA . THR A 1 564 ? -37.505 -6.351 14.297 1.00 90.06 564 THR A CA 1
ATOM 4501 C C . THR A 1 564 ? -36.747 -5.397 13.378 1.00 90.06 564 THR A C 1
ATOM 4503 O O . THR A 1 564 ? -36.158 -4.429 13.860 1.00 90.06 564 THR A O 1
ATOM 4506 N N . LYS A 1 565 ? -36.843 -5.598 12.057 1.00 89.12 565 LYS A N 1
ATOM 4507 C CA . LYS A 1 565 ? -36.233 -4.703 11.062 1.00 89.12 565 LYS A CA 1
ATOM 4508 C C . LYS A 1 565 ? -36.545 -3.233 11.361 1.00 89.12 565 LYS A C 1
ATOM 4510 O O . LYS A 1 565 ? -37.712 -2.864 11.503 1.00 89.12 565 LYS A O 1
ATOM 4515 N N . GLY A 1 566 ? -35.511 -2.403 11.440 1.00 86.94 566 GLY A N 1
ATOM 4516 C CA . GLY A 1 566 ? -35.620 -0.983 11.759 1.00 86.94 566 GLY A CA 1
ATOM 4517 C C . GLY A 1 566 ? -35.598 -0.645 13.253 1.00 86.94 566 GLY A C 1
ATOM 4518 O O . GLY A 1 566 ? -35.711 0.534 13.583 1.00 86.94 566 GLY A O 1
ATOM 4519 N N . SER A 1 567 ? -35.434 -1.615 14.163 1.00 89.25 567 SER A N 1
ATOM 4520 C CA . SER A 1 567 ? -35.322 -1.329 15.605 1.00 89.25 567 SER A CA 1
ATOM 4521 C C . SER A 1 567 ? -34.070 -0.513 15.939 1.00 89.25 567 SER A C 1
ATOM 4523 O O . SER A 1 567 ? -34.099 0.318 16.844 1.00 89.25 567 SER A O 1
ATOM 4525 N N . CYS A 1 568 ? -32.983 -0.724 15.190 1.00 90.19 568 CYS A N 1
ATOM 4526 C CA . CYS A 1 568 ? -31.764 0.072 15.269 1.00 90.19 568 CYS A CA 1
ATOM 4527 C C . CYS A 1 568 ? -31.044 0.054 13.911 1.00 90.19 568 CYS A C 1
ATOM 4529 O O . CYS A 1 568 ? -30.359 -0.902 13.543 1.00 90.19 568 CYS A O 1
ATOM 4531 N N . THR A 1 569 ? -31.200 1.116 13.124 1.00 89.81 569 THR A N 1
ATOM 4532 C CA . THR A 1 569 ? -30.619 1.212 11.777 1.00 89.81 569 THR A CA 1
ATOM 4533 C C . THR A 1 569 ? -29.194 1.758 11.843 1.00 89.81 569 THR A C 1
ATOM 4535 O O . THR A 1 569 ? -29.015 2.970 11.896 1.00 89.81 569 THR A O 1
ATOM 4538 N N . LEU A 1 570 ? -28.179 0.887 11.847 1.00 92.69 570 LEU A N 1
ATOM 4539 C CA . LEU A 1 570 ? -26.766 1.301 11.879 1.00 92.69 570 LEU A CA 1
ATOM 4540 C C . LEU A 1 570 ? -26.054 1.121 10.537 1.00 92.69 570 LEU A C 1
ATOM 4542 O O . LEU A 1 570 ? -25.136 1.880 10.235 1.00 92.69 570 LEU A O 1
ATOM 4546 N N . LEU A 1 571 ? -26.471 0.154 9.715 1.00 94.06 571 LEU A N 1
ATOM 4547 C CA . LEU A 1 571 ? -25.796 -0.199 8.462 1.00 94.06 571 LEU A CA 1
ATOM 4548 C C . LEU A 1 571 ? -26.122 0.747 7.288 1.00 94.06 571 LEU A C 1
ATOM 4550 O O . LEU A 1 571 ? -26.390 0.310 6.173 1.00 94.06 571 LEU A O 1
ATOM 4554 N N . GLU A 1 572 ? -26.051 2.060 7.523 1.00 90.62 572 GLU A N 1
ATOM 4555 C CA . GLU A 1 572 ? -26.176 3.091 6.487 1.00 90.62 572 GLU A CA 1
ATOM 4556 C C . GLU A 1 572 ? -25.032 4.115 6.567 1.00 90.62 572 GLU A C 1
ATOM 4558 O O . GLU A 1 572 ? -24.576 4.490 7.653 1.00 90.62 572 GLU A O 1
ATOM 4563 N N . LEU A 1 573 ? -24.581 4.616 5.410 1.00 90.56 573 LEU A N 1
ATOM 4564 C CA . LEU A 1 573 ? -23.441 5.539 5.318 1.00 90.56 573 LEU A CA 1
ATOM 4565 C C . LEU A 1 573 ? -23.620 6.811 6.165 1.00 90.56 573 LEU A C 1
ATOM 4567 O O . LEU A 1 573 ? -22.661 7.280 6.782 1.00 90.56 573 LEU A O 1
ATOM 4571 N N . SER A 1 574 ? -24.840 7.346 6.237 1.00 88.94 574 SER A N 1
ATOM 4572 C CA . SER A 1 574 ? -25.181 8.514 7.058 1.00 88.94 574 SER A CA 1
ATOM 4573 C C . SER A 1 574 ? -24.774 8.320 8.523 1.00 88.94 574 SER A C 1
ATOM 4575 O O . SER A 1 574 ? -24.123 9.193 9.099 1.00 88.94 574 SER A O 1
ATOM 4577 N N . TRP A 1 575 ? -25.056 7.150 9.101 1.00 90.56 575 TRP A N 1
ATOM 4578 C CA . TRP A 1 575 ? -24.693 6.808 10.477 1.00 90.56 575 TRP A CA 1
ATOM 4579 C C . TRP A 1 575 ? -23.200 6.542 10.634 1.00 90.56 575 TRP A C 1
ATOM 4581 O O . TRP A 1 575 ? -22.592 6.992 11.606 1.00 90.56 575 TRP A O 1
ATOM 4591 N N . TRP A 1 576 ? -22.559 5.905 9.652 1.00 92.62 576 TRP A N 1
ATOM 4592 C CA . TRP A 1 576 ? -21.103 5.743 9.665 1.00 92.62 576 TRP A CA 1
ATOM 4593 C C . TRP A 1 576 ? -20.360 7.090 9.632 1.00 92.62 576 TRP A C 1
ATOM 4595 O O . TRP A 1 576 ? -19.296 7.225 10.242 1.00 92.62 576 TRP A O 1
ATOM 4605 N N . MET A 1 577 ? -20.914 8.111 8.980 1.00 89.31 577 MET A N 1
ATOM 4606 C CA . MET A 1 577 ? -20.322 9.453 8.915 1.00 89.31 577 MET A CA 1
ATOM 4607 C C . MET A 1 577 ? -20.747 10.364 10.076 1.00 89.31 577 MET A C 1
ATOM 4609 O O . MET A 1 577 ? -20.042 11.329 10.397 1.00 89.31 577 MET A O 1
ATOM 4613 N N . ALA A 1 578 ? -21.871 10.062 10.730 1.00 88.69 578 ALA A N 1
ATOM 4614 C CA . ALA A 1 578 ? -22.439 10.875 11.796 1.00 88.69 578 ALA A CA 1
ATOM 4615 C C . ALA A 1 578 ? -21.495 11.003 12.999 1.00 88.69 578 ALA A C 1
ATOM 4617 O O . ALA A 1 578 ? -20.921 10.027 13.489 1.00 88.69 578 ALA A O 1
ATOM 4618 N N . LYS A 1 579 ? -21.393 12.224 13.543 1.00 86.94 579 LYS A N 1
ATOM 4619 C CA . LYS A 1 579 ? -20.617 12.509 14.766 1.00 86.94 579 LYS A CA 1
ATOM 4620 C C . LYS A 1 579 ? -21.096 11.693 15.972 1.00 86.94 579 LYS A C 1
ATOM 4622 O O . LYS A 1 579 ? -20.286 11.412 16.858 1.00 86.94 579 LYS A O 1
ATOM 4627 N N . ASP A 1 580 ? -22.367 11.300 15.962 1.00 84.69 580 ASP A N 1
ATOM 4628 C CA . ASP A 1 580 ? -23.021 10.545 17.030 1.00 84.69 580 ASP A CA 1
ATOM 4629 C C . ASP A 1 580 ? -22.499 9.109 17.143 1.00 84.69 580 ASP A C 1
ATOM 4631 O O . ASP A 1 580 ? -22.396 8.588 18.244 1.00 84.69 580 ASP A O 1
ATOM 4635 N N . TYR A 1 581 ? -22.042 8.521 16.036 1.00 88.50 581 TYR A N 1
ATOM 4636 C CA . TYR A 1 581 ? -21.518 7.151 16.000 1.00 88.50 581 TYR A CA 1
ATOM 4637 C C . TYR A 1 581 ? -20.020 7.098 15.672 1.00 88.50 581 TYR A C 1
ATOM 4639 O O . TYR A 1 581 ? -19.461 6.019 15.461 1.00 88.50 581 TYR A O 1
ATOM 4647 N N . LYS A 1 582 ? -19.349 8.252 15.547 1.00 89.44 582 LYS A N 1
ATOM 4648 C CA . LYS A 1 582 ? -17.956 8.346 15.072 1.00 89.44 582 LYS A CA 1
ATOM 4649 C C . LYS A 1 582 ? -16.922 7.949 16.123 1.00 89.44 582 LYS A C 1
ATOM 4651 O O . LYS A 1 582 ? -15.812 7.563 15.755 1.00 89.44 582 LYS A O 1
ATOM 4656 N N . SER A 1 583 ? -17.251 8.041 17.411 1.00 93.56 583 SER A N 1
ATOM 4657 C CA . SER A 1 583 ? -16.340 7.640 18.485 1.00 93.56 583 SER A CA 1
ATOM 4658 C C . SER A 1 583 ? -16.758 6.336 19.152 1.00 93.56 583 SER A C 1
ATOM 4660 O O . SER A 1 583 ? -17.933 5.983 19.172 1.00 93.56 583 SER A O 1
ATOM 4662 N N . ILE A 1 584 ? -15.762 5.628 19.680 1.00 96.44 584 ILE A N 1
ATOM 4663 C CA . ILE A 1 584 ? -15.944 4.431 20.495 1.00 96.44 584 ILE A CA 1
ATOM 4664 C C . ILE A 1 584 ? -15.586 4.815 21.924 1.00 96.44 584 ILE A C 1
ATOM 4666 O O . ILE A 1 584 ? -14.532 5.413 22.155 1.00 96.44 584 ILE A O 1
ATOM 4670 N N . GLU A 1 585 ? -16.460 4.478 22.853 1.00 96.38 585 GLU A N 1
ATOM 4671 C CA . GLU A 1 585 ? -16.244 4.601 24.285 1.00 96.38 585 GLU A CA 1
ATOM 4672 C C . GLU A 1 585 ? -15.804 3.255 24.871 1.00 96.38 585 GLU A C 1
ATOM 4674 O O . GLU A 1 585 ? -16.292 2.200 24.459 1.00 96.38 585 GLU A O 1
ATOM 4679 N N . HIS A 1 586 ? -14.879 3.311 25.829 1.00 97.38 586 HIS A N 1
ATOM 4680 C CA . HIS A 1 586 ? -14.532 2.178 26.685 1.00 97.38 586 HIS A CA 1
ATOM 4681 C C . HIS A 1 586 ? -15.389 2.270 27.937 1.00 97.38 586 HIS A C 1
ATOM 4683 O O . HIS A 1 586 ? -15.229 3.210 28.712 1.00 97.38 586 HIS A O 1
ATOM 4689 N N . ILE A 1 587 ? -16.294 1.317 28.143 1.00 96.88 587 ILE A N 1
ATOM 4690 C CA . ILE A 1 587 ? -17.229 1.366 29.270 1.00 96.88 587 ILE A CA 1
ATOM 4691 C C . ILE A 1 587 ? -16.440 1.329 30.580 1.00 96.88 587 ILE A C 1
ATOM 4693 O O . ILE A 1 587 ? -16.429 2.325 31.305 1.00 96.88 587 ILE A O 1
ATOM 4697 N N . ALA A 1 588 ? -15.672 0.262 30.815 1.00 96.81 588 ALA A N 1
ATOM 4698 C CA . ALA A 1 588 ? -14.550 0.321 31.745 1.00 96.81 588 ALA A CA 1
ATOM 4699 C C . ALA A 1 588 ? -13.390 1.071 31.065 1.00 96.81 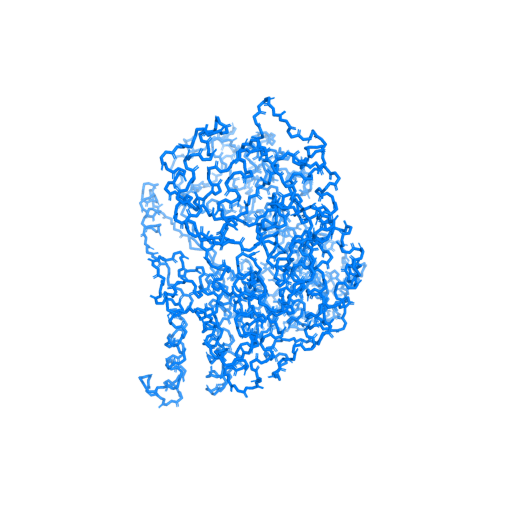588 ALA A C 1
ATOM 4701 O O . ALA A 1 588 ? -12.954 0.638 29.995 1.00 96.81 588 ALA A O 1
ATOM 4702 N N . PRO A 1 589 ? -12.912 2.197 31.618 1.00 96.25 589 PRO A N 1
ATOM 4703 C CA . PRO A 1 589 ? -11.963 3.083 30.949 1.00 96.25 589 PRO A CA 1
ATOM 4704 C C . PRO A 1 589 ? -10.576 2.455 30.797 1.00 96.25 589 PRO A C 1
ATOM 4706 O O . PRO A 1 589 ? -10.212 1.568 31.550 1.00 96.25 589 PRO A O 1
ATOM 4709 N N . GLN A 1 590 ? -9.765 2.952 29.859 1.00 94.69 590 GLN A N 1
ATOM 4710 C CA . GLN A 1 590 ? -8.380 2.479 29.695 1.00 94.69 590 GLN A CA 1
ATOM 4711 C C . GLN A 1 590 ? -7.468 2.922 30.841 1.00 94.69 590 GLN A C 1
ATOM 4713 O O . GLN A 1 590 ? -6.578 2.183 31.243 1.00 94.69 590 GLN A O 1
ATOM 4718 N N . ASN A 1 591 ? -7.688 4.140 31.343 1.00 93.25 591 ASN A N 1
ATOM 4719 C CA . ASN A 1 591 ? -6.860 4.769 32.364 1.00 93.25 591 ASN A CA 1
ATOM 4720 C C . ASN A 1 591 ? -7.749 5.194 33.542 1.00 93.25 591 ASN A C 1
ATOM 4722 O O . ASN A 1 591 ? -7.988 6.391 33.719 1.00 93.25 591 ASN A O 1
ATOM 4726 N N . PRO A 1 592 ? -8.305 4.242 34.314 1.00 92.94 592 PRO A N 1
ATOM 4727 C CA . PRO A 1 592 ? -9.114 4.582 35.479 1.00 92.94 592 PRO A CA 1
ATOM 4728 C C . PRO A 1 592 ? -8.302 5.401 36.498 1.00 92.94 592 PRO A C 1
ATOM 4730 O O . PRO A 1 592 ? -7.071 5.360 36.521 1.00 92.94 592 PRO A O 1
ATOM 4733 N N . ALA A 1 593 ? -8.990 6.138 37.371 1.00 90.94 593 ALA A N 1
ATOM 4734 C CA . ALA A 1 593 ? -8.338 6.841 38.476 1.00 90.94 593 ALA A CA 1
ATOM 4735 C C . ALA A 1 593 ? -7.608 5.862 39.417 1.00 90.94 593 ALA A C 1
ATOM 4737 O O . ALA A 1 593 ? -8.056 4.734 39.590 1.00 90.94 593 ALA A O 1
ATOM 4738 N N . GLU A 1 594 ? -6.539 6.300 40.100 1.00 86.38 594 GLU A N 1
ATOM 4739 C CA . GLU A 1 594 ? -5.740 5.439 41.005 1.00 86.38 594 GLU A CA 1
ATOM 4740 C C . GLU A 1 594 ? -6.579 4.684 42.052 1.00 86.38 594 GLU A C 1
ATOM 4742 O O . GLU A 1 594 ? -6.221 3.589 42.480 1.00 86.38 594 GLU A O 1
ATOM 4747 N N . ARG A 1 595 ? -7.699 5.277 42.479 1.00 88.00 595 ARG A N 1
ATOM 4748 C CA . ARG A 1 595 ? -8.688 4.656 43.363 1.00 88.00 595 ARG A CA 1
ATOM 4749 C C . ARG A 1 595 ? -10.006 4.520 42.611 1.00 88.00 595 ARG A C 1
ATOM 4751 O O . ARG A 1 595 ? -10.842 5.415 42.693 1.00 88.00 595 ARG A O 1
ATOM 4758 N N . HIS A 1 596 ? -10.160 3.413 41.891 1.00 91.56 596 HIS A N 1
ATOM 4759 C CA . HIS A 1 596 ? -11.361 3.097 41.121 1.00 91.56 596 HIS A CA 1
ATOM 4760 C C . HIS A 1 596 ? -12.100 1.868 41.658 1.00 91.56 596 HIS A C 1
ATOM 4762 O O . HIS A 1 596 ? -11.533 1.069 42.406 1.00 91.56 596 HIS A O 1
ATOM 4768 N N . THR A 1 597 ? -13.357 1.689 41.243 1.00 92.94 597 THR A N 1
ATOM 4769 C CA . THR A 1 597 ? -14.188 0.531 41.633 1.00 92.94 597 THR A CA 1
ATOM 4770 C C . THR A 1 597 ? -14.380 -0.504 40.525 1.00 92.94 597 THR A C 1
ATOM 4772 O O . THR A 1 597 ? -14.985 -1.548 40.759 1.00 92.94 597 THR A O 1
ATOM 4775 N N . TRP A 1 598 ? -13.832 -0.254 39.331 1.00 95.12 598 TRP A N 1
ATOM 4776 C CA . TRP A 1 598 ? -13.824 -1.228 38.236 1.00 95.12 598 TRP A CA 1
ATOM 4777 C C . TRP A 1 598 ? -13.145 -2.544 38.628 1.00 95.12 598 TRP A C 1
ATOM 4779 O O . TRP A 1 598 ? -12.120 -2.533 39.310 1.00 95.12 598 TRP A O 1
ATOM 4789 N N . ASP A 1 599 ? -13.694 -3.661 38.146 1.00 95.44 599 ASP A N 1
ATOM 4790 C CA . ASP A 1 599 ? -13.145 -5.003 38.354 1.00 95.44 599 ASP A CA 1
ATOM 4791 C C . ASP A 1 599 ? -11.682 -5.079 37.859 1.00 95.44 599 ASP A C 1
ATOM 4793 O O . ASP A 1 599 ? -11.434 -4.896 36.662 1.00 95.44 599 ASP A O 1
ATOM 4797 N N . PRO A 1 600 ? -10.703 -5.367 38.741 1.00 93.44 600 PRO A N 1
ATOM 4798 C CA . PRO A 1 600 ? -9.292 -5.444 38.368 1.00 93.44 600 PRO A CA 1
ATOM 4799 C C . PRO A 1 600 ? -8.996 -6.467 37.265 1.00 93.44 600 PRO A C 1
ATOM 4801 O O . PRO A 1 600 ? -8.057 -6.281 36.492 1.00 93.44 600 PRO A O 1
ATOM 4804 N N . ASN A 1 601 ? -9.809 -7.523 37.142 1.00 95.56 601 ASN A N 1
ATOM 4805 C CA . ASN A 1 601 ? -9.606 -8.566 36.134 1.00 95.56 601 ASN A CA 1
ATOM 4806 C C . ASN A 1 601 ? -9.815 -8.061 34.699 1.00 95.56 601 ASN A C 1
ATOM 4808 O O . ASN A 1 601 ? -9.320 -8.678 33.758 1.00 95.56 601 ASN A O 1
ATOM 4812 N N . ILE A 1 602 ? -10.491 -6.921 34.517 1.00 96.31 602 ILE A N 1
ATOM 4813 C CA . ILE A 1 602 ? -10.647 -6.269 33.207 1.00 96.31 602 ILE A CA 1
ATOM 4814 C C . ILE A 1 602 ? -9.289 -5.830 32.644 1.00 96.31 602 ILE A C 1
ATOM 4816 O O . ILE A 1 602 ? -9.067 -5.856 31.433 1.00 96.31 602 ILE A O 1
ATOM 4820 N N . TYR A 1 603 ? -8.361 -5.464 33.523 1.00 94.38 603 TYR A N 1
ATOM 4821 C CA . TYR A 1 603 ? -7.054 -4.925 33.157 1.00 94.38 603 TYR A CA 1
ATOM 4822 C C . TYR A 1 603 ? -5.965 -5.998 33.084 1.00 94.38 603 TYR A C 1
ATOM 4824 O O . TYR A 1 603 ? -4.843 -5.704 32.687 1.00 94.38 603 TYR A O 1
ATOM 4832 N N . ALA A 1 604 ? -6.285 -7.242 33.454 1.00 86.38 604 ALA A N 1
ATOM 4833 C CA . ALA A 1 604 ? -5.310 -8.324 33.507 1.00 86.38 604 ALA A CA 1
ATOM 4834 C C . ALA A 1 604 ? -4.937 -8.882 32.119 1.00 86.38 604 ALA A C 1
ATOM 4836 O O . ALA A 1 604 ? -3.783 -9.246 31.925 1.00 86.38 604 ALA A O 1
ATOM 4837 N N . ASN A 1 605 ? -5.883 -8.958 31.167 1.00 77.38 605 ASN A N 1
ATOM 4838 C CA . ASN A 1 605 ? -5.729 -9.732 29.918 1.00 77.38 605 ASN A CA 1
ATOM 4839 C C . ASN A 1 605 ? -6.361 -9.059 28.679 1.00 77.38 605 ASN A C 1
ATOM 4841 O O . ASN A 1 605 ? -7.306 -9.608 28.114 1.00 77.38 605 ASN A O 1
ATOM 4845 N N . ASP A 1 606 ? -5.909 -7.863 28.281 1.00 90.31 606 ASP A N 1
ATOM 4846 C CA . ASP A 1 606 ? -6.402 -7.075 27.120 1.00 90.31 606 ASP A CA 1
ATOM 4847 C C . ASP A 1 606 ? -7.936 -6.875 27.032 1.00 90.31 606 ASP A C 1
ATOM 4849 O O . ASP A 1 606 ? -8.452 -6.293 26.075 1.00 90.31 606 ASP A O 1
ATOM 4853 N N . LEU A 1 607 ? -8.688 -7.308 28.049 1.00 94.50 607 LEU A N 1
ATOM 4854 C CA . LEU A 1 607 ? -10.147 -7.360 28.075 1.00 94.50 607 LEU A CA 1
ATOM 4855 C C . LEU A 1 607 ? -10.745 -5.953 28.010 1.00 94.50 607 LEU A C 1
ATOM 4857 O O . LEU A 1 607 ? -11.789 -5.746 27.394 1.00 94.50 607 LEU A O 1
ATOM 4861 N N . VAL A 1 608 ? -10.023 -4.971 28.556 1.00 96.69 608 VAL A N 1
ATOM 4862 C CA . VAL A 1 608 ? -10.319 -3.542 28.418 1.00 96.69 608 VAL A CA 1
ATOM 4863 C C . VAL A 1 608 ? -10.454 -3.101 26.952 1.00 96.69 608 VAL A C 1
ATOM 4865 O O . VAL A 1 608 ? -11.259 -2.219 26.662 1.00 96.69 608 VAL A O 1
ATOM 4868 N N . HIS A 1 609 ? -9.738 -3.730 26.014 1.00 97.25 609 HIS A N 1
ATOM 4869 C CA . HIS A 1 609 ? -9.752 -3.397 24.585 1.00 97.25 609 HIS A CA 1
ATOM 4870 C C . HIS A 1 609 ? -10.664 -4.295 23.736 1.00 97.25 609 HIS A C 1
ATOM 4872 O O . HIS A 1 609 ? -10.792 -4.052 22.531 1.00 97.25 609 HIS A O 1
ATOM 4878 N N . GLN A 1 610 ? -11.299 -5.311 24.327 1.00 96.94 610 GLN A N 1
ATOM 4879 C CA . GLN A 1 610 ? -12.214 -6.213 23.623 1.00 96.94 610 GLN A CA 1
ATOM 4880 C C . GLN A 1 610 ? -13.540 -5.522 23.311 1.00 96.94 610 GLN A C 1
ATOM 4882 O O . GLN A 1 610 ? -14.048 -4.736 24.109 1.00 96.94 610 GLN A O 1
ATOM 4887 N N . VAL A 1 611 ? -14.156 -5.885 22.183 1.00 97.31 611 VAL A N 1
ATOM 4888 C CA . VAL A 1 611 ? -15.419 -5.291 21.705 1.00 97.31 611 VAL A CA 1
ATOM 4889 C C . VAL A 1 611 ? -16.573 -5.368 22.710 1.00 97.31 611 VAL A C 1
ATOM 4891 O O . VAL A 1 611 ? -17.432 -4.492 22.700 1.00 97.31 611 VAL A O 1
ATOM 4894 N N . GLY A 1 612 ? -16.573 -6.338 23.632 1.00 97.12 612 GLY A N 1
ATOM 4895 C CA . GLY A 1 612 ? -17.557 -6.406 24.714 1.00 97.12 612 GLY A CA 1
ATOM 4896 C C . GLY A 1 612 ? -17.448 -5.274 25.734 1.00 97.12 612 GLY A C 1
ATOM 4897 O O . GLY A 1 612 ? -18.454 -4.946 26.350 1.00 97.12 612 GLY A O 1
ATOM 4898 N N . ASN A 1 613 ? -16.284 -4.634 25.890 1.00 97.69 613 ASN A N 1
ATOM 4899 C CA . ASN A 1 613 ? -16.107 -3.441 26.725 1.00 97.69 613 ASN A CA 1
ATOM 4900 C C . ASN A 1 613 ? -16.347 -2.133 25.949 1.00 97.69 613 ASN A C 1
ATOM 4902 O O . ASN A 1 613 ? -16.251 -1.041 26.507 1.00 97.69 613 ASN A O 1
ATOM 4906 N N . LEU A 1 614 ? -16.635 -2.226 24.652 1.00 97.56 614 LEU A N 1
ATOM 4907 C CA . LEU A 1 614 ? -16.784 -1.069 23.787 1.00 97.56 614 LEU A CA 1
ATOM 4908 C C . LEU A 1 614 ? -18.260 -0.745 23.551 1.00 97.56 614 LEU A C 1
ATOM 4910 O O . LEU A 1 614 ? -19.148 -1.605 23.601 1.00 97.56 614 LEU A O 1
ATOM 4914 N N . MET A 1 615 ? -18.519 0.521 23.255 1.00 95.62 615 MET A N 1
ATOM 4915 C CA . MET A 1 615 ? -19.791 0.978 22.709 1.00 95.62 615 MET A CA 1
ATOM 4916 C C . MET A 1 615 ? -19.582 2.182 21.794 1.00 95.62 615 MET A C 1
ATOM 4918 O O . MET A 1 615 ? -18.588 2.900 21.896 1.00 95.62 615 MET A O 1
ATOM 4922 N N . LEU A 1 616 ? -20.529 2.411 20.892 1.00 94.44 616 LEU A N 1
ATOM 4923 C CA . LEU A 1 616 ? -20.579 3.632 20.095 1.00 94.44 616 LEU A CA 1
ATOM 4924 C C . LEU A 1 616 ? -21.151 4.756 20.963 1.00 94.44 616 LEU A C 1
ATOM 4926 O O . LEU A 1 616 ? -22.152 4.552 21.649 1.00 94.44 616 LEU A O 1
ATOM 4930 N N . LEU A 1 617 ? -20.500 5.919 20.954 1.00 92.69 617 LEU A N 1
ATOM 4931 C CA . LEU A 1 617 ? -20.935 7.082 21.726 1.00 92.69 617 LEU A CA 1
ATOM 4932 C C . LEU A 1 617 ? -20.647 8.377 20.945 1.00 92.69 617 LEU A C 1
ATOM 4934 O O . LEU A 1 617 ? -19.606 8.461 20.276 1.00 92.69 617 LEU A O 1
ATOM 4938 N N . PRO A 1 618 ? -21.492 9.420 21.053 1.00 91.69 618 PRO A N 1
ATOM 4939 C CA . PRO A 1 618 ? -21.238 10.694 20.389 1.00 91.69 618 PRO A CA 1
ATOM 4940 C C . PRO A 1 618 ? -19.927 11.335 20.834 1.00 91.69 618 PRO A C 1
ATOM 4942 O O . PRO A 1 618 ? -19.650 11.414 22.031 1.00 91.69 618 PRO A O 1
ATOM 4945 N N . ILE A 1 619 ? -19.150 11.874 19.883 1.00 90.56 619 ILE A N 1
ATOM 4946 C CA . ILE A 1 619 ? -17.848 12.518 20.160 1.00 90.56 619 ILE A CA 1
ATOM 4947 C C . ILE A 1 619 ? -17.955 13.555 21.285 1.00 90.56 619 ILE A C 1
ATOM 4949 O O . ILE A 1 619 ? -17.086 13.629 22.151 1.00 90.56 619 ILE A O 1
ATOM 4953 N N . GLU A 1 620 ? -19.003 14.380 21.264 1.00 89.62 620 GLU A N 1
ATOM 4954 C CA . GLU A 1 620 ? -19.169 15.459 22.240 1.00 89.62 620 GLU A CA 1
ATOM 4955 C C . GLU A 1 620 ? -19.561 14.959 23.632 1.00 89.62 620 GLU A C 1
ATOM 4957 O O . GLU A 1 620 ? -19.281 15.650 24.603 1.00 89.62 620 GLU A O 1
ATOM 4962 N N . VAL A 1 621 ? -20.148 13.764 23.751 1.00 90.69 621 VAL A N 1
ATOM 4963 C CA . VAL A 1 621 ? -20.472 13.142 25.045 1.00 90.69 621 VAL A CA 1
ATOM 4964 C C . VAL A 1 621 ? -19.286 12.331 25.563 1.00 90.69 621 VAL A C 1
ATOM 4966 O O . VAL A 1 621 ? -18.935 12.430 26.738 1.00 90.69 621 VAL A O 1
ATOM 4969 N N . ASN A 1 622 ? -18.614 11.594 24.678 1.00 92.81 622 ASN A N 1
ATOM 4970 C CA . ASN A 1 622 ? -17.509 10.700 25.012 1.00 92.81 622 ASN A CA 1
ATOM 4971 C C . ASN A 1 622 ? -16.342 11.426 25.705 1.00 92.81 622 ASN A C 1
ATOM 4973 O O . ASN A 1 622 ? -15.821 10.953 26.709 1.00 92.81 622 ASN A O 1
ATOM 4977 N N . LYS A 1 623 ? -16.032 12.660 25.276 1.00 91.12 623 LYS A N 1
ATOM 4978 C CA . LYS A 1 623 ? -15.039 13.538 25.935 1.00 91.12 623 LYS A CA 1
ATOM 4979 C C . LYS A 1 623 ? -15.302 13.775 27.427 1.00 91.12 623 LYS A C 1
ATOM 4981 O O . LYS A 1 623 ? -14.387 14.173 28.143 1.00 91.12 623 LYS A O 1
ATOM 4986 N N . PHE A 1 624 ? -16.549 13.634 27.877 1.00 91.00 624 PHE A N 1
ATOM 4987 C CA . PHE A 1 624 ? -16.929 13.833 29.271 1.00 91.00 624 PHE A CA 1
ATOM 4988 C C . PHE A 1 624 ? -17.147 12.525 30.022 1.00 91.00 624 PHE A C 1
ATOM 4990 O O . PHE A 1 624 ? -16.971 12.549 31.233 1.00 91.00 624 PHE A O 1
ATOM 4997 N N . ALA A 1 625 ? -17.512 11.421 29.365 1.00 90.50 625 ALA A N 1
ATOM 4998 C CA . ALA A 1 625 ? -17.605 10.115 30.020 1.00 90.50 625 ALA A CA 1
ATOM 4999 C C . ALA A 1 625 ? -16.214 9.636 30.481 1.00 90.50 625 ALA A C 1
ATOM 5001 O O . ALA A 1 625 ? -16.026 9.368 31.666 1.00 90.50 625 ALA A O 1
ATOM 5002 N N . ASP A 1 626 ? -15.232 9.662 29.574 1.00 88.75 626 ASP A N 1
ATOM 5003 C CA . ASP A 1 626 ? -13.790 9.505 29.825 1.00 88.75 626 ASP A CA 1
ATOM 5004 C C . ASP A 1 626 ? -13.437 8.444 30.895 1.00 88.75 626 ASP A C 1
ATOM 5006 O O . ASP A 1 626 ? -13.880 7.300 30.807 1.00 88.75 626 ASP A O 1
ATOM 5010 N N . ASN A 1 627 ? -12.651 8.787 31.921 1.00 92.94 627 ASN A N 1
ATOM 5011 C CA . ASN A 1 627 ? -12.135 7.836 32.912 1.00 92.94 627 ASN A CA 1
ATOM 5012 C C . ASN A 1 627 ? -13.000 7.718 34.179 1.00 92.94 627 ASN A C 1
ATOM 5014 O O . ASN A 1 627 ? -12.500 7.377 35.250 1.00 92.94 627 ASN A O 1
ATOM 5018 N N . LYS A 1 628 ? -14.293 8.044 34.079 1.00 92.50 628 LYS A N 1
ATOM 5019 C CA . LYS A 1 628 ? -15.223 8.047 35.218 1.00 92.50 628 LYS A CA 1
ATOM 5020 C C . LYS A 1 628 ? -15.593 6.646 35.708 1.00 92.50 628 LYS A C 1
ATOM 5022 O O . LYS A 1 628 ? -15.429 5.659 34.995 1.00 92.50 628 LYS A O 1
ATOM 5027 N N . GLU A 1 629 ? -16.154 6.586 36.914 1.00 92.25 629 GLU A N 1
ATOM 5028 C CA . GLU A 1 629 ? -16.767 5.381 37.487 1.00 92.25 629 GLU A CA 1
ATOM 5029 C C . GLU A 1 629 ? -18.106 5.033 36.815 1.00 92.25 629 GLU A C 1
ATOM 5031 O O . GLU A 1 629 ? -18.754 5.882 36.194 1.00 92.25 629 GLU A O 1
ATOM 5036 N N . TRP A 1 630 ? -18.551 3.782 36.985 1.00 93.25 630 TRP A N 1
ATOM 5037 C CA . TRP A 1 630 ? -19.763 3.249 36.351 1.00 93.25 630 TRP A CA 1
ATOM 5038 C C . TRP A 1 630 ? -21.004 4.113 36.584 1.00 93.25 630 TRP A C 1
ATOM 5040 O O . TRP A 1 630 ? -21.686 4.455 35.624 1.00 93.25 630 TRP A O 1
ATOM 5050 N N . ALA A 1 631 ? -21.283 4.515 37.827 1.00 89.25 631 ALA A N 1
ATOM 5051 C CA . ALA A 1 631 ? -22.487 5.285 38.147 1.00 89.25 631 ALA A CA 1
ATOM 5052 C C . ALA A 1 631 ? -22.535 6.636 37.412 1.00 89.25 631 ALA A C 1
ATOM 5054 O O . ALA A 1 631 ? -23.593 7.049 36.938 1.00 89.25 631 ALA A O 1
ATOM 5055 N N . GLU A 1 632 ? -21.387 7.305 37.273 1.00 89.56 632 GLU A N 1
ATOM 5056 C CA . GLU A 1 632 ? -21.312 8.549 36.513 1.00 89.56 632 GLU A CA 1
ATOM 5057 C C . GLU A 1 632 ? -21.466 8.288 35.017 1.00 89.56 632 GLU A C 1
ATOM 5059 O O . GLU A 1 632 ? -22.250 8.971 34.364 1.00 89.56 632 GLU A O 1
ATOM 5064 N N . LYS A 1 633 ? -20.772 7.285 34.463 1.00 93.00 633 LYS A N 1
ATOM 5065 C CA . LYS A 1 633 ? -20.904 6.910 33.046 1.00 93.00 633 LYS A CA 1
ATOM 5066 C C . LYS A 1 633 ? -22.335 6.513 32.686 1.00 93.00 633 LYS A C 1
ATOM 5068 O O . LYS A 1 633 ? -22.857 6.987 31.680 1.00 93.00 633 LYS A O 1
ATOM 5073 N N . PHE A 1 634 ? -22.996 5.740 33.545 1.00 92.06 634 PHE A N 1
ATOM 5074 C CA . PHE A 1 634 ? -24.394 5.344 33.408 1.00 92.06 634 PHE A CA 1
ATOM 5075 C C . PHE A 1 634 ? -25.317 6.557 33.278 1.00 92.06 634 PHE A C 1
ATOM 5077 O O . PHE A 1 634 ? -26.231 6.542 32.454 1.00 92.06 634 PHE A O 1
ATOM 5084 N N . LEU A 1 635 ? -25.054 7.636 34.024 1.00 89.25 635 LEU A N 1
ATOM 5085 C CA . LEU A 1 635 ? -25.785 8.891 33.874 1.00 89.25 635 LEU A CA 1
ATOM 5086 C C . LEU A 1 635 ? -25.625 9.439 32.449 1.00 89.25 635 LEU A C 1
ATOM 5088 O O . LEU A 1 635 ? -26.626 9.713 31.796 1.00 89.25 635 LEU A O 1
ATOM 5092 N N . TYR A 1 636 ? -24.401 9.564 31.924 1.00 90.81 636 TYR A N 1
ATOM 5093 C CA . TYR A 1 636 ? -24.187 10.027 30.542 1.00 90.81 636 TYR A CA 1
ATOM 5094 C C . TYR A 1 636 ? -24.904 9.132 29.525 1.00 90.81 636 TYR A C 1
ATOM 5096 O O . TYR A 1 636 ? -25.577 9.639 28.629 1.00 90.81 636 TYR A O 1
ATOM 5104 N N . TYR A 1 637 ? -24.798 7.815 29.686 1.00 92.94 637 TYR A N 1
ATOM 5105 C CA . TYR A 1 637 ? -25.421 6.838 28.796 1.00 92.94 637 TYR A CA 1
ATOM 5106 C C . TYR A 1 637 ? -26.948 6.933 28.826 1.00 92.94 637 TYR A C 1
ATOM 5108 O O . TYR A 1 637 ? -27.576 6.891 27.772 1.00 92.94 637 TYR A O 1
ATOM 5116 N N . SER A 1 638 ? -27.543 7.125 30.007 1.00 90.00 638 SER A N 1
ATOM 5117 C CA . SER A 1 638 ? -29.000 7.212 30.179 1.00 90.00 638 SER A CA 1
ATOM 5118 C C . SER A 1 638 ? -29.581 8.393 29.415 1.00 90.00 638 SER A C 1
ATOM 5120 O O . SER A 1 638 ? -30.632 8.280 28.801 1.00 90.00 638 SER A O 1
ATOM 5122 N N . HIS A 1 639 ? -28.859 9.512 29.386 1.00 87.00 639 HIS A N 1
ATOM 5123 C CA . HIS A 1 639 ? -29.274 10.690 28.630 1.00 87.00 639 HIS A CA 1
ATOM 5124 C C . HIS A 1 639 ? -29.169 10.488 27.124 1.00 87.00 639 HIS A C 1
ATOM 5126 O O . HIS A 1 639 ? -30.038 10.928 26.384 1.00 87.00 639 HIS A O 1
ATOM 5132 N N . VAL A 1 640 ? -28.128 9.800 26.661 1.00 89.56 640 VAL A N 1
ATOM 5133 C CA . VAL A 1 640 ? -27.996 9.464 25.239 1.00 89.56 640 VAL A CA 1
ATOM 5134 C C . VAL A 1 640 ? -29.040 8.415 24.807 1.00 89.56 640 VAL A C 1
ATOM 5136 O O . VAL A 1 640 ? -29.445 8.390 23.648 1.00 89.56 640 VAL A O 1
ATOM 5139 N N . GLY A 1 641 ? -29.516 7.573 25.728 1.00 89.62 641 GLY A N 1
ATOM 5140 C CA . GLY A 1 641 ? -30.572 6.583 25.488 1.00 89.62 641 GLY A CA 1
ATOM 5141 C C . GLY A 1 641 ? -32.000 7.065 25.760 1.00 89.62 641 GLY A C 1
ATOM 5142 O O . GLY A 1 641 ? -32.936 6.289 25.585 1.00 89.62 641 GLY A O 1
ATOM 5143 N N . GLU A 1 642 ? -32.203 8.314 26.182 1.00 87.62 642 GLU A N 1
ATOM 5144 C CA . GLU A 1 642 ? -33.532 8.831 26.516 1.00 87.62 642 GLU A CA 1
ATOM 5145 C C . GLU A 1 642 ? -34.312 9.196 25.244 1.00 87.62 642 GLU A C 1
ATOM 5147 O O . GLU A 1 642 ? -33.859 9.975 24.404 1.00 87.62 642 GLU A O 1
ATOM 5152 N N . ARG A 1 643 ? -35.517 8.634 25.110 1.00 85.44 643 ARG A N 1
ATOM 5153 C CA . ARG A 1 643 ? -36.407 8.845 23.958 1.00 85.44 643 ARG A CA 1
ATOM 5154 C C . ARG A 1 643 ? -37.317 10.065 24.149 1.00 85.44 643 ARG A C 1
ATOM 5156 O O . ARG A 1 643 ? -37.864 10.582 23.178 1.00 85.44 643 ARG A O 1
ATOM 5163 N N . ASN A 1 644 ? -37.502 10.528 25.388 1.00 82.62 644 ASN A N 1
ATOM 5164 C CA . ASN A 1 644 ? -38.379 11.640 25.738 1.00 82.62 644 ASN A CA 1
ATOM 5165 C C . ASN A 1 644 ? -37.599 12.933 26.032 1.00 82.62 644 ASN A C 1
ATOM 5167 O O . ASN A 1 644 ? -36.949 13.082 27.068 1.00 82.62 644 ASN A O 1
ATOM 5171 N N . GLN A 1 645 ? -37.774 13.938 25.169 1.00 75.19 645 GLN A N 1
ATOM 5172 C CA . GLN A 1 645 ? -37.145 15.254 25.313 1.00 75.19 645 GLN A CA 1
ATOM 5173 C C . GLN A 1 645 ? -37.452 15.949 26.657 1.00 75.19 645 GLN A C 1
ATOM 5175 O O . GLN A 1 645 ? -36.613 16.687 27.172 1.00 75.19 645 GLN A O 1
ATOM 5180 N N . ALA A 1 646 ? -38.630 15.718 27.251 1.00 76.44 646 ALA A N 1
ATOM 5181 C CA . ALA A 1 646 ? -39.000 16.302 28.543 1.00 76.44 646 ALA A CA 1
ATOM 5182 C C . ALA A 1 646 ? -38.200 15.702 29.715 1.00 76.44 646 ALA A C 1
ATOM 5184 O O . ALA A 1 646 ? -37.946 16.382 30.714 1.00 76.44 646 ALA A O 1
ATOM 5185 N N . ASN A 1 647 ? -37.744 14.454 29.591 1.00 76.44 647 ASN A N 1
ATOM 5186 C CA . ASN A 1 647 ? -36.892 13.824 30.597 1.00 76.44 647 ASN A CA 1
ATOM 5187 C C . ASN A 1 647 ? -35.459 14.367 30.525 1.00 76.44 647 ASN A C 1
ATOM 5189 O O . ASN A 1 647 ? -34.845 14.603 31.564 1.00 76.44 647 ASN A O 1
ATOM 5193 N N . LEU A 1 648 ? -34.973 14.714 29.327 1.00 70.88 648 LEU A N 1
ATOM 5194 C CA . LEU A 1 648 ? -33.669 15.365 29.152 1.00 70.88 648 LEU A CA 1
ATOM 5195 C C . LEU A 1 648 ? -33.577 16.705 29.901 1.00 70.88 648 LEU A C 1
ATOM 5197 O O . LEU A 1 648 ? -32.518 17.052 30.414 1.00 70.88 648 LEU A O 1
ATOM 5201 N N . THR A 1 649 ? -34.674 17.456 30.055 1.00 65.88 649 THR A N 1
ATOM 5202 C CA . THR A 1 649 ? -34.664 18.711 30.835 1.00 65.88 649 THR A CA 1
ATOM 5203 C C . THR A 1 649 ? -34.457 18.531 32.347 1.00 65.88 649 THR A C 1
ATOM 5205 O O . THR A 1 649 ? -34.151 19.508 33.034 1.00 65.88 649 THR A O 1
ATOM 5208 N N . ASN A 1 650 ? -34.547 17.304 32.875 1.00 70.19 650 ASN A N 1
ATOM 5209 C CA . ASN A 1 650 ? -34.267 16.997 34.282 1.00 70.19 650 ASN A CA 1
ATOM 5210 C C . ASN A 1 650 ? -32.796 16.614 34.559 1.00 70.19 650 ASN A C 1
ATOM 5212 O O . ASN A 1 650 ? -32.422 16.508 35.727 1.00 70.19 650 ASN A O 1
ATOM 5216 N N . LEU A 1 651 ? -31.946 16.570 33.520 1.00 66.31 651 LEU A N 1
ATOM 5217 C CA . LEU A 1 651 ? -30.494 16.299 33.533 1.00 66.31 651 LEU A CA 1
ATOM 5218 C C . LEU A 1 651 ? -29.747 16.788 34.780 1.00 66.31 651 LEU A C 1
ATOM 5220 O O . LEU A 1 651 ? -29.056 16.036 35.465 1.00 66.31 651 LEU A O 1
ATOM 5224 N N . GLY A 1 652 ? -29.867 18.087 35.066 1.00 64.88 652 GLY A N 1
ATOM 5225 C CA . GLY A 1 652 ? -29.142 18.719 36.166 1.00 64.88 652 GLY A CA 1
ATOM 5226 C C . GLY A 1 652 ? -29.680 18.334 37.543 1.00 64.88 652 GLY A C 1
ATOM 5227 O O . GLY A 1 652 ? -28.906 18.256 38.492 1.00 64.88 652 GLY A O 1
ATOM 5228 N N . LYS A 1 653 ? -30.989 18.074 37.653 1.00 71.75 653 LYS A N 1
ATOM 5229 C CA . LYS A 1 653 ? -31.638 17.672 38.910 1.00 71.75 653 LYS A CA 1
ATOM 5230 C C . LYS A 1 653 ? -31.329 16.221 39.254 1.00 71.75 653 LYS A C 1
ATOM 5232 O O . LYS A 1 653 ? -31.193 15.907 40.433 1.00 71.75 653 LYS A O 1
ATOM 5237 N N . ASP A 1 654 ? -31.218 15.362 38.248 1.00 70.81 654 ASP A N 1
ATOM 5238 C CA . ASP A 1 654 ? -30.881 13.952 38.442 1.00 70.81 654 ASP A CA 1
ATOM 5239 C C . ASP A 1 654 ? -29.398 13.815 38.798 1.00 70.81 654 ASP A C 1
ATOM 5241 O O . ASP A 1 654 ? -29.079 13.226 39.824 1.00 70.81 654 ASP A O 1
ATOM 5245 N N . ALA A 1 655 ? -28.506 14.520 38.094 1.00 72.50 655 ALA A N 1
ATOM 5246 C CA . ALA A 1 655 ? -27.092 14.604 38.469 1.00 72.50 655 ALA A CA 1
ATOM 5247 C C . ALA A 1 655 ? -26.879 15.157 39.896 1.00 72.50 655 ALA A C 1
ATOM 5249 O O . ALA A 1 655 ? -26.130 14.580 40.683 1.00 72.50 655 ALA A O 1
ATOM 5250 N N . GLN A 1 656 ? -27.576 16.245 40.264 1.00 72.25 656 GLN A N 1
ATOM 5251 C CA . GLN A 1 656 ? -27.487 16.842 41.605 1.00 72.25 656 GLN A CA 1
ATOM 5252 C C . GLN A 1 656 ? -28.004 15.920 42.708 1.00 72.25 656 GLN A C 1
ATOM 5254 O O . GLN A 1 656 ? -27.371 15.835 43.760 1.00 72.25 656 GLN A O 1
ATOM 5259 N N . ARG A 1 657 ? -29.132 15.228 42.487 1.00 75.06 657 ARG A N 1
ATOM 5260 C CA . ARG A 1 657 ? -29.658 14.239 43.444 1.00 75.06 657 ARG A CA 1
ATOM 5261 C C . ARG A 1 657 ? -28.671 13.107 43.702 1.00 75.06 657 ARG A C 1
ATOM 5263 O O . ARG A 1 657 ? -28.686 12.521 44.778 1.00 75.06 657 ARG A O 1
ATOM 5270 N N . GLU A 1 658 ? -27.807 12.836 42.737 1.00 71.94 658 GLU A N 1
ATOM 5271 C CA . GLU A 1 658 ? -26.818 11.768 42.790 1.00 71.94 658 GLU A CA 1
ATOM 5272 C C . GLU A 1 658 ? -25.431 12.233 43.246 1.00 71.94 658 GLU A C 1
ATOM 5274 O O . GLU A 1 658 ? -24.502 11.432 43.286 1.00 71.94 658 GLU A O 1
ATOM 5279 N N . GLY A 1 659 ? -25.275 13.511 43.611 1.00 74.75 659 GLY A N 1
ATOM 5280 C CA . GLY A 1 659 ? -23.987 14.075 44.022 1.00 74.75 659 GLY A CA 1
ATOM 5281 C C . GLY A 1 659 ? -22.980 14.230 42.876 1.00 74.75 659 GLY A C 1
ATOM 5282 O O . GLY A 1 659 ? -21.809 14.508 43.128 1.00 74.75 659 GLY A O 1
ATOM 5283 N N . ILE A 1 660 ? -23.420 14.084 41.622 1.00 78.88 660 ILE A N 1
ATOM 5284 C CA . ILE A 1 660 ? -22.578 14.173 40.429 1.00 78.88 660 ILE A CA 1
ATOM 5285 C C . ILE A 1 660 ? -22.593 15.615 39.918 1.00 78.88 660 ILE A C 1
ATOM 5287 O O . ILE A 1 660 ? -23.625 16.157 39.514 1.00 78.88 660 ILE A O 1
ATOM 5291 N N . VAL A 1 661 ? -21.423 16.255 39.897 1.00 77.56 661 VAL A N 1
ATOM 5292 C CA . VAL A 1 661 ? -21.285 17.639 39.428 1.00 77.56 661 VAL A CA 1
ATOM 5293 C C . VAL A 1 661 ? -20.950 17.659 37.936 1.00 77.56 661 VAL A C 1
ATOM 5295 O O . VAL A 1 661 ? -19.797 17.520 37.530 1.00 77.56 661 VAL A O 1
ATOM 5298 N N . LEU A 1 662 ? -21.965 17.883 37.098 1.00 81.25 662 LEU A N 1
ATOM 5299 C CA . LEU A 1 662 ? -21.770 18.082 35.661 1.00 81.25 662 LEU A CA 1
ATOM 5300 C C . LEU A 1 662 ? -21.229 19.488 35.366 1.00 81.25 662 LEU A C 1
ATOM 5302 O O . LEU A 1 662 ? -21.776 20.500 35.807 1.00 81.25 662 LEU A O 1
ATOM 5306 N N . SER A 1 663 ? -20.171 19.571 34.557 1.00 84.81 663 SER A N 1
ATOM 5307 C CA . SER A 1 663 ? -19.687 20.861 34.054 1.00 84.81 663 SER A CA 1
ATOM 5308 C C . SER A 1 663 ? -20.696 21.492 33.084 1.00 84.81 663 SER A C 1
ATOM 5310 O O . SER A 1 663 ? -21.379 20.783 32.345 1.00 84.81 663 SER A O 1
ATOM 5312 N N . LYS A 1 664 ? -20.722 22.831 32.978 1.00 84.00 664 LYS A N 1
ATOM 5313 C CA . LYS A 1 664 ? -21.578 23.541 31.999 1.00 84.00 664 LYS A CA 1
ATOM 5314 C C . LYS A 1 664 ? -21.397 23.026 30.563 1.00 84.00 664 LYS A C 1
ATOM 5316 O O . LYS A 1 664 ? -22.353 22.988 29.794 1.00 84.00 664 LYS A O 1
ATOM 5321 N N . LYS A 1 665 ? -20.169 22.635 30.198 1.00 87.88 665 LYS A N 1
ATOM 5322 C CA . LYS A 1 665 ? -19.863 22.070 28.875 1.00 87.88 665 LYS A CA 1
ATOM 5323 C C . LYS A 1 665 ? -20.479 20.678 28.701 1.00 87.88 665 LYS A C 1
ATOM 5325 O O . LYS A 1 665 ? -21.075 20.432 27.659 1.00 87.88 665 LYS A O 1
ATOM 5330 N N . ALA A 1 666 ? -20.395 19.823 29.722 1.00 85.19 666 ALA A N 1
ATOM 5331 C CA . ALA A 1 666 ? -21.010 18.496 29.715 1.00 85.19 666 ALA A CA 1
ATOM 5332 C C . ALA A 1 666 ? -22.542 18.579 29.616 1.00 85.19 666 ALA A C 1
ATOM 5334 O O . ALA A 1 666 ? -23.136 17.891 28.792 1.00 85.19 666 ALA A O 1
ATOM 5335 N N . THR A 1 667 ? -23.181 19.476 30.375 1.00 83.56 667 THR A N 1
ATOM 5336 C CA . THR A 1 667 ? -24.637 19.693 30.297 1.00 83.56 667 THR A CA 1
ATOM 5337 C C . THR A 1 667 ? -25.068 20.152 28.903 1.00 83.56 667 THR A C 1
ATOM 5339 O O . THR A 1 667 ? -26.044 19.644 28.363 1.00 83.56 667 THR A O 1
ATOM 5342 N N . ASN A 1 668 ? -24.319 21.077 28.292 1.00 84.81 668 ASN A N 1
ATOM 5343 C CA . ASN A 1 668 ? -24.593 21.546 26.932 1.00 84.81 668 ASN A CA 1
ATOM 5344 C C . ASN A 1 668 ? -24.440 20.417 25.897 1.00 84.81 668 ASN A C 1
ATOM 5346 O O . ASN A 1 668 ? -25.282 20.286 25.013 1.00 84.81 668 ASN A O 1
ATOM 5350 N N . ALA A 1 669 ? -23.402 19.584 26.021 1.00 86.06 669 ALA A N 1
ATOM 5351 C CA . ALA A 1 669 ? -23.201 18.436 25.138 1.00 86.06 669 ALA A CA 1
ATOM 5352 C C . ALA A 1 669 ? -24.348 17.420 25.247 1.00 86.06 669 ALA A C 1
ATOM 5354 O O . ALA A 1 669 ? -24.901 17.028 24.226 1.00 86.06 669 ALA A O 1
ATOM 5355 N N . LEU A 1 670 ? -24.758 17.067 26.469 1.00 83.94 670 LEU A N 1
ATOM 5356 C CA . LEU A 1 670 ? -25.868 16.141 26.716 1.00 83.94 670 LEU A CA 1
ATOM 5357 C C . LEU A 1 670 ? -27.212 16.689 26.219 1.00 83.94 670 LEU A C 1
ATOM 5359 O O . LEU A 1 670 ? -27.973 15.958 25.604 1.00 83.94 670 LEU A O 1
ATOM 5363 N N . SER A 1 671 ? -27.479 17.988 26.395 1.00 80.25 671 SER A N 1
ATOM 5364 C CA . SER A 1 671 ? -28.726 18.612 25.915 1.00 80.25 671 SER A CA 1
ATOM 5365 C C . SER A 1 671 ? -28.884 18.629 24.390 1.00 80.25 671 SER A C 1
ATOM 5367 O O . SER A 1 671 ? -29.986 18.834 23.889 1.00 80.25 671 SER A O 1
ATOM 5369 N N . LYS A 1 672 ? -27.776 18.454 23.660 1.00 83.25 672 LYS A N 1
ATOM 5370 C CA . LYS A 1 672 ? -27.719 18.432 22.193 1.00 83.25 672 LYS A CA 1
ATOM 5371 C C . LYS A 1 672 ? -27.515 17.027 21.629 1.00 83.25 672 LYS A C 1
ATOM 5373 O O . LYS A 1 672 ? -27.414 16.893 20.414 1.00 83.25 672 LYS A O 1
ATOM 5378 N N . ALA A 1 673 ? -27.375 16.017 22.485 1.00 81.12 673 ALA A N 1
ATOM 5379 C CA . ALA A 1 673 ? -27.185 14.648 22.042 1.00 81.12 673 ALA A CA 1
ATOM 5380 C C . ALA A 1 673 ? -28.491 14.116 21.441 1.00 81.12 673 ALA A C 1
ATOM 5382 O O . ALA A 1 673 ? -29.567 14.328 22.000 1.00 81.12 673 ALA A O 1
ATOM 5383 N N . HIS A 1 674 ? -28.392 13.433 20.304 1.00 84.88 674 HIS A N 1
ATOM 5384 C CA . HIS A 1 674 ? -29.512 12.686 19.745 1.00 84.88 674 HIS A CA 1
ATOM 5385 C C . HIS A 1 674 ? -29.636 11.322 20.430 1.00 84.88 674 HIS A C 1
ATOM 5387 O O . HIS A 1 674 ? -28.646 10.777 20.927 1.00 84.88 674 HIS A O 1
ATOM 5393 N N . TYR A 1 675 ? -30.851 10.772 20.416 1.00 87.44 675 TYR A N 1
ATOM 5394 C CA . TYR A 1 675 ? -31.108 9.415 20.885 1.00 87.44 675 TYR A CA 1
ATOM 5395 C C . TYR A 1 675 ? -30.267 8.388 20.107 1.00 87.44 675 TYR A C 1
ATOM 5397 O O . TYR A 1 675 ? -30.126 8.481 18.884 1.00 87.44 675 TYR A O 1
ATOM 5405 N N . HIS A 1 676 ? -29.735 7.394 20.819 1.00 88.25 676 HIS A N 1
ATOM 5406 C CA . HIS A 1 676 ? -28.796 6.418 20.274 1.00 88.25 676 HIS A CA 1
ATOM 5407 C C . HIS A 1 676 ? -29.172 4.983 20.679 1.00 88.25 676 HIS A C 1
ATOM 5409 O O . HIS A 1 676 ? -28.800 4.516 21.752 1.00 88.25 676 HIS A O 1
ATOM 5415 N N . CYS A 1 677 ? -29.846 4.236 19.801 1.00 87.62 677 CYS A N 1
ATOM 5416 C CA . CYS A 1 677 ? -30.363 2.892 20.113 1.00 87.62 677 CYS A CA 1
ATOM 5417 C C . CYS A 1 677 ? -29.302 1.899 20.618 1.00 87.62 677 CYS A C 1
ATOM 5419 O O . CYS A 1 677 ? -29.572 1.107 21.516 1.00 87.62 677 CYS A O 1
ATOM 5421 N N . ALA A 1 678 ? -28.059 1.982 20.132 1.00 87.19 678 ALA A N 1
ATOM 5422 C CA . ALA A 1 678 ? -27.007 1.039 20.526 1.00 87.19 678 ALA A CA 1
ATOM 5423 C C . ALA A 1 678 ? -26.566 1.131 22.010 1.00 87.19 678 ALA A C 1
ATOM 5425 O O . ALA A 1 678 ? -25.770 0.301 22.450 1.00 87.19 678 ALA A O 1
ATOM 5426 N N . VAL A 1 679 ? -27.039 2.123 22.782 1.00 92.06 679 VAL A N 1
ATOM 5427 C CA . VAL A 1 679 ? -26.741 2.237 24.225 1.00 92.06 679 VAL A CA 1
ATOM 5428 C C . VAL A 1 679 ? -27.688 1.415 25.101 1.00 92.06 679 VAL A C 1
ATOM 5430 O O . VAL A 1 679 ? -27.340 1.092 26.233 1.00 92.06 679 VAL A O 1
ATOM 5433 N N . GLU A 1 680 ? -28.865 1.042 24.596 1.00 91.81 680 GLU A N 1
ATOM 5434 C CA . GLU A 1 680 ? -29.913 0.384 25.388 1.00 91.81 680 GLU A CA 1
ATOM 5435 C C . GLU A 1 680 ? -29.456 -0.906 26.088 1.00 91.81 680 GLU A C 1
ATOM 5437 O O . GLU A 1 680 ? -29.728 -1.045 27.284 1.00 91.81 680 GLU A O 1
ATOM 5442 N N . PRO A 1 681 ? -28.684 -1.804 25.440 1.00 93.38 681 PRO A N 1
ATOM 5443 C CA . PRO A 1 681 ? -28.140 -2.981 26.114 1.00 93.38 681 PRO A CA 1
ATOM 5444 C C . PRO A 1 681 ? -27.300 -2.617 27.339 1.00 93.38 681 PRO A C 1
ATOM 5446 O O . PRO A 1 681 ? -27.383 -3.281 28.365 1.00 93.38 681 PRO A O 1
ATOM 5449 N N . ILE A 1 682 ? -26.538 -1.522 27.283 1.00 95.19 682 ILE A N 1
ATOM 5450 C CA . ILE A 1 682 ? -25.711 -1.056 28.404 1.00 95.19 682 ILE A CA 1
ATOM 5451 C C . ILE A 1 682 ? -26.583 -0.546 29.547 1.00 95.19 682 ILE A C 1
ATOM 5453 O O . ILE A 1 682 ? -26.307 -0.824 30.712 1.00 95.19 682 ILE A O 1
ATOM 5457 N N . LEU A 1 683 ? -27.658 0.175 29.220 1.00 93.88 683 LEU A N 1
ATOM 5458 C CA . LEU A 1 683 ? -28.584 0.715 30.214 1.00 93.88 683 LEU A CA 1
ATOM 5459 C C . LEU A 1 683 ? -29.343 -0.376 30.967 1.00 93.88 683 LEU A C 1
ATOM 5461 O O . LEU A 1 683 ? -29.639 -0.191 32.147 1.00 93.88 683 LEU A O 1
ATOM 5465 N N . SER A 1 684 ? -29.589 -1.526 30.333 1.00 94.19 684 SER A N 1
ATOM 5466 C CA . SER A 1 684 ? -30.251 -2.664 30.984 1.00 94.19 684 SER A CA 1
ATOM 5467 C C . SER A 1 684 ? -29.478 -3.216 32.192 1.00 94.19 684 SER A C 1
ATOM 5469 O O . SER A 1 684 ? -30.097 -3.747 33.110 1.00 94.19 684 SER A O 1
ATOM 5471 N N . VAL A 1 685 ? -28.148 -3.026 32.257 1.00 94.62 685 VAL A N 1
ATOM 5472 C CA . VAL A 1 685 ? -27.311 -3.402 33.421 1.00 94.62 685 VAL A CA 1
ATOM 5473 C C . VAL A 1 685 ? -27.738 -2.656 34.686 1.00 94.62 685 VAL A C 1
ATOM 5475 O O . VAL A 1 685 ? -27.604 -3.167 35.798 1.00 94.62 685 VAL A O 1
ATOM 5478 N N . GLY A 1 686 ? -28.285 -1.453 34.518 1.00 92.00 686 GLY A N 1
ATOM 5479 C CA . GLY A 1 686 ? -28.744 -0.614 35.609 1.00 92.00 686 GLY A CA 1
ATOM 5480 C C . GLY A 1 686 ? -27.611 0.080 36.364 1.00 92.00 686 GLY A C 1
ATOM 5481 O O . GLY A 1 686 ? -26.448 -0.328 36.380 1.00 92.00 686 GLY A O 1
ATOM 5482 N N . LYS A 1 687 ? -27.979 1.160 37.049 1.00 88.56 687 LYS A N 1
ATOM 5483 C CA . LYS A 1 687 ? -27.038 2.039 37.749 1.00 88.56 687 LYS A CA 1
ATOM 5484 C C . LYS A 1 687 ? -26.230 1.332 38.842 1.00 88.56 687 LYS A C 1
ATOM 5486 O O . LYS A 1 687 ? -25.052 1.618 39.020 1.00 88.56 687 LYS A O 1
ATOM 5491 N N . THR A 1 688 ? -26.866 0.430 39.586 1.00 88.06 688 THR A N 1
ATOM 5492 C CA . THR A 1 688 ? -26.221 -0.367 40.645 1.00 88.06 688 THR A CA 1
ATOM 5493 C C . THR A 1 688 ? -25.679 -1.699 40.131 1.00 88.06 688 THR A C 1
ATOM 5495 O O . THR A 1 688 ? -25.212 -2.509 40.929 1.00 88.06 688 THR A O 1
ATOM 5498 N N . GLY A 1 689 ? -25.783 -1.957 38.824 1.00 87.62 689 GLY A N 1
ATOM 5499 C CA . GLY A 1 689 ? -25.220 -3.143 38.198 1.00 87.62 689 GLY A CA 1
ATOM 5500 C C . GLY A 1 689 ? -23.695 -3.114 38.189 1.00 87.62 689 GLY A C 1
ATOM 5501 O O . GLY A 1 689 ? -23.063 -2.087 38.438 1.00 87.62 689 GLY A O 1
ATOM 5502 N N . THR A 1 690 ? -23.092 -4.268 37.922 1.00 88.19 690 THR A N 1
ATOM 5503 C CA . THR A 1 690 ? -21.637 -4.433 37.936 1.00 88.19 690 THR A CA 1
ATOM 5504 C C . THR A 1 690 ? -21.136 -4.753 36.538 1.00 88.19 690 THR A C 1
ATOM 5506 O O . THR A 1 690 ? -21.439 -5.809 35.988 1.00 88.19 690 THR A O 1
ATOM 5509 N N . TRP A 1 691 ? -20.327 -3.856 35.981 1.00 95.38 691 TRP A N 1
ATOM 5510 C CA . TRP A 1 691 ? -19.621 -4.089 34.728 1.00 95.38 691 TRP A CA 1
ATOM 5511 C C . TRP A 1 691 ? -18.276 -4.770 35.016 1.00 95.38 691 TRP A C 1
ATOM 5513 O O . TRP A 1 691 ? -17.338 -4.130 35.491 1.00 95.38 691 TRP A O 1
ATOM 5523 N N . ASN A 1 692 ? -18.207 -6.084 34.804 1.00 95.75 692 ASN A N 1
ATOM 5524 C CA . ASN A 1 692 ? -17.098 -6.941 35.238 1.00 95.75 692 ASN A CA 1
ATOM 5525 C C . ASN A 1 692 ? -16.534 -7.806 34.099 1.00 95.75 692 ASN A C 1
ATOM 5527 O O . ASN A 1 692 ? -17.081 -7.850 32.992 1.00 95.75 692 ASN A O 1
ATOM 5531 N N . ALA A 1 693 ? -15.434 -8.514 34.369 1.00 96.69 693 ALA A N 1
ATOM 5532 C CA . ALA A 1 693 ? -14.771 -9.354 33.377 1.00 96.69 693 ALA A CA 1
ATOM 5533 C C . ALA A 1 693 ? -15.670 -10.473 32.790 1.00 96.69 693 ALA A C 1
ATOM 5535 O O . ALA A 1 693 ? -15.660 -10.640 31.564 1.00 96.69 693 ALA A O 1
ATOM 5536 N N . PRO A 1 694 ? -16.490 -11.205 33.578 1.00 96.56 694 PRO A N 1
ATOM 5537 C CA . PRO A 1 694 ? -17.435 -12.184 33.032 1.00 96.56 694 PRO A CA 1
ATOM 5538 C C . PRO A 1 694 ? -18.436 -11.589 32.034 1.00 96.56 694 PRO A C 1
ATOM 5540 O O . PRO A 1 694 ? -18.607 -12.142 30.945 1.00 96.56 694 PRO A O 1
ATOM 5543 N N . LEU A 1 695 ? -19.046 -10.441 32.359 1.00 96.94 695 LEU A N 1
ATOM 5544 C CA . LEU A 1 695 ? -19.991 -9.767 31.466 1.00 96.94 695 LEU A CA 1
ATOM 5545 C C . LEU A 1 695 ? -19.310 -9.325 30.168 1.00 96.94 695 LEU A C 1
ATOM 5547 O O . LEU A 1 695 ? -19.828 -9.583 29.082 1.00 96.94 695 LEU A O 1
ATOM 5551 N N . ILE A 1 696 ? -18.126 -8.708 30.260 1.00 97.38 696 ILE A N 1
ATOM 5552 C CA . ILE A 1 696 ? -17.372 -8.280 29.074 1.00 97.38 696 ILE A CA 1
ATOM 5553 C C . ILE A 1 696 ? -17.022 -9.481 28.194 1.00 97.38 696 ILE A C 1
ATOM 5555 O O . ILE A 1 696 ? -17.134 -9.389 26.972 1.00 97.38 696 ILE A O 1
ATOM 5559 N N . THR A 1 697 ? -16.629 -10.607 28.786 1.00 96.50 697 THR A N 1
ATOM 5560 C CA . THR A 1 697 ? -16.291 -11.833 28.047 1.00 96.50 697 THR A CA 1
ATOM 5561 C C . THR A 1 697 ? -17.510 -12.372 27.298 1.00 96.50 697 THR A C 1
ATOM 5563 O O . THR A 1 697 ? -17.444 -12.612 26.092 1.00 96.50 697 THR A O 1
ATOM 5566 N N . GLN A 1 698 ? -18.652 -12.481 27.982 1.00 96.81 698 GLN A N 1
ATOM 5567 C CA . GLN A 1 698 ? -19.902 -12.944 27.380 1.00 96.81 698 GLN A CA 1
ATOM 5568 C C . GLN A 1 698 ? -20.368 -12.016 26.251 1.00 96.81 698 GLN A C 1
ATOM 5570 O O . GLN A 1 698 ? -20.702 -12.477 25.159 1.00 96.81 698 GLN A O 1
ATOM 5575 N N . ARG A 1 699 ? -20.329 -10.702 26.486 1.00 97.12 699 ARG A N 1
ATOM 5576 C CA . ARG A 1 699 ? -20.705 -9.691 25.496 1.00 97.12 699 ARG A CA 1
ATOM 5577 C C . ARG A 1 699 ? -19.755 -9.674 24.302 1.00 97.12 699 ARG A C 1
ATOM 5579 O O . ARG A 1 699 ? -20.2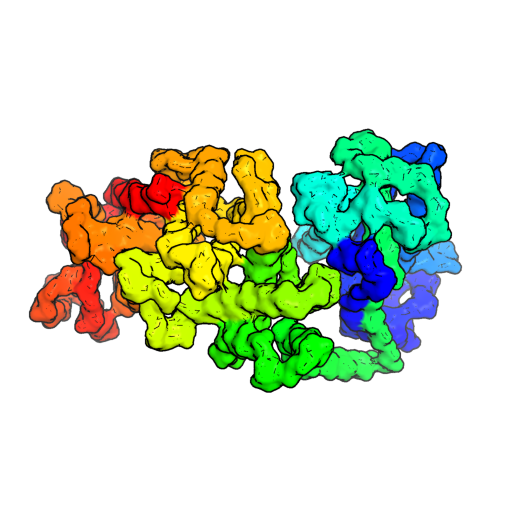03 -9.551 23.168 1.00 97.12 699 ARG A O 1
ATOM 5586 N N . THR A 1 700 ? -18.454 -9.846 24.538 1.00 97.38 700 THR A N 1
ATOM 5587 C CA . THR A 1 700 ? -17.439 -9.959 23.479 1.00 97.38 700 THR A CA 1
ATOM 5588 C C . THR A 1 700 ? -17.759 -11.125 22.558 1.00 97.38 700 THR A C 1
ATOM 5590 O O . THR A 1 700 ? -17.756 -10.953 21.340 1.00 97.38 700 THR A O 1
ATOM 5593 N N . ARG A 1 701 ? -18.072 -12.293 23.129 1.00 97.31 701 ARG A N 1
ATOM 5594 C CA . ARG A 1 701 ? -18.459 -13.470 22.354 1.00 97.31 701 ARG A CA 1
ATOM 5595 C C . ARG A 1 701 ? -19.732 -13.214 21.547 1.00 97.31 701 ARG A C 1
ATOM 5597 O O . ARG A 1 701 ? -19.696 -13.392 20.337 1.00 97.31 701 ARG A O 1
ATOM 5604 N N . GLN A 1 702 ? -20.797 -12.707 22.173 1.00 97.00 702 GLN A N 1
ATOM 5605 C CA . GLN A 1 702 ? -22.057 -12.426 21.473 1.00 97.00 702 GLN A CA 1
ATOM 5606 C C . GLN A 1 702 ? -21.857 -11.447 20.303 1.00 97.00 702 GLN A C 1
ATOM 5608 O O . GLN A 1 702 ? -22.292 -11.721 19.191 1.00 97.00 702 GLN A O 1
ATOM 5613 N N . ILE A 1 703 ? -21.145 -10.335 20.513 1.00 97.56 703 ILE A N 1
ATOM 5614 C CA . ILE A 1 703 ? -20.871 -9.348 19.453 1.00 97.56 703 ILE A CA 1
ATOM 5615 C C . ILE A 1 703 ? -20.145 -9.995 18.266 1.00 97.56 703 ILE A C 1
ATOM 5617 O O . ILE A 1 703 ? -20.491 -9.735 17.114 1.00 97.56 703 ILE A O 1
ATOM 5621 N N . LYS A 1 704 ? -19.147 -10.844 18.536 1.00 97.56 704 LYS A N 1
ATOM 5622 C CA . LYS A 1 704 ? -18.401 -11.563 17.497 1.00 97.56 704 LYS A CA 1
ATOM 5623 C C . LYS A 1 704 ? -19.291 -12.554 16.748 1.00 97.56 704 LYS A C 1
ATOM 5625 O O . LYS A 1 704 ? -19.229 -12.597 15.525 1.00 97.56 704 LYS A O 1
ATOM 5630 N N . GLU A 1 705 ? -20.137 -13.303 17.450 1.00 96.94 705 GLU A N 1
ATOM 5631 C CA . GLU A 1 705 ? -21.082 -14.248 16.843 1.00 96.94 705 GLU A CA 1
ATOM 5632 C C . GLU A 1 705 ? -22.069 -13.542 15.899 1.00 96.94 705 GLU A C 1
ATOM 5634 O O . GLU A 1 705 ? -22.242 -13.977 14.762 1.00 96.94 705 GLU A O 1
ATOM 5639 N N . LEU A 1 706 ? -22.643 -12.415 16.330 1.00 95.50 706 LEU A N 1
ATOM 5640 C CA . LEU A 1 706 ? -23.576 -11.621 15.524 1.00 95.50 706 LEU A CA 1
ATOM 5641 C C . LEU A 1 706 ? -22.901 -11.001 14.292 1.00 95.50 706 LEU A C 1
ATOM 5643 O O . LEU A 1 706 ? -23.461 -10.995 13.192 1.00 95.50 706 LEU A O 1
ATOM 5647 N N . ALA A 1 707 ? -21.683 -10.484 14.467 1.00 96.62 707 ALA A N 1
ATOM 5648 C CA . ALA A 1 707 ? -20.909 -9.945 13.358 1.00 96.62 707 ALA A CA 1
ATOM 5649 C C . ALA A 1 707 ? -20.547 -11.042 12.350 1.00 96.62 707 ALA A C 1
ATOM 5651 O O . ALA A 1 707 ? -20.720 -10.824 11.152 1.00 96.62 707 ALA A O 1
ATOM 5652 N N . TRP A 1 708 ? -20.114 -12.215 12.830 1.00 97.12 708 TRP A N 1
ATOM 5653 C CA . TRP A 1 708 ? -19.807 -13.386 12.009 1.00 97.12 708 TRP A CA 1
ATOM 5654 C C . TRP A 1 708 ? -20.987 -13.786 11.125 1.00 97.12 708 TRP A C 1
ATOM 5656 O O . TRP A 1 708 ? -20.824 -13.904 9.916 1.00 97.12 708 TRP A O 1
ATOM 5666 N N . GLU A 1 709 ? -22.172 -13.953 11.714 1.00 95.38 709 GLU A N 1
ATOM 5667 C CA . GLU A 1 709 ? -23.383 -14.378 10.997 1.00 95.38 709 GLU A CA 1
ATOM 5668 C C . GLU A 1 709 ? -23.721 -13.443 9.834 1.00 95.38 709 GLU A C 1
ATOM 5670 O O . GLU A 1 709 ? -24.087 -13.901 8.754 1.00 95.38 709 GLU A O 1
ATOM 5675 N N . THR A 1 710 ? -23.516 -12.140 10.026 1.00 94.94 710 THR A N 1
ATOM 5676 C CA . THR A 1 710 ? -23.746 -11.151 8.971 1.00 94.94 710 THR A CA 1
ATOM 5677 C C . THR A 1 710 ? -22.670 -11.231 7.888 1.00 94.94 710 THR A C 1
ATOM 5679 O O . THR A 1 710 ? -22.987 -11.381 6.711 1.00 94.94 710 THR A O 1
ATOM 5682 N N . ILE A 1 711 ? -21.388 -11.162 8.259 1.00 96.12 711 ILE A N 1
ATOM 5683 C CA . ILE A 1 711 ? -20.295 -11.047 7.279 1.00 96.12 711 ILE A CA 1
ATOM 5684 C C . ILE A 1 711 ? -20.033 -12.342 6.513 1.00 96.12 711 ILE A C 1
ATOM 5686 O O . ILE A 1 711 ? -19.675 -12.273 5.343 1.00 96.12 711 ILE A O 1
ATOM 5690 N N . ILE A 1 712 ? -20.215 -13.518 7.121 1.00 96.56 712 ILE A N 1
ATOM 5691 C CA . ILE A 1 712 ? -20.021 -14.780 6.397 1.00 96.56 712 ILE A CA 1
ATOM 5692 C C . ILE A 1 712 ? -21.121 -14.985 5.353 1.00 96.56 712 ILE A C 1
ATOM 5694 O O . ILE A 1 712 ? -20.842 -15.481 4.263 1.00 96.56 712 ILE A O 1
ATOM 5698 N N . SER A 1 713 ? -22.347 -14.523 5.644 1.00 96.50 713 SER A N 1
ATOM 5699 C CA . SER A 1 713 ? -23.465 -14.613 4.703 1.00 96.50 713 SER A CA 1
ATOM 5700 C C . SER A 1 713 ? -23.171 -13.868 3.402 1.00 96.50 713 SER A C 1
ATOM 5702 O O . SER A 1 713 ? -23.502 -14.367 2.340 1.00 96.50 713 SER A O 1
ATOM 5704 N N . TRP A 1 714 ? -22.449 -12.746 3.464 1.00 97.44 714 TRP A N 1
ATOM 5705 C CA . TRP A 1 714 ? -22.035 -11.959 2.298 1.00 97.44 714 TRP A CA 1
ATOM 5706 C C . TRP A 1 714 ? -21.043 -12.664 1.367 1.00 97.44 714 TRP A C 1
ATOM 5708 O O . TRP A 1 714 ? -20.867 -12.234 0.227 1.00 97.44 714 TRP A O 1
ATOM 5718 N N . LEU A 1 715 ? -20.365 -13.705 1.851 1.00 96.06 715 LEU A N 1
ATOM 5719 C CA . LEU A 1 715 ? -19.467 -14.531 1.046 1.00 96.06 715 LEU A CA 1
ATOM 5720 C C . LEU A 1 715 ? -20.148 -15.806 0.539 1.00 96.06 715 LEU A C 1
ATOM 5722 O O . LEU A 1 715 ? -19.724 -16.351 -0.471 1.00 96.06 715 LEU A O 1
ATOM 5726 N N . GLN A 1 716 ? -21.178 -16.285 1.236 1.00 91.50 716 GLN A N 1
ATOM 5727 C CA . GLN A 1 716 ? -21.888 -17.524 0.906 1.00 91.50 716 GLN A CA 1
ATOM 5728 C C . GLN A 1 716 ? -23.142 -17.305 0.046 1.00 91.50 716 GLN A C 1
ATOM 5730 O O . GLN A 1 716 ? -23.625 -18.265 -0.551 1.00 91.50 716 GLN A O 1
ATOM 5735 N N . SER A 1 717 ? -23.679 -16.080 0.035 1.00 66.69 717 SER A N 1
ATOM 5736 C CA . SER A 1 717 ? -24.897 -15.680 -0.681 1.00 66.69 717 SER A CA 1
ATOM 5737 C C . SER A 1 717 ? -24.720 -15.586 -2.182 1.00 66.69 717 SER A C 1
ATOM 5739 O O . SER A 1 717 ? -23.718 -14.939 -2.584 1.00 66.69 717 SER A O 1
#

Secondary structure (DSSP, 8-state):
-HHHHHHHTT-TT--EEEEEEEEEE-S-HHHHS-BSSGGGS-S--EEEEE-HHHHHHHHHHHHHHHHHHHHHHHTS-SSTTTHHHHHHHHHHHHHHHHHHEEE-TTT-SSSEEES---TTTB-B-SS--GGGB-SHHHHHHHHHHHHS-HHHHHHSS-TTTTHHHHHHHHHHHHHHHHHHTTTSTTSTTTTTS--GGGT-SHHHHHHHTSS--HHHHHHHHT----TTSHHHHHHHHHHHHHHHHHHHHTEEEEEE--SSHHHHHHHHHHHHHS-PPPPHHHHHHHHHHHHHHHTT--GGG-HHHHHHHHHHHHHHT--SHHHHHHHHHHHHHHHHHHHH-----SSHHHHHHHHHHIIIII--SHHHHHHHHHHHHHHHHHIIIIITGGG-TT-SS-TT-TTSTTHHHHHHHHHHHHHTT-TTHHHHHHHHHHHHHTTSS-HHHHHHHHHHHHHHHHHHHHHS-STTHHHHHHHHHHT--TTS-----STTT--SPPPHHHHHHHHHHHHHHTT-SSHHHHHHHHHHH-BHHHHHHHHHHHHHHHHTTEEE-SSSTT-EEEPPTTSS--SSHHHHHSTTTSEEEESS-SS--SS--S-GGGGTSSGGGBGGGEEEE-HHHHHHHTT--HHHHHHHHHHHT---HHHHTTHHHHHHHTT----HHHHHHHHTPPP-GGGHHHHHT-TT----HHHHHHHHHHHHHHHHHHHHHHHH-

Foldseek 3Di:
DQLQLQVCLVDVQRFAELEAWEKEKDPDQVVQADAPDPLLDDPTDIDTPDDLVVLLLLLLLLLLLLVLLVVLLVLADCDPPSVLLVVLSVVLNVVSCVSFWDASPPQAVVRIAGPDADRVLAYGYRPDDLSRGRDLSRQLSRQCSVPVDNVSSLVPDDCPRNVPVNVSSVVSNVVLVLLLQCLPQPRPCPVSGDFQPSCQDQVNCCLQRVGHDVRLNVLRNVSDNPPSDSSSSSRSSSSSSSVSSSVVPRYDYHYHYDNDSVVSVVVVVVVVPDDQDDFLLRVCVVVLCVLQVVVVDDLVPGLLNVLSVLLCLLVPLDDDSVSNLVLSQLLQCLLCCQAQLDRFDSDRVRSNCVVCCCLPPVDPDNVVNSVSSLLSSLLSNCCNQQVVVVSDPPDQFRPPLVPPPCRQLLSQLSPLCNVQVVSLLSSQLSQQSSCCVVVLDNCVQSSLSSLLSSLLVLLDQLQHPPPCVNVLSSCQQNCNDPQDRHFHNHCNRDVHRDGSLSSLVSSLSVCVSVVRLDLVSSLVSNLPRVFCVHRVSSLLVLLLLLLAQWAADLVQFLAIDHHDHPLAHRSGSCNCPDLAQVDKAQLQAPDADPDADAAPVCVVRSLSGFSLRIFGGHPQQRVVLHRDHNLLVLLSLVLLQDPDLVVLVCSVVVCVVVVHDDDPSNNVSSNPHHHHRRSRSVCSCDNPHHDHSVSSVVSSSSSSSSSSVSSSVSSVD

pLDDT: mean 89.96, std 7.35, range [54.84, 98.5]

Radius of gyration: 31.93 Å; chains: 1; bounding box: 92×56×82 Å

Sequence (717 aa):
LVLGARELSENERATTFLGTTILTTARDKKQTVKADEERAQPTAVQIVIDGQQRISTHALLSIQIIVKLRVLLEGLPHKAPYSDLHNMGQNFIERLQKLHTIELRRGSTPPHKPKIIRAQDDSWTYDGDDSAYGSPVAHYIAMFIRTEDAEKALTSLDPGSSRRVRGNVQLIDKWLDMVCDAHIPENDIHGQFPVGAKITTPQMQEFVLGFTDDGVKGIVEKAETDKTQNDYCAAATYQLLLLTNYLLKRCGVNHLQPTYEEWGFDMFQALNATGTPLTVMETFLPQVMQAEIAAGNVWNTAPSRKLINETQELFAVTTTNEQKNQRTNELFGTFALCYEGLKLGNKFSDQRRWITWVYEKELPEIDEKREFIRKLARTANFFYVGWYMEERSDLHHINGLDAHDDGKLASLLVRYLRDANSKLSAPILARFYSQAVDGESTFDEFIDCAKACAAFFTLWRSANSTSGLDDIYRKYFKGSDARVAVDAHNWKGHPMPAMSQDLKQYFLDVLNDRGIAEKEAWITASERFLLYSELKTNCRFVLFLAGHDRVADDTKPGLTDVGTKGSCTLLELSWWMAKDYKSIEHIAPQNPAERHTWDPNIYANDLVHQVGNLMLLPIEVNKFADNKEWAEKFLYYSHVGERNQANLTNLGKDAQREGIVLSKKATNALSKAHYHCAVEPILSVGKTGTWNAPLITQRTRQIKELAWETIISWLQS